Protein AF-0000000076748290 (afdb_homodimer)

Radius of gyration: 23.98 Å; Cα contacts (8 Å, |Δi|>4): 813; chains: 2; bounding box: 77×64×49 Å

Foldseek 3Di:
DPPPPPFCDPVNVQVPPQPPPPQDPQLLLCLLVVLCVVVVHDLVLLCVQLVNDSVVNVCSNVVNDPDDPSSLVSSCRSSVHDSVSSRDPPPPPPDPVDDFDDDPPRADWDDDQFWIKGWGPVVDGPDQKTKIKIFGAAADPVSDPFFQADAFKKKKAWQAAKKWKDWQPDDIDIDGHGDMDIDGRRTGIDMHGHGPGTTMMMMMTGD/DPPPPPFCDPVNVQVPPQPPPPQDPQLLLCLLVVLCVVVVDDLVLLCVQLVNDSVVNVCSNVVNDPDDPSSLVSSCRSSVHDSVSSRDPPPPPPDPVDDADDDPPRADWDDDQQWTKGWGRVVDGPDQKTKIKIFGAAADPVSDPFFQADAFKKKKAWQAAKKWKDWQPDDIDIDGHGDMDIDGRRTGIDMHGHGPGTTMMMMMTGD

Structure (mmCIF, N/CA/C/O backbone):
data_AF-0000000076748290-model_v1
#
loop_
_entity.id
_entity.type
_entity.pdbx_description
1 polymer 'Helix-turn-helix domain-containing protein'
#
loop_
_atom_site.group_PDB
_atom_site.id
_atom_site.type_symbol
_atom_site.label_atom_id
_atom_site.label_alt_id
_atom_site.label_comp_id
_atom_site.label_asym_id
_atom_site.label_entity_id
_atom_site.label_seq_id
_atom_site.pdbx_PDB_ins_code
_atom_site.Cartn_x
_atom_site.Cartn_y
_atom_site.Cartn_z
_atom_site.occupancy
_atom_site.B_iso_or_equiv
_atom_site.auth_seq_id
_atom_site.auth_comp_id
_atom_site.auth_asym_id
_atom_site.auth_atom_id
_atom_site.pdbx_PDB_model_num
ATOM 1 N N . MET A 1 1 ? 40 -3.592 -1.105 1 24.77 1 MET A N 1
ATOM 2 C CA . MET A 1 1 ? 39 -3.385 -0.055 1 24.77 1 MET A CA 1
ATOM 3 C C . MET A 1 1 ? 37.594 -3.691 -0.563 1 24.77 1 MET A C 1
ATOM 5 O O . MET A 1 1 ? 37.188 -3.219 -1.63 1 24.77 1 MET A O 1
ATOM 9 N N . PRO A 1 2 ? 37 -4.895 -0.304 1 26.12 2 PRO A N 1
ATOM 10 C CA . PRO A 1 2 ? 35.844 -5.426 -1.047 1 26.12 2 PRO A CA 1
ATOM 11 C C . PRO A 1 2 ? 34.625 -4.512 -0.983 1 26.12 2 PRO A C 1
ATOM 13 O O . PRO A 1 2 ? 34.375 -3.873 0.043 1 26.12 2 PRO A O 1
ATOM 16 N N . GLU A 1 3 ? 34.344 -3.779 -2.004 1 27.75 3 GLU A N 1
ATOM 17 C CA . GLU A 1 3 ? 33.188 -2.91 -2.203 1 27.75 3 GLU A CA 1
ATOM 18 C C . GLU A 1 3 ? 31.891 -3.574 -1.713 1 27.75 3 GLU A C 1
ATOM 20 O O . GLU A 1 3 ? 31.516 -4.645 -2.195 1 27.75 3 GLU A O 1
ATOM 25 N N . ASP A 1 4 ? 31.609 -3.545 -0.447 1 28.58 4 ASP A N 1
ATOM 26 C CA . ASP A 1 4 ? 30.406 -4.051 0.188 1 28.58 4 ASP A CA 1
ATOM 27 C C . ASP A 1 4 ? 29.156 -3.627 -0.587 1 28.58 4 ASP A C 1
ATOM 29 O O . ASP A 1 4 ? 28.812 -2.441 -0.625 1 28.58 4 ASP A O 1
ATOM 33 N N . ILE A 1 5 ? 28.969 -4.137 -1.68 1 30.45 5 ILE A N 1
ATOM 34 C CA . ILE A 1 5 ? 27.766 -3.93 -2.482 1 30.45 5 ILE A CA 1
ATOM 35 C C . ILE A 1 5 ? 26.531 -4.129 -1.613 1 30.45 5 ILE A C 1
ATOM 37 O O . ILE A 1 5 ? 26.234 -5.25 -1.191 1 30.45 5 ILE A O 1
ATOM 41 N N . TYR A 1 6 ? 26.172 -3.146 -0.785 1 31.05 6 TYR A N 1
ATOM 42 C CA . TYR A 1 6 ? 24.938 -3.127 -0.02 1 31.05 6 TYR A CA 1
ATOM 43 C C . TYR A 1 6 ? 23.734 -3.383 -0.923 1 31.05 6 TYR A C 1
ATOM 45 O O . TYR A 1 6 ? 23.688 -2.896 -2.055 1 31.05 6 TYR A O 1
ATOM 53 N N . ASP A 1 7 ? 23.078 -4.375 -0.81 1 36.25 7 ASP A N 1
ATOM 54 C CA . ASP A 1 7 ? 21.844 -4.727 -1.498 1 36.25 7 ASP A CA 1
ATOM 55 C C . ASP A 1 7 ? 20.844 -3.58 -1.442 1 36.25 7 ASP A C 1
ATOM 57 O O . ASP A 1 7 ? 20.391 -3.189 -0.361 1 36.25 7 ASP A O 1
ATOM 61 N N . GLU A 1 8 ? 21.016 -2.648 -2.223 1 37.81 8 GLU A N 1
ATOM 62 C CA . GLU A 1 8 ? 20.031 -1.572 -2.271 1 37.81 8 GLU A CA 1
ATOM 63 C C . GLU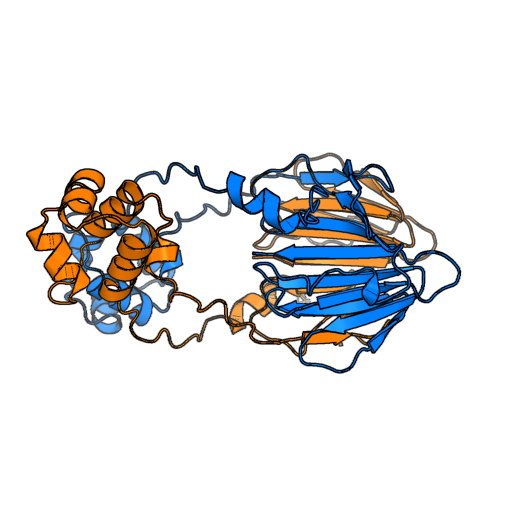 A 1 8 ? 18.641 -2.109 -2.627 1 37.81 8 GLU A C 1
ATOM 65 O O . GLU A 1 8 ? 18.422 -2.59 -3.742 1 37.81 8 GLU A O 1
ATOM 70 N N . TYR A 1 9 ? 17.922 -2.449 -1.63 1 41.5 9 TYR A N 1
ATOM 71 C CA . TYR A 1 9 ? 16.578 -2.973 -1.81 1 41.5 9 TYR A CA 1
ATOM 72 C C . TYR A 1 9 ? 15.688 -1.96 -2.527 1 41.5 9 TYR A C 1
ATOM 74 O O . TYR A 1 9 ? 15.844 -0.75 -2.34 1 41.5 9 TYR A O 1
ATOM 82 N N . PRO A 1 10 ? 15.164 -2.295 -3.48 1 38.56 10 PRO A N 1
ATOM 83 C CA . PRO A 1 10 ? 14.367 -1.38 -4.305 1 38.56 10 PRO A CA 1
ATOM 84 C C . PRO A 1 10 ? 13.492 -0.447 -3.473 1 38.56 10 PRO A C 1
ATOM 86 O O . PRO A 1 10 ? 13.266 0.703 -3.859 1 38.56 10 PRO A O 1
ATOM 89 N N . SER A 1 11 ? 13 -0.925 -2.41 1 38.88 11 SER A N 1
ATOM 90 C CA . SER A 1 11 ? 12.164 -0.087 -1.552 1 38.88 11 SER A CA 1
ATOM 91 C C . SER A 1 11 ? 12.945 1.122 -1.041 1 38.88 11 SER A C 1
ATOM 93 O O . SER A 1 11 ? 12.359 2.174 -0.772 1 38.88 11 SER A O 1
ATOM 95 N N . LEU A 1 12 ? 14.219 0.995 -0.969 1 37.5 12 LEU A N 1
ATOM 96 C CA . LEU A 1 12 ? 15.062 2.072 -0.464 1 37.5 12 LEU A CA 1
ATOM 97 C C . LEU A 1 12 ? 15.242 3.16 -1.518 1 37.5 12 LEU A C 1
ATOM 99 O O . LEU A 1 12 ? 15.32 4.348 -1.186 1 37.5 12 LEU A O 1
ATOM 103 N N . THR A 1 13 ? 15.445 2.912 -2.654 1 36.59 13 THR A N 1
ATOM 104 C CA . THR A 1 13 ? 15.688 3.836 -3.758 1 36.59 13 THR A CA 1
ATOM 105 C C . THR A 1 13 ? 14.453 4.699 -4.02 1 36.59 13 THR A C 1
ATOM 107 O O . THR A 1 13 ? 14.578 5.895 -4.297 1 36.59 13 THR A O 1
ATOM 110 N N . LEU A 1 14 ? 13.391 4.289 -3.973 1 34.53 14 LEU A N 1
ATOM 111 C CA . LEU A 1 14 ? 12.172 4.992 -4.367 1 34.53 14 LEU A CA 1
ATOM 112 C C . LEU A 1 14 ? 11.812 6.062 -3.342 1 34.53 14 LEU A C 1
ATOM 114 O O . LEU A 1 14 ? 11.172 7.062 -3.682 1 34.53 14 LEU A O 1
ATOM 118 N N . ALA A 1 15 ? 12.258 6.098 -2.215 1 34.06 15 ALA A N 1
ATOM 119 C CA . ALA A 1 15 ? 11.984 7.137 -1.224 1 34.06 15 ALA A CA 1
ATOM 120 C C . ALA A 1 15 ? 12.484 8.5 -1.698 1 34.06 15 ALA A C 1
ATOM 122 O O . ALA A 1 15 ? 11.852 9.523 -1.44 1 34.06 15 ALA A O 1
ATOM 123 N N . LYS A 1 16 ? 13.398 8.641 -2.523 1 35.56 16 LYS A N 1
ATOM 124 C CA . LYS A 1 16 ? 14 9.906 -2.932 1 35.56 16 LYS A CA 1
ATOM 125 C C . LYS A 1 16 ? 13.109 10.656 -3.91 1 35.56 16 LYS A C 1
ATOM 127 O O . LYS A 1 16 ? 13.148 11.883 -3.984 1 35.56 16 LYS A O 1
ATOM 132 N N . GLU A 1 17 ? 12.344 10.094 -4.719 1 33.84 17 GLU A N 1
ATOM 133 C CA . GLU A 1 17 ? 11.641 10.805 -5.777 1 33.84 17 GLU A CA 1
ATOM 134 C C . GLU A 1 17 ? 10.383 11.492 -5.238 1 33.84 17 GLU A C 1
ATOM 136 O O . GLU A 1 17 ? 9.867 12.422 -5.855 1 33.84 17 GLU A O 1
ATOM 141 N N . ALA A 1 18 ? 9.852 11.242 -4.195 1 34.78 18 ALA A N 1
ATOM 142 C CA . ALA A 1 18 ? 8.523 11.719 -3.801 1 34.78 18 ALA A CA 1
ATOM 143 C C . ALA A 1 18 ? 8.586 13.172 -3.324 1 34.78 18 ALA A C 1
ATOM 145 O O . ALA A 1 18 ? 7.555 13.766 -3.008 1 34.78 18 ALA A O 1
ATOM 146 N N . VAL A 1 19 ? 9.594 13.859 -3.137 1 32.34 19 VAL A N 1
ATOM 147 C CA . VAL A 1 19 ? 9.586 15.062 -2.312 1 32.34 19 VAL A CA 1
ATOM 148 C C . VAL A 1 19 ? 9.172 16.266 -3.16 1 32.34 19 VAL A C 1
ATOM 150 O O . VAL A 1 19 ? 9 17.359 -2.639 1 32.34 19 VAL A O 1
ATOM 153 N N . ASP A 1 20 ? 9.172 16.25 -4.395 1 33.66 20 ASP A N 1
ATOM 154 C CA . ASP A 1 20 ? 9.156 17.609 -4.926 1 33.66 20 ASP A CA 1
ATOM 155 C C . ASP A 1 20 ? 7.73 18.156 -4.984 1 33.66 20 ASP A C 1
ATOM 157 O O . ASP A 1 20 ? 7.164 18.312 -6.066 1 33.66 20 ASP A O 1
ATOM 161 N N . GLN A 1 21 ? 6.75 17.672 -4.379 1 34.34 21 GLN A N 1
ATOM 162 C CA . GLN A 1 21 ? 5.445 18.25 -4.676 1 34.34 21 GLN A CA 1
ATOM 163 C C . GLN A 1 21 ? 5.391 19.719 -4.242 1 34.34 21 GLN A C 1
ATOM 165 O O . GLN A 1 21 ? 5.766 20.047 -3.117 1 34.34 21 GLN A O 1
ATOM 170 N N . ASN A 1 22 ? 5.449 20.641 -5.141 1 35.62 22 ASN A N 1
ATOM 171 C CA . ASN A 1 22 ? 5.07 22.047 -5.066 1 35.62 22 ASN A CA 1
ATOM 172 C C . ASN A 1 22 ? 3.754 22.234 -4.316 1 35.62 22 ASN A C 1
ATOM 174 O O . ASN A 1 22 ? 2.693 21.844 -4.809 1 35.62 22 ASN A O 1
ATOM 178 N N . ILE A 1 23 ? 3.629 22.078 -3.104 1 37.31 23 ILE A N 1
ATOM 179 C CA . ILE A 1 23 ? 2.439 22.312 -2.289 1 37.31 23 ILE A CA 1
ATOM 180 C C . ILE A 1 23 ? 1.876 23.703 -2.572 1 37.31 23 ILE A C 1
ATOM 182 O O . ILE A 1 23 ? 2.551 24.703 -2.35 1 37.31 23 ILE A O 1
ATOM 186 N N . GLU A 1 24 ? 1.148 23.953 -3.602 1 42.62 24 GLU A N 1
ATOM 187 C CA . GLU A 1 24 ? 0.352 25.172 -3.66 1 42.62 24 GLU A CA 1
ATOM 188 C C . GLU A 1 24 ? -0.064 25.625 -2.264 1 42.62 24 GLU A C 1
ATOM 190 O O . GLU A 1 24 ? -0.232 24.812 -1.361 1 42.62 24 GLU A O 1
ATOM 195 N N . PRO A 1 25 ? 0.037 26.844 -1.928 1 48.09 25 PRO A N 1
ATOM 196 C CA . PRO A 1 25 ? -0.372 27.375 -0.626 1 48.09 25 PRO A CA 1
ATOM 197 C C . PRO A 1 25 ? -1.742 26.859 -0.184 1 48.09 25 PRO A C 1
ATOM 199 O O . PRO A 1 25 ? -2.719 26.984 -0.929 1 48.09 25 PRO A O 1
ATOM 202 N N . LEU A 1 26 ? -1.815 25.781 0.414 1 54.97 26 LEU A N 1
ATOM 203 C CA . LEU A 1 26 ? -3.002 25.141 0.983 1 54.97 26 LEU A CA 1
ATOM 204 C C . LEU A 1 26 ? -3.904 26.188 1.645 1 54.97 26 LEU A C 1
ATOM 206 O O . LEU A 1 26 ? -3.455 26.938 2.504 1 54.97 26 LEU A O 1
ATOM 210 N N . LYS A 1 27 ? -4.988 26.688 0.957 1 70 27 LYS A N 1
ATOM 211 C CA . LYS A 1 27 ? -5.988 27.531 1.591 1 70 27 LYS A CA 1
ATOM 212 C C . LYS A 1 27 ? -6.688 26.797 2.732 1 70 27 LYS A C 1
ATOM 214 O O . LYS A 1 27 ? -7.742 26.188 2.533 1 70 27 LYS A O 1
ATOM 219 N N . LEU A 1 28 ? -6.098 26.781 3.902 1 77 28 LEU A N 1
ATOM 220 C CA . LEU A 1 28 ? -6.559 26.078 5.098 1 77 28 LEU A CA 1
ATOM 221 C C . LEU A 1 28 ? -7.969 26.516 5.477 1 77 28 LEU A C 1
ATOM 223 O O . LEU A 1 28 ? -8.805 25.688 5.852 1 77 28 LEU A O 1
ATOM 227 N N . GLY A 1 29 ? -8.125 27.797 5.32 1 84.19 29 GLY A N 1
ATOM 228 C CA . GLY A 1 29 ? -9.438 28.328 5.652 1 84.19 29 GLY A CA 1
ATOM 229 C C . GLY A 1 29 ? -10.555 27.719 4.824 1 84.19 29 GLY A C 1
ATOM 230 O O . GLY A 1 29 ? -11.57 27.281 5.367 1 84.19 29 GLY A O 1
ATOM 231 N N . GLU A 1 30 ? -10.297 27.719 3.561 1 83.19 30 GLU A N 1
ATOM 232 C CA . GLU A 1 30 ? -11.281 27.125 2.656 1 83.19 30 GLU A CA 1
ATOM 233 C C . GLU A 1 30 ? -11.516 25.656 2.979 1 83.19 30 GLU A C 1
ATOM 235 O O . GLU A 1 30 ? -12.648 25.172 2.902 1 83.19 30 GLU A O 1
ATOM 240 N N . ARG A 1 31 ? -10.516 25 3.32 1 81.75 31 ARG A N 1
ATOM 241 C CA . ARG A 1 31 ? -10.609 23.578 3.641 1 81.75 31 ARG A CA 1
ATOM 242 C C . ARG A 1 31 ? -11.453 23.359 4.887 1 81.75 31 ARG A C 1
ATOM 244 O O . ARG A 1 31 ? -12.289 22.438 4.926 1 81.75 31 ARG A O 1
ATOM 251 N N . ILE A 1 32 ? -11.203 24.156 5.832 1 86.12 32 ILE A N 1
ATOM 252 C CA . ILE A 1 32 ? -11.961 24.062 7.074 1 86.12 32 ILE A CA 1
ATOM 253 C C . ILE A 1 32 ? -13.438 24.344 6.809 1 86.12 32 ILE A C 1
ATOM 255 O O . ILE A 1 32 ? -14.312 23.656 7.324 1 86.12 32 ILE A O 1
ATOM 259 N N . LYS A 1 33 ? -13.594 25.297 5.992 1 89.06 33 LYS A N 1
ATOM 260 C CA . LYS A 1 33 ? -14.953 25.641 5.598 1 89.06 33 LYS A CA 1
ATOM 261 C C . LYS A 1 33 ? -15.633 24.484 4.883 1 89.06 33 LYS A C 1
ATOM 263 O O . LYS A 1 33 ? -16.797 24.156 5.164 1 89.06 33 LYS A O 1
ATOM 268 N N . ASP A 1 34 ? -14.898 23.891 4.012 1 84.81 34 ASP A N 1
ATOM 269 C CA . ASP A 1 34 ? -15.414 22.75 3.258 1 84.81 34 ASP A CA 1
ATOM 270 C C . ASP A 1 34 ? -15.758 21.594 4.188 1 84.81 34 ASP A C 1
ATOM 272 O O . ASP A 1 34 ? -16.797 20.953 4.027 1 84.81 34 ASP A O 1
ATOM 276 N N . ILE A 1 35 ? -14.945 21.297 5.074 1 82.81 35 ILE A N 1
ATOM 277 C CA . ILE A 1 35 ? -15.148 20.219 6.023 1 82.81 35 ILE A CA 1
ATOM 278 C C . ILE A 1 35 ? -16.391 20.5 6.867 1 82.81 35 ILE A C 1
ATOM 280 O O . ILE A 1 35 ? -17.234 19.625 7.051 1 82.81 35 ILE A O 1
ATOM 284 N N . ARG A 1 36 ? -16.422 21.75 7.344 1 89.94 36 ARG A N 1
ATOM 285 C CA . ARG A 1 36 ? -17.578 22.141 8.133 1 89.94 36 ARG A CA 1
ATOM 286 C C . ARG A 1 36 ? -18.859 21.984 7.312 1 89.94 36 ARG A C 1
ATOM 288 O O . ARG A 1 36 ? -19.875 21.5 7.816 1 89.94 36 ARG A O 1
ATOM 295 N N . GLY A 1 37 ? -18.812 22.422 6.086 1 89.06 37 GLY A N 1
ATOM 296 C CA . GLY A 1 37 ? -19.938 22.281 5.191 1 89.06 37 GLY A CA 1
ATOM 297 C C . GLY A 1 37 ? -20.359 20.828 4.977 1 89.06 37 GLY A C 1
ATOM 298 O O . GLY A 1 37 ? -21.547 20.516 5.004 1 89.06 37 GLY A O 1
ATOM 299 N N . LYS A 1 38 ? -19.469 20 4.801 1 83.88 38 LYS A N 1
ATOM 300 C CA . LYS A 1 38 ? -19.734 18.578 4.582 1 83.88 38 LYS A CA 1
ATOM 301 C C . LYS A 1 38 ? -20.359 17.938 5.82 1 83.88 38 LYS A C 1
ATOM 303 O O . LYS A 1 38 ? -21.172 17.016 5.707 1 83.88 38 LYS A O 1
ATOM 308 N N . LEU A 1 39 ? -19.953 18.453 6.918 1 85.38 39 LEU A N 1
ATOM 309 C CA . LEU A 1 39 ? -20.5 17.953 8.172 1 85.38 39 LEU A CA 1
ATOM 310 C C . LEU A 1 39 ? -21.891 18.547 8.438 1 85.38 39 LEU A C 1
ATOM 312 O O . LEU A 1 39 ? -22.594 18.094 9.352 1 85.38 39 LEU A O 1
ATOM 316 N N . GLY A 1 40 ? -22.172 19.594 7.652 1 91.56 40 GLY A N 1
ATOM 317 C CA . GLY A 1 40 ? -23.484 20.219 7.75 1 91.56 40 GLY A CA 1
ATOM 318 C C . GLY A 1 40 ? -23.672 21.016 9.023 1 91.56 40 GLY A C 1
ATOM 319 O O . GLY A 1 40 ? -24.781 21.109 9.555 1 91.56 40 GLY A O 1
ATOM 320 N N . ILE A 1 41 ? -22.688 21.516 9.547 1 93.19 41 ILE A N 1
ATOM 321 C CA . ILE A 1 41 ? -22.828 22.219 10.82 1 93.19 41 ILE A CA 1
ATOM 322 C C . ILE A 1 41 ? -22.562 23.719 10.617 1 93.19 41 ILE A C 1
ATOM 324 O O . ILE A 1 41 ? -21.844 24.109 9.695 1 93.19 41 ILE A O 1
ATOM 328 N N . THR A 1 42 ? -23.188 24.516 11.516 1 94.19 42 THR A N 1
ATOM 329 C CA . THR A 1 42 ? -23.016 25.969 11.492 1 94.19 42 THR A CA 1
ATOM 330 C C . THR A 1 42 ? -21.719 26.359 12.18 1 94.19 42 THR A C 1
ATOM 332 O O . THR A 1 42 ? -21.062 25.531 12.812 1 94.19 42 THR A O 1
ATOM 335 N N . LEU A 1 43 ? -21.406 27.641 12.016 1 95.31 43 LEU A N 1
ATOM 336 C CA . LEU A 1 43 ? -20.219 28.156 12.703 1 95.31 43 LEU A CA 1
ATOM 337 C C . LEU A 1 43 ? -20.391 28.047 14.219 1 95.31 43 LEU A C 1
ATOM 339 O O . LEU A 1 43 ? -19.422 27.766 14.922 1 95.31 43 LEU A O 1
ATOM 343 N N . GLU A 1 44 ? -21.594 28.234 14.625 1 95.56 44 GLU A N 1
ATOM 344 C CA . GLU A 1 44 ? -21.875 28.156 16.062 1 95.56 44 GLU A CA 1
ATOM 345 C C . GLU A 1 44 ? -21.688 26.734 16.578 1 95.56 44 GLU A C 1
ATOM 347 O O . GLU A 1 44 ? -21.078 26.531 17.625 1 95.56 44 GLU A O 1
ATOM 352 N N . GLU A 1 45 ? -22.141 25.828 15.867 1 95.44 45 GLU A N 1
ATOM 353 C CA . GLU A 1 45 ? -21.984 24.422 16.234 1 95.44 45 GLU A CA 1
ATOM 354 C C . GLU A 1 45 ? -20.516 24 16.219 1 95.44 45 GLU A C 1
ATOM 356 O O . GLU A 1 45 ? -20.062 23.281 17.094 1 95.44 45 GLU A O 1
ATOM 361 N N . ALA A 1 46 ? -19.875 24.406 15.188 1 95.25 46 ALA A N 1
ATOM 362 C CA . ALA A 1 46 ? -18.438 24.109 15.102 1 95.25 46 ALA A CA 1
ATOM 363 C C . ALA A 1 46 ? -17.688 24.703 16.281 1 95.25 46 ALA A C 1
ATOM 365 O O . ALA A 1 46 ? -16.781 24.078 16.828 1 95.25 46 ALA A O 1
ATOM 366 N N . SER A 1 47 ? -18.031 25.906 16.625 1 95.62 47 SER A N 1
ATOM 367 C CA . SER A 1 47 ? -17.422 26.578 17.781 1 95.62 47 SER A CA 1
ATOM 368 C C . SER A 1 47 ? -17.594 25.75 19.047 1 95.62 47 SER A C 1
ATOM 370 O O . SER A 1 47 ? -16.656 25.562 19.812 1 95.62 47 SER A O 1
ATOM 372 N N . GLN A 1 48 ? -18.719 25.203 19.203 1 95 48 GLN A N 1
ATOM 373 C CA . GLN A 1 48 ? -19.016 24.406 20.391 1 95 48 GLN A CA 1
ATOM 374 C C . GLN A 1 48 ? -18.219 23.109 20.375 1 95 48 GLN A C 1
ATOM 376 O O . GLN A 1 48 ? -17.672 22.688 21.406 1 95 48 GLN A O 1
ATOM 381 N N . ARG A 1 49 ? -18.078 22.531 19.234 1 93.25 49 ARG A N 1
ATOM 382 C CA . ARG A 1 49 ? -17.406 21.234 19.125 1 93.25 49 ARG A CA 1
ATOM 383 C 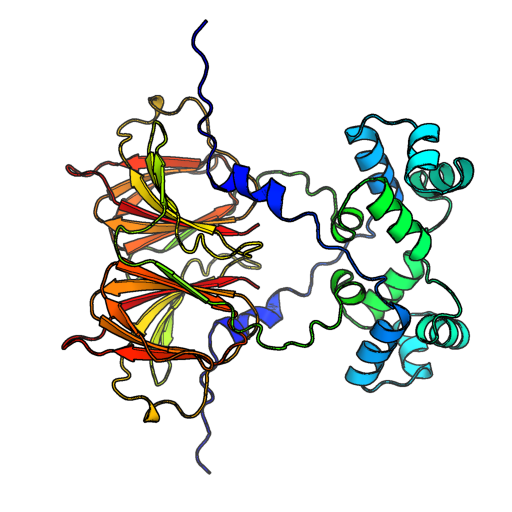C . ARG A 1 49 ? -15.891 21.406 19.297 1 93.25 49 ARG A C 1
ATOM 385 O O . ARG A 1 49 ? -15.227 20.516 19.828 1 93.25 49 ARG A O 1
ATOM 392 N N . THR A 1 50 ? -15.383 22.469 18.812 1 92.75 50 THR A N 1
ATOM 393 C CA . THR A 1 50 ? -13.93 22.625 18.719 1 92.75 50 THR A CA 1
ATOM 394 C C . THR A 1 50 ? -13.391 23.422 19.891 1 92.75 50 THR A C 1
ATOM 396 O O . THR A 1 50 ? -12.188 23.406 20.156 1 92.75 50 THR A O 1
ATOM 399 N N . GLY A 1 51 ? -14.242 24.203 20.531 1 93.69 51 GLY A N 1
ATOM 400 C CA . GLY A 1 51 ? -13.812 25.078 21.625 1 93.69 51 GLY A CA 1
ATOM 401 C C . GLY A 1 51 ? -13.195 26.375 21.141 1 93.69 51 GLY A C 1
ATOM 402 O O . GLY A 1 51 ? -12.648 27.141 21.938 1 93.69 51 GLY A O 1
ATOM 403 N N . LEU A 1 52 ? -13.25 26.625 19.891 1 94.19 52 LEU A N 1
ATOM 404 C CA . LEU A 1 52 ? -12.789 27.891 19.328 1 94.19 52 LEU A CA 1
ATOM 405 C C . LEU A 1 52 ? -13.93 28.891 19.25 1 94.19 52 LEU A C 1
ATOM 407 O O . LEU A 1 52 ? -15.07 28.531 18.969 1 94.19 52 LEU A O 1
ATOM 411 N N . ALA A 1 53 ? -13.57 30.141 19.531 1 94.94 53 ALA A N 1
ATOM 412 C CA . ALA A 1 53 ? -14.594 31.188 19.438 1 94.94 53 ALA A CA 1
ATOM 413 C C . ALA A 1 53 ? -15.141 31.266 18.016 1 94.94 53 ALA A C 1
ATOM 415 O O . ALA A 1 53 ? -14.391 31.141 17.047 1 94.94 53 ALA A O 1
ATOM 416 N N . ARG A 1 54 ? -16.469 31.484 17.938 1 95.38 54 ARG A N 1
ATOM 417 C CA . ARG A 1 54 ? -17.141 31.609 16.641 1 95.38 54 ARG A CA 1
ATOM 418 C C . ARG A 1 54 ? -16.453 32.656 15.773 1 95.38 54 ARG A C 1
ATOM 420 O O . ARG A 1 54 ? -16.266 32.438 14.57 1 95.38 54 ARG A O 1
ATOM 427 N N . SER A 1 55 ? -16.125 33.719 16.375 1 94.62 55 SER A N 1
ATOM 428 C CA . SER A 1 55 ? -15.469 34.812 15.633 1 94.62 55 SER A CA 1
ATOM 429 C C . SER A 1 55 ? -14.117 34.344 15.078 1 94.62 55 SER A C 1
ATOM 431 O O . SER A 1 55 ? -13.766 34.688 13.945 1 94.62 55 SER A O 1
ATOM 433 N N . THR A 1 56 ? -13.43 33.625 15.859 1 93.38 56 THR A N 1
ATOM 434 C CA . THR A 1 56 ? -12.133 33.094 15.461 1 93.38 56 THR A CA 1
ATOM 435 C C . THR A 1 56 ? -12.281 32.125 14.289 1 93.38 56 THR A C 1
ATOM 437 O O . THR A 1 56 ? -11.531 32.188 13.312 1 93.38 56 THR A O 1
ATOM 440 N N . LEU A 1 57 ? -13.203 31.266 14.391 1 94.31 57 LEU A N 1
ATOM 441 C CA . LEU A 1 57 ? -13.469 30.297 13.336 1 94.31 57 LEU A CA 1
ATOM 442 C C . LEU A 1 57 ? -13.812 30.984 12.023 1 94.31 57 LEU A C 1
ATOM 444 O O . LEU A 1 57 ? -13.336 30.594 10.961 1 94.31 57 LEU A O 1
ATOM 448 N N . SER A 1 58 ? -14.664 31.953 12.148 1 94.06 58 SER A N 1
ATOM 449 C CA . SER A 1 58 ? -15.062 32.719 10.961 1 94.06 58 SER A CA 1
ATOM 450 C C . SER A 1 58 ? -13.859 33.344 10.289 1 94.06 58 SER A C 1
ATOM 452 O O . SER A 1 58 ? -13.703 33.281 9.062 1 94.06 58 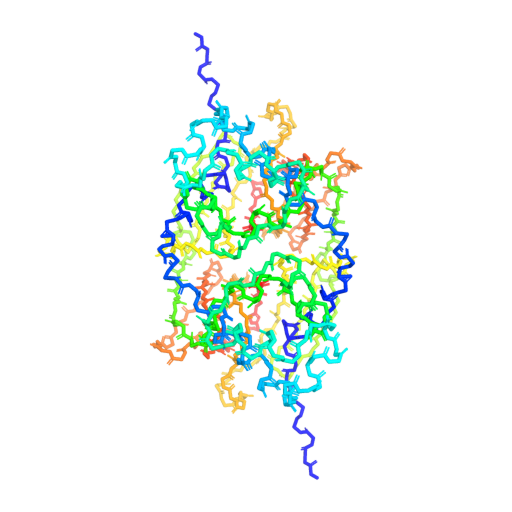SER A O 1
ATOM 454 N N . LYS A 1 59 ? -13.031 33.938 11.086 1 92.88 59 LYS A N 1
ATOM 455 C CA . LYS A 1 59 ? -11.852 34.625 10.555 1 92.88 59 LYS A CA 1
ATOM 456 C C . LYS A 1 59 ? -10.891 33.625 9.914 1 92.88 59 LYS A C 1
ATOM 458 O O . LYS A 1 59 ? -10.289 33.906 8.875 1 92.88 59 LYS A O 1
ATOM 463 N N . ILE A 1 60 ? -10.766 32.469 10.484 1 91.12 60 ILE A N 1
ATOM 464 C CA . ILE A 1 60 ? -9.906 31.406 9.953 1 91.12 60 ILE A CA 1
ATOM 465 C C . ILE A 1 60 ? -10.445 30.938 8.602 1 91.12 60 ILE A C 1
ATOM 467 O O . ILE A 1 60 ? -9.703 30.875 7.621 1 91.12 60 ILE A O 1
ATOM 471 N N . GLU A 1 61 ? -11.711 30.672 8.578 1 91.56 61 GLU A N 1
ATOM 472 C CA . GLU A 1 61 ? -12.328 30.141 7.371 1 91.56 61 GLU A CA 1
ATOM 473 C C . GLU A 1 61 ? -12.227 31.125 6.215 1 91.56 61 GLU A C 1
ATOM 475 O O . GLU A 1 61 ? -12.188 30.719 5.051 1 91.56 61 GLU A O 1
ATOM 480 N N . ASN A 1 62 ? -12.195 32.406 6.566 1 89.94 62 ASN A N 1
ATOM 481 C CA . ASN A 1 62 ? -12.125 33.469 5.547 1 89.94 62 ASN A CA 1
ATOM 482 C C . ASN A 1 62 ? -10.688 33.938 5.324 1 89.94 62 ASN A C 1
ATOM 484 O O . ASN A 1 62 ? -10.461 35 4.746 1 89.94 62 ASN A O 1
ATOM 488 N N . GLU A 1 63 ? -9.781 33.312 5.863 1 87.5 63 GLU A N 1
ATOM 489 C CA . GLU A 1 63 ? -8.352 33.5 5.672 1 87.5 63 GLU A CA 1
ATOM 490 C C . GLU A 1 63 ? -7.91 34.875 6.234 1 87.5 63 GLU A C 1
ATOM 492 O O . GLU A 1 63 ? -6.961 35.469 5.734 1 87.5 63 GLU A O 1
ATOM 497 N N . GLN A 1 64 ? -8.617 35.312 7.18 1 88.44 64 GLN A N 1
ATOM 498 C CA . GLN A 1 64 ? -8.258 36.594 7.809 1 88.44 64 GLN A CA 1
ATOM 499 C C . GLN A 1 64 ? -7.176 36.375 8.867 1 88.44 64 GLN A C 1
ATOM 501 O O . GLN A 1 64 ? -6.367 37.281 9.109 1 88.44 64 GLN A O 1
ATOM 506 N N . ILE A 1 65 ? -7.211 35.25 9.539 1 85.56 65 ILE A N 1
ATOM 507 C CA . ILE A 1 65 ? -6.152 34.906 10.492 1 85.56 65 ILE A CA 1
ATOM 508 C C . ILE A 1 65 ? -5.641 33.5 10.219 1 85.56 65 ILE A C 1
ATOM 510 O O . ILE A 1 65 ? -6.41 32.625 9.836 1 85.56 65 ILE A O 1
ATOM 514 N N . SER A 1 66 ? -4.352 33.344 10.375 1 85.62 66 SER A N 1
ATOM 515 C CA . SER A 1 66 ? -3.77 32 10.312 1 85.62 66 SER A CA 1
ATOM 516 C C . SER A 1 66 ? -3.914 31.281 11.641 1 85.62 66 SER A C 1
ATOM 518 O O . SER A 1 66 ? -3.518 31.797 12.688 1 85.62 66 SER A O 1
ATOM 520 N N . PRO A 1 67 ? -4.539 30.125 11.523 1 86.38 67 PRO A N 1
ATOM 521 C CA . PRO A 1 67 ? -4.723 29.422 12.797 1 86.38 67 PRO A CA 1
ATOM 522 C C . PRO A 1 67 ? -3.4 28.953 13.406 1 86.38 67 PRO A C 1
ATOM 524 O O . PRO A 1 67 ? -2.434 28.703 12.68 1 86.38 67 PRO A O 1
ATOM 527 N N . THR A 1 68 ? -3.439 28.938 14.742 1 83.5 68 THR A N 1
ATOM 528 C CA . THR A 1 68 ? -2.32 28.344 15.453 1 83.5 68 THR A CA 1
ATOM 529 C C . THR A 1 68 ? -2.404 26.812 15.398 1 83.5 68 THR A C 1
ATOM 531 O O . THR A 1 68 ? -3.438 26.25 15.023 1 83.5 68 THR A O 1
ATOM 534 N N . PHE A 1 69 ? -1.265 26.188 15.695 1 79.88 69 PHE A N 1
ATOM 535 C CA . PHE A 1 69 ? -1.257 24.734 15.766 1 79.88 69 PHE A CA 1
ATOM 536 C C . PHE A 1 69 ? -2.279 24.234 16.781 1 79.88 69 PHE A C 1
ATOM 538 O O . PHE A 1 69 ? -2.986 23.25 16.531 1 79.88 69 PHE A O 1
ATOM 545 N N . GLN A 1 70 ? -2.336 24.953 17.828 1 79.94 70 GLN A N 1
ATOM 546 C CA . GLN A 1 70 ? -3.303 24.578 18.844 1 79.94 70 GLN A CA 1
ATOM 547 C C . GLN A 1 70 ? -4.734 24.688 18.328 1 79.94 70 GLN A C 1
ATOM 549 O O . GLN A 1 70 ? -5.57 23.828 18.609 1 79.94 70 GLN A O 1
ATOM 554 N N . ALA A 1 71 ? -4.945 25.719 17.656 1 85.69 71 ALA A N 1
ATOM 555 C CA . ALA A 1 71 ? -6.266 25.891 17.062 1 85.69 71 ALA A CA 1
ATOM 556 C C . ALA A 1 71 ? -6.574 24.766 16.062 1 85.69 71 ALA A C 1
ATOM 558 O O . ALA A 1 71 ? -7.695 24.266 16.031 1 85.69 71 ALA A O 1
ATOM 559 N N . MET A 1 72 ? -5.625 24.375 15.32 1 83.5 72 MET A N 1
ATOM 560 C CA . MET A 1 72 ? -5.789 23.297 14.344 1 83.5 72 MET A CA 1
ATOM 561 C C . MET A 1 72 ? -6.078 21.969 15.039 1 83.5 72 MET A C 1
ATOM 563 O O . MET A 1 72 ? -6.895 21.172 14.555 1 83.5 72 MET A O 1
ATOM 567 N N . GLN A 1 73 ? -5.395 21.75 16.094 1 80.19 73 GLN A N 1
ATOM 568 C CA . GLN A 1 73 ? -5.637 20.547 16.875 1 80.19 73 GLN A CA 1
ATOM 569 C C . GLN A 1 73 ? -7.07 20.516 17.391 1 80.19 73 GLN A C 1
ATOM 571 O O . GLN A 1 73 ? -7.73 19.469 17.328 1 80.19 73 GLN A O 1
ATOM 576 N N . LYS A 1 74 ? -7.441 21.594 17.859 1 85.75 74 LYS A N 1
ATOM 577 C CA . LYS A 1 74 ? -8.812 21.688 18.359 1 85.75 74 LYS A CA 1
ATOM 578 C C . LYS A 1 74 ? -9.82 21.438 17.234 1 85.75 74 LYS A C 1
ATOM 580 O O . LYS A 1 74 ? -10.82 20.75 17.422 1 85.75 74 LYS A O 1
ATOM 585 N N . LEU A 1 75 ? -9.516 22.031 16.125 1 87.56 75 LEU A N 1
ATOM 586 C CA . LEU A 1 75 ? -10.367 21.828 14.961 1 87.56 75 LEU A CA 1
ATOM 587 C C . LEU A 1 75 ? -10.43 20.359 14.578 1 87.56 75 LEU A C 1
ATOM 589 O O . LEU A 1 75 ? -11.516 19.812 14.352 1 87.56 75 LEU A O 1
ATOM 593 N N . ALA A 1 76 ? -9.289 19.75 14.469 1 81.56 76 ALA A N 1
ATOM 594 C CA . ALA A 1 76 ? -9.219 18.328 14.094 1 81.56 76 ALA A CA 1
ATOM 595 C C . ALA A 1 76 ? -9.992 17.469 15.086 1 81.56 76 ALA A C 1
ATOM 597 O O . ALA A 1 76 ? -10.781 16.609 14.688 1 81.56 76 ALA A O 1
ATOM 598 N N . LEU A 1 77 ? -9.812 17.719 16.328 1 81.81 77 LEU A N 1
ATOM 599 C CA . LEU A 1 77 ? -10.469 16.953 17.391 1 81.81 77 LEU A CA 1
ATOM 600 C C . LEU A 1 77 ? -11.977 17.219 17.391 1 81.81 77 LEU A C 1
ATOM 602 O O . LEU A 1 77 ? -12.773 16.266 17.438 1 81.81 77 LEU A O 1
ATOM 606 N N . GLY A 1 78 ? -12.305 18.375 17.312 1 86.31 78 GLY A N 1
ATOM 607 C CA . GLY A 1 78 ? -13.703 18.766 17.375 1 86.31 78 GLY A CA 1
ATOM 608 C C . GLY A 1 78 ? -14.508 18.328 16.172 1 86.31 78 GLY A C 1
ATOM 609 O O . GLY A 1 78 ? -15.703 18.031 16.281 1 86.31 78 GLY A O 1
ATOM 610 N N . LEU A 1 79 ? -13.867 18.406 15.07 1 85.75 79 LEU A N 1
ATOM 611 C CA . LEU A 1 79 ? -14.555 18.031 13.836 1 85.75 79 LEU A CA 1
ATOM 612 C C . LEU A 1 79 ? -14.32 16.562 13.508 1 85.75 79 LEU A C 1
ATOM 614 O O . LEU A 1 79 ? -14.82 16.062 12.5 1 85.75 79 LEU A O 1
ATOM 618 N N . GLN A 1 80 ? -13.492 15.93 14.281 1 81 80 GLN A N 1
ATOM 619 C CA . GLN A 1 80 ? -13.195 14.508 14.148 1 81 80 GLN A CA 1
ATOM 620 C C . GLN A 1 80 ? -12.555 14.211 12.805 1 81 80 GLN A C 1
ATOM 622 O O . GLN A 1 80 ? -12.984 13.289 12.094 1 81 80 GLN A O 1
ATOM 627 N N . ILE A 1 81 ? -11.617 15 12.508 1 73.94 81 ILE A N 1
ATOM 628 C CA . ILE A 1 81 ? -10.836 14.766 11.297 1 73.94 81 ILE A CA 1
ATOM 629 C C . ILE A 1 81 ? -9.359 14.625 11.656 1 73.94 81 ILE A C 1
ATOM 631 O O . ILE A 1 81 ? -8.93 15.07 12.727 1 73.94 81 ILE A O 1
ATOM 635 N N . ASP A 1 82 ? -8.656 13.922 10.648 1 66.94 82 ASP A N 1
ATOM 636 C CA . ASP A 1 82 ? -7.219 13.805 10.852 1 66.94 82 ASP A CA 1
ATOM 637 C C . ASP A 1 82 ? -6.492 15.062 10.383 1 66.94 82 ASP A C 1
ATOM 639 O O . ASP A 1 82 ? -6.926 15.719 9.438 1 66.94 82 ASP A O 1
ATOM 643 N N . MET A 1 83 ? -5.438 15.461 11.148 1 68.25 83 MET A N 1
ATOM 644 C CA . MET A 1 83 ? -4.664 16.672 10.883 1 68.25 83 MET A CA 1
ATOM 645 C C . MET A 1 83 ? -4.203 16.719 9.438 1 68.25 83 MET A C 1
ATOM 647 O O . MET A 1 83 ? -4.293 17.766 8.781 1 68.25 83 MET A O 1
ATOM 651 N N . PRO A 1 84 ? -3.826 15.57 8.938 1 62.56 84 PRO A N 1
ATOM 652 C CA . PRO A 1 84 ? -3.396 15.625 7.543 1 62.56 84 PRO A CA 1
ATOM 653 C C . PRO A 1 84 ? -4.52 16.047 6.598 1 62.56 84 PRO A C 1
ATOM 655 O O . PRO A 1 84 ? -4.258 16.672 5.562 1 62.56 84 PRO A O 1
ATOM 658 N N . GLN A 1 85 ? -5.695 15.711 6.98 1 63.66 85 GLN A N 1
ATOM 659 C CA . GLN A 1 85 ? -6.844 16.062 6.145 1 63.66 85 GLN A CA 1
ATOM 660 C C . GLN A 1 85 ? -7.008 17.562 6.031 1 63.66 85 GLN A C 1
ATOM 662 O O . GLN A 1 85 ? -7.566 18.062 5.051 1 63.66 85 GLN A O 1
ATOM 667 N N . LEU A 1 86 ? -6.605 18.266 7.078 1 67.75 86 LEU A N 1
ATOM 668 C CA . LEU A 1 86 ? -6.699 19.719 7.074 1 67.75 86 LEU A CA 1
ATOM 669 C C . LEU A 1 86 ? -5.758 20.328 6.035 1 67.75 86 LEU A C 1
ATOM 671 O O . LEU A 1 86 ? -5.992 21.422 5.547 1 67.75 86 LEU A O 1
ATOM 675 N N . PHE A 1 87 ? -4.75 19.531 5.785 1 61.66 87 PHE A N 1
ATOM 676 C CA . PHE A 1 87 ? -3.713 20.062 4.91 1 61.66 87 PHE A CA 1
ATOM 677 C C . PHE A 1 87 ? -3.828 19.469 3.51 1 61.66 87 PHE A C 1
ATOM 679 O O . PHE A 1 87 ? -3.135 19.906 2.588 1 61.66 87 PHE A O 1
ATOM 686 N N . GLU A 1 88 ? -4.383 18.391 3.438 1 57.28 88 GLU A N 1
ATOM 687 C CA . GLU A 1 88 ? -4.492 17.734 2.141 1 57.28 88 GLU A CA 1
ATOM 688 C C . GLU A 1 88 ? -5.539 18.406 1.262 1 57.28 88 GLU A C 1
ATOM 690 O O . GLU A 1 88 ? -6.629 18.734 1.731 1 57.28 88 GLU A O 1
ATOM 695 N N . PRO A 1 89 ? -5.027 19.109 0.24 1 49.44 89 PRO A N 1
ATOM 696 C CA . PRO A 1 89 ? -6.062 19.641 -0.644 1 49.44 89 PRO A CA 1
ATOM 697 C C . PRO A 1 89 ? -7.219 18.672 -0.867 1 49.44 89 PRO A C 1
ATOM 699 O O . PRO A 1 89 ? -7.027 17.453 -0.795 1 49.44 89 PRO A O 1
ATOM 702 N N . PRO A 1 90 ? -8.43 19.312 -0.67 1 46.53 90 PRO A N 1
ATOM 703 C CA . PRO A 1 90 ? -9.523 18.422 -1.062 1 46.53 90 PRO A CA 1
ATOM 704 C C . PRO A 1 90 ? -9.211 17.625 -2.328 1 46.53 90 PRO A C 1
ATOM 706 O O . PRO A 1 90 ? -8.805 18.203 -3.34 1 46.53 90 PRO A O 1
ATOM 709 N N . ARG A 1 91 ? -8.445 16.672 -2.248 1 46.03 91 ARG A N 1
ATOM 710 C CA . ARG A 1 91 ? -8.227 15.906 -3.475 1 46.03 91 ARG A CA 1
ATOM 711 C C . ARG A 1 91 ? -9.531 15.719 -4.242 1 46.03 91 ARG A C 1
ATOM 713 O O . ARG A 1 91 ? -10.492 15.164 -3.713 1 46.03 91 ARG A O 1
ATOM 720 N N . LYS A 1 92 ? -9.891 16.781 -4.859 1 47.56 92 LYS A N 1
ATOM 721 C CA . LYS A 1 92 ? -10.961 16.406 -5.77 1 47.56 92 LYS A CA 1
ATOM 722 C C . LYS A 1 92 ? -10.766 14.977 -6.285 1 47.56 92 LYS A C 1
ATOM 724 O O . LYS A 1 92 ? -9.695 14.641 -6.797 1 47.56 92 LYS A O 1
ATOM 729 N N . LYS A 1 93 ? -11.398 14.117 -5.539 1 54.47 93 LYS A N 1
ATOM 730 C CA . LYS A 1 93 ? -11.383 12.695 -5.855 1 54.47 93 LYS A CA 1
ATOM 731 C C . LYS A 1 93 ? -11.516 12.461 -7.359 1 54.47 93 LYS A C 1
ATOM 733 O O . LYS A 1 93 ? -12.586 12.094 -7.844 1 54.47 93 LYS A O 1
ATOM 738 N N . VAL A 1 94 ? -10.891 13.445 -8.102 1 62.47 94 VAL A N 1
ATOM 739 C CA . VAL A 1 94 ? -11 13.164 -9.523 1 62.47 94 VAL A CA 1
ATOM 740 C C . VAL A 1 94 ? -10.117 11.977 -9.891 1 62.47 94 VAL A C 1
ATOM 742 O O . VAL A 1 94 ? -8.961 11.898 -9.469 1 62.47 94 VAL A O 1
ATOM 745 N N . ALA A 1 95 ? -10.734 11.016 -10.469 1 68.56 95 ALA A N 1
ATOM 746 C CA . ALA A 1 95 ? -9.984 9.875 -10.984 1 68.56 95 ALA A CA 1
ATOM 747 C C . ALA A 1 95 ? -8.883 10.328 -11.93 1 68.56 95 ALA A C 1
ATOM 749 O O . ALA A 1 95 ? -9.148 10.992 -12.938 1 68.56 95 ALA A O 1
ATOM 750 N N . THR A 1 96 ? -7.602 10.172 -11.57 1 78.81 96 THR A N 1
ATOM 751 C CA . THR A 1 96 ? -6.488 10.57 -12.43 1 78.81 96 THR A CA 1
ATOM 752 C C . THR A 1 96 ? -6.41 9.672 -13.656 1 78.81 96 THR A C 1
ATOM 754 O O . THR A 1 96 ? -5.777 10.031 -14.656 1 78.81 96 THR A O 1
ATOM 757 N N . GLY A 1 97 ? -7.039 8.484 -13.562 1 89.31 97 GLY A N 1
ATOM 758 C CA . GLY A 1 97 ? -7.004 7.539 -14.672 1 89.31 97 GLY A CA 1
ATOM 759 C C . GLY A 1 97 ? -5.648 6.883 -14.852 1 89.31 97 GLY A C 1
ATOM 760 O O . GLY A 1 97 ? -5.41 6.211 -15.852 1 89.31 97 GLY A O 1
ATOM 761 N N . ARG A 1 98 ? -4.699 7.082 -13.961 1 94.44 98 ARG A N 1
ATOM 762 C CA . ARG A 1 98 ? -3.375 6.484 -14.094 1 94.44 98 ARG A CA 1
ATOM 763 C C . ARG A 1 98 ? -3.445 4.969 -13.984 1 94.44 98 ARG A C 1
ATOM 765 O O . ARG A 1 98 ? -4.145 4.434 -13.117 1 94.44 98 ARG A O 1
ATOM 772 N N . ARG A 1 99 ? -2.775 4.324 -14.945 1 97.19 99 ARG A N 1
ATOM 773 C CA . ARG A 1 99 ? -2.723 2.867 -14.992 1 97.19 99 ARG A CA 1
ATOM 774 C C . ARG A 1 99 ? -1.431 2.385 -15.641 1 97.19 99 ARG A C 1
ATOM 776 O O . ARG A 1 99 ? -0.942 2.996 -16.594 1 97.19 99 ARG A O 1
ATOM 783 N N . ASP A 1 100 ? -0.862 1.346 -15.18 1 98.25 100 ASP A N 1
ATOM 784 C CA . ASP A 1 100 ? 0.293 0.687 -15.781 1 98.25 100 ASP A CA 1
ATOM 785 C C . ASP A 1 100 ? 0.118 -0.83 -15.781 1 98.25 100 ASP A C 1
ATOM 787 O O . ASP A 1 100 ? -0.236 -1.425 -14.766 1 98.25 100 ASP A O 1
ATOM 791 N N . ILE A 1 101 ? 0.333 -1.442 -16.922 1 98.5 101 ILE A N 1
ATOM 792 C CA . ILE A 1 101 ? 0.242 -2.891 -17.078 1 98.5 101 ILE A CA 1
ATOM 793 C C . ILE A 1 101 ? 1.643 -3.48 -17.234 1 98.5 101 ILE A C 1
ATOM 795 O O . ILE A 1 101 ? 2.455 -2.977 -18.016 1 98.5 101 ILE A O 1
ATOM 799 N N . THR A 1 102 ? 1.986 -4.457 -16.516 1 98.62 102 THR A N 1
ATOM 800 C CA . THR A 1 102 ? 3.203 -5.242 -16.688 1 98.62 102 THR A CA 1
ATOM 801 C C . THR A 1 102 ? 2.865 -6.676 -17.094 1 98.62 102 THR A C 1
ATOM 803 O O . THR A 1 102 ? 2.291 -7.426 -16.312 1 98.62 102 THR A O 1
ATOM 806 N N . LYS A 1 103 ? 3.236 -7.039 -18.234 1 98.44 103 LYS A N 1
ATOM 807 C CA . LYS A 1 103 ? 3.023 -8.414 -18.672 1 98.44 103 LYS A CA 1
ATOM 808 C C . LYS A 1 103 ? 3.998 -9.367 -17.984 1 98.44 103 LYS A C 1
ATOM 810 O O . LYS A 1 103 ? 5.047 -8.945 -17.5 1 98.44 103 LYS A O 1
ATOM 815 N N . ASN A 1 104 ? 3.568 -10.664 -17.953 1 98.12 104 ASN A N 1
ATOM 816 C CA . ASN A 1 104 ? 4.367 -11.68 -17.281 1 98.12 104 ASN A CA 1
ATOM 817 C C . ASN A 1 104 ? 5.82 -11.641 -17.734 1 98.12 104 ASN A C 1
ATOM 819 O O . ASN A 1 104 ? 6.102 -11.672 -18.938 1 98.12 104 ASN A O 1
ATOM 823 N N . LYS A 1 105 ? 6.777 -11.523 -16.75 1 96.75 105 LYS A N 1
ATOM 824 C CA . LYS A 1 105 ? 8.227 -11.578 -16.953 1 96.75 105 LYS A CA 1
ATOM 825 C C . LYS A 1 105 ? 8.711 -10.383 -17.781 1 96.75 105 LYS A C 1
ATOM 827 O O . LYS A 1 105 ? 9.75 -10.453 -18.438 1 96.75 105 LYS A O 1
ATOM 832 N N . GLN A 1 106 ? 7.969 -9.312 -17.859 1 97.06 106 GLN A N 1
ATOM 833 C CA . GLN A 1 106 ? 8.367 -8.141 -18.625 1 97.06 106 GLN A CA 1
ATOM 834 C C . GLN A 1 106 ? 8.617 -6.945 -17.703 1 97.06 106 GLN A C 1
ATOM 836 O O . GLN A 1 106 ? 8.648 -5.801 -18.156 1 97.06 106 GLN A O 1
ATOM 841 N N . GLY A 1 107 ? 8.703 -7.203 -16.484 1 96.38 107 GLY A N 1
ATOM 842 C CA . GLY A 1 107 ? 9.07 -6.148 -15.555 1 96.38 107 GLY A CA 1
ATOM 843 C C . GLY A 1 107 ? 10.516 -5.707 -15.688 1 96.38 107 GLY A C 1
ATOM 844 O O . GLY A 1 107 ? 11.297 -6.348 -16.391 1 96.38 107 GLY A O 1
ATOM 845 N N . LYS A 1 108 ? 10.836 -4.633 -15.086 1 93.56 108 LYS A N 1
ATOM 846 C CA . LYS A 1 108 ? 12.203 -4.125 -15.133 1 93.56 108 LYS A CA 1
ATOM 847 C C . LYS A 1 108 ? 13.125 -4.941 -14.234 1 93.56 108 LYS A C 1
ATOM 849 O O . LYS A 1 108 ? 12.906 -5.02 -13.023 1 93.56 108 LYS A O 1
ATOM 854 N N . PRO A 1 109 ? 14.141 -5.551 -14.773 1 93 109 PRO A N 1
ATOM 855 C CA . PRO A 1 109 ? 15.047 -6.375 -13.969 1 93 109 PRO A CA 1
ATOM 856 C C . PRO A 1 109 ? 15.852 -5.559 -12.961 1 93 109 PRO A C 1
ATOM 858 O O . PRO A 1 109 ? 16.266 -4.434 -13.258 1 93 109 PRO A O 1
ATOM 861 N N . HIS A 1 110 ? 16 -6.066 -11.789 1 87.88 110 HIS A N 1
ATOM 862 C CA . HIS A 1 110 ? 16.828 -5.512 -10.727 1 87.88 110 HIS A CA 1
ATOM 863 C C . HIS A 1 110 ? 17.5 -6.617 -9.922 1 87.88 110 HIS A C 1
ATOM 865 O O . HIS A 1 110 ? 17.047 -6.965 -8.828 1 87.88 110 HIS A O 1
ATOM 871 N N . PRO A 1 111 ? 18.578 -7.137 -10.398 1 86.81 111 PRO A N 1
ATOM 872 C CA . PRO A 1 111 ? 19.266 -8.234 -9.719 1 86.81 111 PRO A CA 1
ATOM 873 C C . PRO A 1 111 ? 20.016 -7.785 -8.461 1 86.81 111 PRO A C 1
ATOM 875 O O . PRO A 1 111 ? 20.562 -6.68 -8.438 1 86.81 111 PRO A O 1
ATOM 878 N N . THR A 1 112 ? 19.938 -8.547 -7.441 1 79.75 112 THR A N 1
ATOM 879 C CA . THR A 1 112 ? 20.75 -8.422 -6.23 1 79.75 112 THR A CA 1
ATOM 880 C C . THR A 1 112 ? 21.516 -9.711 -5.961 1 79.75 112 THR A C 1
ATOM 882 O O . THR A 1 112 ? 21.297 -10.719 -6.633 1 79.75 112 THR A O 1
ATOM 885 N N . PRO A 1 113 ? 22.391 -9.758 -5.043 1 77.94 113 PRO A N 1
ATOM 886 C CA . PRO A 1 113 ? 23.141 -10.984 -4.746 1 77.94 113 PRO A CA 1
ATOM 887 C C . PRO A 1 113 ? 22.234 -12.125 -4.266 1 77.94 113 PRO A C 1
ATOM 889 O O . PRO A 1 113 ? 22.516 -13.289 -4.527 1 77.94 113 PRO A O 1
ATOM 892 N N . THR A 1 114 ? 21.156 -11.844 -3.635 1 82.69 114 THR A N 1
ATOM 893 C CA . THR A 1 114 ? 20.344 -12.883 -3.014 1 82.69 114 THR A CA 1
ATOM 894 C C . THR A 1 114 ? 19.062 -13.117 -3.82 1 82.69 114 THR A C 1
ATOM 896 O O . THR A 1 114 ? 18.422 -14.156 -3.682 1 82.69 114 THR A O 1
ATOM 899 N N . TYR A 1 115 ? 18.766 -12.109 -4.633 1 87.81 115 TYR A N 1
ATOM 900 C CA . TYR A 1 115 ? 17.5 -12.18 -5.355 1 87.81 115 TYR A CA 1
ATOM 901 C C . TYR A 1 115 ? 17.672 -11.711 -6.797 1 87.81 115 TYR A C 1
ATOM 903 O O . TYR A 1 115 ? 18.562 -10.922 -7.098 1 87.81 115 TYR A O 1
ATOM 911 N N . GLU A 1 116 ? 16.859 -12.25 -7.688 1 91.94 116 GLU A N 1
ATOM 912 C CA . GLU A 1 116 ? 16.562 -11.602 -8.961 1 91.94 116 GLU A CA 1
ATOM 913 C C . GLU A 1 116 ? 15.203 -10.93 -8.93 1 91.94 116 GLU A C 1
ATOM 915 O O . GLU A 1 116 ? 14.164 -11.594 -9.008 1 91.94 116 GLU A O 1
ATOM 920 N N . HIS A 1 117 ? 15.25 -9.656 -8.898 1 91.38 117 HIS A N 1
ATOM 921 C CA . HIS A 1 117 ? 13.992 -8.922 -8.805 1 91.38 117 HIS A CA 1
ATOM 922 C C . HIS A 1 117 ? 13.5 -8.492 -10.188 1 91.38 117 HIS A C 1
ATOM 924 O O . HIS A 1 117 ? 14.305 -8.281 -11.094 1 91.38 117 HIS A O 1
ATOM 930 N N . GLU A 1 118 ? 12.273 -8.445 -10.312 1 95.19 118 GLU A N 1
ATOM 931 C CA . GLU A 1 118 ? 11.523 -7.824 -11.406 1 95.19 118 GLU A CA 1
ATOM 932 C C . GLU A 1 118 ? 10.562 -6.766 -10.883 1 95.19 118 GLU A C 1
ATOM 934 O O . GLU A 1 118 ? 9.578 -7.09 -10.219 1 95.19 118 GLU A O 1
ATOM 939 N N . LEU A 1 119 ? 10.836 -5.48 -11.195 1 94.31 119 LEU A N 1
ATOM 940 C CA . LEU A 1 119 ? 9.992 -4.383 -10.727 1 94.31 119 LEU A CA 1
ATOM 941 C C . LEU A 1 119 ? 8.742 -4.246 -11.594 1 94.31 119 LEU A C 1
ATOM 943 O O . LEU A 1 119 ? 8.82 -4.348 -12.82 1 94.31 119 LEU A O 1
ATOM 947 N N . LEU A 1 120 ? 7.668 -4.043 -11.008 1 97.06 120 LEU A N 1
ATOM 948 C CA . LEU A 1 120 ? 6.398 -3.947 -11.719 1 97.06 120 LEU A CA 1
ATOM 949 C C . LEU A 1 120 ? 5.848 -2.527 -11.656 1 97.06 120 LEU A C 1
ATOM 951 O O . LEU A 1 120 ? 6.125 -1.789 -10.711 1 97.06 120 LEU A O 1
ATOM 955 N N . ALA A 1 121 ? 5.078 -2.146 -12.734 1 97.62 121 ALA A N 1
ATOM 956 C CA . ALA A 1 121 ? 4.383 -0.865 -12.836 1 97.62 121 ALA A CA 1
ATOM 957 C C . ALA A 1 121 ? 5.371 0.298 -12.789 1 97.62 121 ALA A C 1
ATOM 959 O O . ALA A 1 121 ? 5.164 1.266 -12.055 1 97.62 121 ALA A O 1
ATOM 960 N N . THR A 1 122 ? 6.406 0.227 -13.523 1 93.62 122 THR A N 1
ATOM 961 C CA . THR A 1 122 ? 7.523 1.157 -13.383 1 93.62 122 THR A CA 1
ATOM 962 C C . THR A 1 122 ? 7.277 2.418 -14.211 1 93.62 122 THR A C 1
ATOM 964 O O . THR A 1 122 ? 8.062 3.367 -14.148 1 93.62 122 THR A O 1
ATOM 967 N N . GLN A 1 123 ? 6.191 2.463 -14.914 1 94.31 123 GLN A N 1
ATOM 968 C CA . GLN A 1 123 ? 5.891 3.65 -15.703 1 94.31 123 GLN A CA 1
ATOM 969 C C . GLN A 1 123 ? 5.238 4.73 -14.852 1 94.31 123 GLN A C 1
ATOM 971 O O . GLN A 1 123 ? 5.109 5.879 -15.281 1 94.31 123 GLN A O 1
ATOM 976 N N . LEU A 1 124 ? 4.797 4.34 -13.711 1 92 124 LEU A N 1
ATOM 977 C CA . LEU A 1 124 ? 4.152 5.277 -12.797 1 92 124 LEU A CA 1
ATOM 978 C C . LEU A 1 124 ? 5.125 5.758 -11.727 1 92 124 LEU A C 1
ATOM 980 O O . LEU A 1 124 ? 5.91 4.965 -11.195 1 92 124 LEU A O 1
ATOM 984 N N . SER A 1 125 ? 5.102 6.973 -11.5 1 84 125 SER A N 1
ATOM 985 C CA . SER A 1 125 ? 5.863 7.555 -10.398 1 84 125 SER A CA 1
ATOM 986 C C . SER A 1 125 ? 4.957 7.895 -9.219 1 84 125 SER A C 1
ATOM 988 O O . SER A 1 125 ? 3.73 7.848 -9.336 1 84 125 SER A O 1
ATOM 990 N N . ASN A 1 126 ? 5.508 8.062 -7.949 1 82.69 126 ASN A N 1
ATOM 991 C CA . ASN A 1 126 ? 4.801 8.484 -6.746 1 82.69 126 ASN A CA 1
ATOM 992 C C . ASN A 1 126 ? 3.66 7.531 -6.398 1 82.69 126 ASN A C 1
ATOM 994 O O . ASN A 1 126 ? 2.541 7.969 -6.129 1 82.69 126 ASN A O 1
ATOM 998 N N . LYS A 1 127 ? 3.996 6.316 -6.484 1 90.44 127 LYS A N 1
ATOM 999 C CA . LYS A 1 127 ? 3.037 5.266 -6.156 1 90.44 127 LYS A CA 1
ATOM 1000 C C . LYS A 1 127 ? 2.936 5.062 -4.648 1 90.44 127 LYS A C 1
ATOM 1002 O O . LYS A 1 127 ? 3.922 5.227 -3.928 1 90.44 127 LYS A O 1
ATOM 1007 N N . LYS A 1 128 ? 1.767 4.645 -4.195 1 89.56 128 LYS A N 1
ATOM 1008 C CA . LYS A 1 128 ? 1.573 4.324 -2.785 1 89.56 128 LYS A CA 1
ATOM 1009 C C . LYS A 1 128 ? 2.203 2.979 -2.436 1 89.56 128 LYS A C 1
ATOM 1011 O O . LYS A 1 128 ? 2.488 2.707 -1.267 1 89.56 128 LYS A O 1
ATOM 1016 N N . MET A 1 129 ? 2.379 2.133 -3.498 1 95.19 129 MET A N 1
ATOM 1017 C CA . MET A 1 129 ? 2.945 0.801 -3.312 1 95.19 129 MET A CA 1
ATOM 1018 C C . MET A 1 129 ? 4.023 0.516 -4.355 1 95.19 129 MET A C 1
ATOM 1020 O O . MET A 1 129 ? 3.984 1.066 -5.457 1 95.19 129 MET A O 1
ATOM 1024 N N . MET A 1 130 ? 4.859 -0.324 -3.971 1 94 130 MET A N 1
ATOM 1025 C CA . MET A 1 130 ? 5.887 -0.805 -4.887 1 94 130 MET A CA 1
ATOM 1026 C C . MET A 1 130 ? 5.832 -2.324 -5.02 1 94 130 MET A C 1
ATOM 1028 O O . MET A 1 130 ? 6.391 -3.045 -4.191 1 94 130 MET A O 1
ATOM 1032 N N . PRO A 1 131 ? 5.215 -2.787 -6.07 1 97.75 131 PRO A N 1
ATOM 1033 C CA . PRO A 1 131 ? 5.176 -4.234 -6.293 1 97.75 131 PRO A CA 1
ATOM 1034 C C . PRO A 1 131 ? 6.371 -4.742 -7.098 1 97.75 131 PRO A C 1
ATOM 1036 O O . PRO A 1 131 ? 6.82 -4.07 -8.031 1 97.75 131 PRO A O 1
ATOM 1039 N N . PHE A 1 132 ? 6.855 -5.867 -6.785 1 94.69 132 PHE A N 1
ATOM 1040 C CA . PHE A 1 132 ? 7.895 -6.52 -7.578 1 94.69 132 PHE A CA 1
ATOM 1041 C C . PHE A 1 132 ? 7.902 -8.023 -7.328 1 94.69 132 PHE A C 1
ATOM 1043 O O . PHE A 1 132 ? 7.484 -8.484 -6.262 1 94.69 132 PHE A O 1
ATOM 1050 N N . LYS A 1 133 ? 8.273 -8.758 -8.25 1 97.69 133 LYS A N 1
ATOM 1051 C CA . LYS A 1 133 ? 8.477 -10.203 -8.148 1 97.69 133 LYS A CA 1
ATOM 1052 C C . LYS A 1 133 ? 9.953 -10.531 -7.949 1 97.69 133 LYS A C 1
ATOM 1054 O O . LYS A 1 133 ? 10.828 -9.805 -8.422 1 97.69 133 LYS A O 1
ATOM 1059 N N . SER A 1 134 ? 10.203 -11.648 -7.25 1 95.75 134 SER A N 1
ATOM 1060 C CA . SER A 1 134 ? 11.586 -12.039 -7 1 95.75 134 SER A CA 1
ATOM 1061 C C . SER A 1 134 ? 11.781 -13.547 -7.141 1 95.75 134 SER A C 1
ATOM 1063 O O . SER A 1 134 ? 10.945 -14.328 -6.676 1 95.75 134 SER A O 1
ATOM 1065 N N . GLN A 1 135 ? 12.75 -13.875 -7.785 1 96.81 135 GLN A N 1
ATOM 1066 C CA . GLN A 1 135 ? 13.305 -15.227 -7.691 1 96.81 135 GLN A CA 1
ATOM 1067 C C . GLN A 1 135 ? 14.312 -15.32 -6.551 1 96.81 135 GLN A C 1
ATOM 1069 O O . GLN A 1 135 ? 15.289 -14.578 -6.512 1 96.81 135 GLN A O 1
ATOM 1074 N N . VAL A 1 136 ? 14.07 -16.188 -5.629 1 95.62 136 VAL A N 1
ATOM 1075 C CA . VAL A 1 136 ? 14.914 -16.312 -4.449 1 95.62 136 VAL A CA 1
ATOM 1076 C C . VAL A 1 136 ? 16 -17.359 -4.711 1 95.62 136 VAL A C 1
ATOM 1078 O O . VAL A 1 136 ? 15.719 -18.547 -4.797 1 95.62 136 VAL A O 1
ATOM 1081 N N . HIS A 1 137 ? 17.266 -16.922 -4.676 1 90.69 137 HIS A N 1
ATOM 1082 C CA . HIS A 1 137 ? 18.375 -17.812 -4.965 1 90.69 137 HIS A CA 1
ATOM 1083 C C . HIS A 1 137 ? 19.031 -18.312 -3.676 1 90.69 137 HIS A C 1
ATOM 1085 O O . HIS A 1 137 ? 19.641 -19.375 -3.656 1 90.69 137 HIS A O 1
ATOM 1091 N N . ALA A 1 138 ? 18.906 -17.484 -2.717 1 87.75 138 ALA A N 1
ATOM 1092 C CA . ALA A 1 138 ? 19.578 -17.797 -1.463 1 87.75 138 ALA A CA 1
ATOM 1093 C C . ALA A 1 138 ? 19.094 -19.125 -0.898 1 87.75 138 ALA A C 1
ATOM 1095 O O . ALA A 1 138 ? 17.891 -19.406 -0.912 1 87.75 138 ALA A O 1
ATOM 1096 N N . ARG A 1 139 ? 19.984 -19.875 -0.375 1 92.19 139 ARG A N 1
ATOM 1097 C CA . ARG A 1 139 ? 19.672 -21.188 0.171 1 92.19 139 ARG A CA 1
ATOM 1098 C C . ARG A 1 139 ? 20.016 -21.266 1.655 1 92.19 139 ARG A C 1
ATOM 1100 O O . ARG A 1 139 ? 19.562 -22.172 2.355 1 92.19 139 ARG A O 1
ATOM 1107 N N . ASN A 1 140 ? 20.828 -20.281 2.068 1 88.62 140 ASN A N 1
ATOM 1108 C CA . ASN A 1 140 ? 21.266 -20.281 3.459 1 88.62 140 ASN A CA 1
ATOM 1109 C C . ASN A 1 140 ? 21.234 -18.875 4.055 1 88.62 140 ASN A C 1
ATOM 1111 O O . ASN A 1 140 ? 21.406 -17.891 3.336 1 88.62 140 ASN A O 1
ATOM 1115 N N . PHE A 1 141 ? 20.984 -18.891 5.355 1 83.38 141 PHE A N 1
ATOM 1116 C CA . PHE A 1 141 ? 20.875 -17.656 6.102 1 83.38 141 PHE A CA 1
ATOM 1117 C C . PHE A 1 141 ? 22.172 -16.844 5.992 1 83.38 141 PHE A C 1
ATOM 1119 O O . PHE A 1 141 ? 22.125 -15.609 5.926 1 83.38 141 PHE A O 1
ATOM 1126 N N . GLU A 1 142 ? 23.281 -17.438 5.953 1 81.62 142 GLU A N 1
ATOM 1127 C CA . GLU A 1 142 ? 24.609 -16.812 5.977 1 81.62 142 GLU A CA 1
ATOM 1128 C C . GLU A 1 142 ? 24.859 -16.016 4.707 1 81.62 142 GLU A C 1
ATOM 1130 O O . GLU A 1 142 ? 25.766 -15.188 4.66 1 81.62 142 GLU A O 1
ATOM 1135 N N . GLU A 1 143 ? 24.094 -16.328 3.717 1 81.5 143 GLU A N 1
ATOM 1136 C CA . GLU A 1 143 ? 24.266 -15.594 2.463 1 81.5 143 GLU A CA 1
ATOM 1137 C C . GLU A 1 143 ? 23.859 -14.133 2.613 1 81.5 143 GLU A C 1
ATOM 1139 O O . GLU A 1 143 ? 24.172 -13.305 1.758 1 81.5 143 GLU A O 1
ATOM 1144 N N . TYR A 1 144 ? 23.203 -14.023 3.814 1 78.81 144 TYR A N 1
ATOM 1145 C CA . TYR A 1 144 ? 22.828 -12.648 4.129 1 78.81 144 TYR A CA 1
ATOM 1146 C C . TYR A 1 144 ? 23.875 -11.992 5.02 1 78.81 144 TYR A C 1
ATOM 1148 O O . TYR A 1 144 ? 24.516 -12.664 5.844 1 78.81 144 TYR A O 1
ATOM 1156 N N . GLY A 1 145 ? 24.328 -10.914 4.734 1 76.19 145 GLY A N 1
ATOM 1157 C CA . GLY A 1 145 ? 25.266 -10.227 5.613 1 76.19 145 GLY A CA 1
ATOM 1158 C C . GLY A 1 145 ? 24.625 -9.734 6.898 1 76.19 145 GLY A C 1
ATOM 1159 O O . GLY A 1 145 ? 25.25 -9.766 7.961 1 76.19 145 GLY A O 1
ATOM 1160 N N . ASP A 1 146 ? 23.469 -9.266 6.891 1 83.94 146 ASP A N 1
ATOM 1161 C CA . ASP A 1 146 ? 22.719 -8.734 8.016 1 83.94 146 ASP A CA 1
ATOM 1162 C C . ASP A 1 146 ? 21.219 -8.773 7.73 1 83.94 146 ASP A C 1
ATOM 1164 O O . ASP A 1 146 ? 20.797 -9.055 6.605 1 83.94 146 ASP A O 1
ATOM 1168 N N . TRP A 1 147 ? 20.484 -8.523 8.836 1 87.06 147 TRP A N 1
ATOM 1169 C CA . TRP A 1 147 ? 19.031 -8.383 8.672 1 87.06 147 TRP A CA 1
ATOM 1170 C C . TRP A 1 147 ? 18.703 -7.289 7.664 1 87.06 147 TRP A C 1
ATOM 1172 O O . TRP A 1 147 ? 19.359 -6.238 7.645 1 87.06 147 TRP A O 1
ATOM 1182 N N . VAL A 1 148 ? 17.766 -7.582 6.848 1 85.31 148 VAL A N 1
ATOM 1183 C CA . VAL A 1 148 ? 17.219 -6.559 5.961 1 85.31 148 VAL A CA 1
ATOM 1184 C C . VAL A 1 148 ? 16.188 -5.73 6.707 1 85.31 148 VAL A C 1
ATOM 1186 O O . VAL A 1 148 ? 15.297 -6.281 7.363 1 85.31 148 VAL A O 1
ATOM 1189 N N . ARG A 1 149 ? 16.266 -4.426 6.711 1 85.31 149 ARG A N 1
ATOM 1190 C CA . ARG A 1 149 ? 15.336 -3.49 7.328 1 85.31 149 ARG A CA 1
ATOM 1191 C C . ARG A 1 149 ? 15.078 -2.297 6.414 1 85.31 149 ARG A C 1
ATOM 1193 O O . ARG A 1 149 ? 15.984 -1.82 5.734 1 85.31 149 ARG A O 1
ATOM 1200 N N . HIS A 1 150 ? 13.953 -1.896 6.363 1 81.44 150 HIS A N 1
ATOM 1201 C CA . HIS A 1 150 ? 13.633 -0.658 5.66 1 81.44 150 HIS A CA 1
ATOM 1202 C C . HIS A 1 150 ? 12.281 -0.105 6.102 1 81.44 150 HIS A C 1
ATOM 1204 O O . HIS A 1 150 ? 11.492 -0.809 6.746 1 81.44 150 HIS A O 1
ATOM 1210 N N . ASP A 1 151 ? 12.016 1.046 5.777 1 80.56 151 ASP A N 1
ATOM 1211 C CA . ASP A 1 151 ? 10.773 1.71 6.156 1 80.56 151 ASP A CA 1
ATOM 1212 C C . ASP A 1 151 ? 9.578 1.107 5.418 1 80.56 151 ASP A C 1
ATOM 1214 O O . ASP A 1 151 ? 9.711 0.667 4.273 1 80.56 151 ASP A O 1
ATOM 1218 N N . GLY A 1 152 ? 8.414 1.153 6.23 1 87.88 152 GLY A N 1
ATOM 1219 C CA . GLY A 1 152 ? 7.16 0.767 5.605 1 87.88 152 GLY A CA 1
ATOM 1220 C C . GLY A 1 152 ? 6.672 -0.601 6.043 1 87.88 152 GLY A C 1
ATOM 1221 O O . GLY A 1 152 ? 7.188 -1.171 7.004 1 87.88 152 GLY A O 1
ATOM 1222 N N . GLU A 1 153 ? 5.582 -0.999 5.426 1 94.44 153 GLU A N 1
ATOM 1223 C CA . GLU A 1 153 ? 5.012 -2.328 5.617 1 94.44 153 GLU A CA 1
ATOM 1224 C C . GLU A 1 153 ? 5.113 -3.162 4.344 1 94.44 153 GLU A C 1
ATOM 1226 O O . GLU A 1 153 ? 5.133 -2.615 3.238 1 94.44 153 GLU A O 1
ATOM 1231 N N . GLU A 1 154 ? 5.223 -4.473 4.547 1 96.12 154 GLU A N 1
ATOM 1232 C CA . GLU A 1 154 ? 5.438 -5.348 3.398 1 96.12 154 GLU A CA 1
ATOM 1233 C C . GLU A 1 154 ? 4.449 -6.512 3.396 1 96.12 154 GLU A C 1
ATOM 1235 O O . GLU A 1 154 ? 4.121 -7.059 4.453 1 96.12 154 GLU A O 1
ATOM 1240 N N . PHE A 1 155 ? 3.965 -6.781 2.23 1 98.38 155 PHE A N 1
ATOM 1241 C CA . PHE A 1 155 ? 3.184 -7.98 1.95 1 98.38 155 PHE A CA 1
ATOM 1242 C C . PHE A 1 155 ? 3.941 -8.914 1.017 1 98.38 155 PHE A C 1
ATOM 1244 O O . PHE A 1 155 ? 4.473 -8.484 -0.008 1 98.38 155 PHE A O 1
ATOM 1251 N N . LEU A 1 156 ? 3.992 -10.164 1.428 1 98.12 156 LEU A N 1
ATOM 1252 C CA . LEU A 1 156 ? 4.703 -11.195 0.678 1 98.12 156 LEU A CA 1
ATOM 1253 C C . LEU A 1 156 ? 3.775 -12.359 0.339 1 98.12 156 LEU A C 1
ATOM 1255 O O . LEU A 1 156 ? 3.012 -12.82 1.19 1 98.12 156 LEU A O 1
ATOM 1259 N N . LEU A 1 157 ? 3.742 -12.812 -0.93 1 98.81 157 LEU A N 1
ATOM 1260 C CA . LEU A 1 157 ? 3.004 -13.984 -1.381 1 98.81 157 LEU A CA 1
ATOM 1261 C C . LEU A 1 157 ? 3.926 -14.969 -2.1 1 98.81 157 LEU A C 1
ATOM 1263 O O . LEU A 1 157 ? 4.668 -14.578 -3.004 1 98.81 157 LEU A O 1
ATOM 1267 N N . ILE A 1 158 ? 3.859 -16.234 -1.709 1 98.81 158 ILE A N 1
ATOM 1268 C CA . ILE A 1 158 ? 4.637 -17.266 -2.404 1 98.81 158 ILE A CA 1
ATOM 1269 C C . ILE A 1 158 ? 3.924 -17.672 -3.691 1 98.81 158 ILE A C 1
ATOM 1271 O O . ILE A 1 158 ? 2.807 -18.188 -3.65 1 98.81 158 ILE A O 1
ATOM 1275 N N . LEU A 1 159 ? 4.504 -17.438 -4.77 1 98.56 159 LEU A N 1
ATOM 1276 C CA . LEU A 1 159 ? 3.898 -17.75 -6.062 1 98.56 159 LEU A CA 1
ATOM 1277 C C . LEU A 1 159 ? 4.195 -19.188 -6.469 1 98.56 159 LEU A C 1
ATOM 1279 O O . LEU A 1 159 ? 3.34 -19.859 -7.035 1 98.56 159 LEU A O 1
ATOM 1283 N N . SER A 1 160 ? 5.414 -19.609 -6.27 1 98.19 160 SER A N 1
ATOM 1284 C CA . SER A 1 160 ? 5.816 -20.984 -6.508 1 98.19 160 SER A CA 1
ATOM 128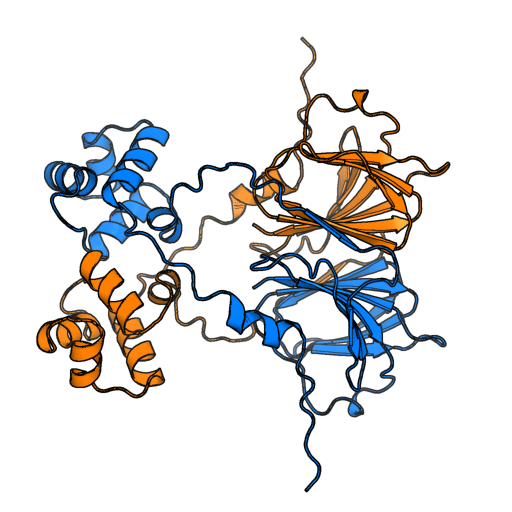5 C C . SER A 1 160 ? 6.992 -21.375 -5.621 1 98.19 160 SER A C 1
ATOM 1287 O O . SER A 1 160 ? 7.777 -20.531 -5.207 1 98.19 160 SER A O 1
ATOM 1289 N N . GLY A 1 161 ? 7.105 -22.719 -5.352 1 98.12 161 GLY A N 1
ATOM 1290 C CA . GLY A 1 161 ? 8.172 -23.219 -4.496 1 98.12 161 GLY A CA 1
ATOM 1291 C C . GLY A 1 161 ? 7.887 -23.016 -3.02 1 98.12 161 GLY A C 1
ATOM 1292 O O . GLY A 1 161 ? 6.727 -22.938 -2.607 1 98.12 161 GLY A O 1
ATOM 1293 N N . SER A 1 162 ? 9 -23.172 -2.242 1 98.38 162 SER A N 1
ATOM 1294 C CA . SER A 1 162 ? 8.906 -23 -0.795 1 98.38 162 SER A CA 1
ATOM 1295 C C . SER A 1 162 ? 10.07 -22.172 -0.258 1 98.38 162 SER A C 1
ATOM 1297 O O . SER A 1 162 ? 11.148 -22.141 -0.859 1 98.38 162 SER A O 1
ATOM 1299 N N . VAL A 1 163 ? 9.805 -21.5 0.855 1 98.25 163 VAL A N 1
ATOM 1300 C CA . VAL A 1 163 ? 10.844 -20.672 1.468 1 98.25 163 VAL A CA 1
ATOM 1301 C C . VAL A 1 163 ? 10.828 -20.859 2.982 1 98.25 163 VAL A C 1
ATOM 1303 O O . VAL A 1 163 ? 9.82 -21.281 3.549 1 98.25 163 VAL A O 1
ATOM 1306 N N . MET A 1 164 ? 11.922 -20.609 3.559 1 98.19 164 MET A N 1
ATOM 1307 C CA . MET A 1 164 ? 12.008 -20.359 4.996 1 98.19 164 MET A CA 1
ATOM 1308 C C . MET A 1 164 ? 12.047 -18.859 5.281 1 98.19 164 MET A C 1
ATOM 1310 O O . MET A 1 164 ? 12.953 -18.156 4.812 1 98.19 164 MET A O 1
ATOM 1314 N N . PHE A 1 165 ? 11.109 -18.375 5.992 1 97.69 165 PHE A N 1
ATOM 1315 C CA . PHE A 1 165 ? 11 -16.953 6.297 1 97.69 165 PHE A CA 1
ATOM 1316 C C . PHE A 1 165 ? 11.508 -16.672 7.703 1 97.69 165 PHE A C 1
ATOM 1318 O O . PHE A 1 165 ? 11.047 -17.281 8.672 1 97.69 165 PHE A O 1
ATOM 1325 N N . TYR A 1 166 ? 12.406 -15.719 7.754 1 96 166 TYR A N 1
ATOM 1326 C CA . TYR A 1 166 ? 12.977 -15.289 9.031 1 96 166 TYR A CA 1
ATOM 1327 C C . TYR A 1 166 ? 12.539 -13.875 9.375 1 96 166 TYR A C 1
ATOM 1329 O O . TYR A 1 166 ? 12.586 -12.977 8.539 1 96 166 TYR A O 1
ATOM 1337 N N . SER A 1 167 ? 12.078 -13.672 10.508 1 95.81 167 SER A N 1
ATOM 1338 C CA . SER A 1 167 ? 11.82 -12.352 11.078 1 95.81 167 SER A CA 1
ATOM 1339 C C . SER A 1 167 ? 12.406 -12.234 12.477 1 95.81 167 SER A C 1
ATOM 1341 O O . SER A 1 167 ? 12.32 -13.164 13.281 1 95.81 167 SER A O 1
ATOM 1343 N N . GLU A 1 168 ? 12.922 -11.148 12.742 1 92.94 168 GLU A N 1
ATOM 1344 C CA . GLU A 1 168 ? 13.844 -10.914 13.859 1 92.94 168 GLU A CA 1
ATOM 1345 C C . GLU A 1 168 ? 13.227 -11.352 15.18 1 92.94 168 GLU A C 1
ATOM 1347 O O . GLU A 1 168 ? 13.93 -11.867 16.062 1 92.94 168 GLU A O 1
ATOM 1352 N N . PHE A 1 169 ? 11.969 -11.266 15.367 1 94.62 169 PHE A N 1
ATOM 1353 C CA . PHE A 1 169 ? 11.359 -11.445 16.672 1 94.62 169 PHE A CA 1
ATOM 1354 C C . PHE A 1 169 ? 10.586 -12.758 16.734 1 94.62 169 PHE A C 1
ATOM 1356 O O . PHE A 1 169 ? 9.875 -13.016 17.703 1 94.62 169 PHE A O 1
ATOM 1363 N N . TYR A 1 170 ? 10.68 -13.547 15.742 1 96.62 170 TYR A N 1
ATOM 1364 C CA . TYR A 1 170 ? 9.906 -14.781 15.68 1 96.62 170 TYR A CA 1
ATOM 1365 C C . TYR A 1 170 ? 10.781 -15.961 15.266 1 96.62 170 TYR A C 1
ATOM 1367 O O . TYR A 1 170 ? 11.836 -15.766 14.648 1 96.62 170 TYR A O 1
ATOM 1375 N N . GLU A 1 171 ? 10.32 -17.125 15.586 1 96.94 171 GLU A N 1
ATOM 1376 C CA . GLU A 1 171 ? 10.914 -18.328 14.992 1 96.94 171 GLU A CA 1
ATOM 1377 C C . GLU A 1 171 ? 10.719 -18.344 13.484 1 96.94 171 GLU A C 1
ATOM 1379 O O . GLU A 1 171 ? 9.672 -17.938 12.984 1 96.94 171 GLU A O 1
ATOM 1384 N N . PRO A 1 172 ? 11.703 -18.922 12.758 1 97 172 PRO A N 1
ATOM 1385 C CA . PRO A 1 172 ? 11.523 -19.047 11.312 1 97 172 PRO A CA 1
ATOM 1386 C C . PRO A 1 172 ? 10.297 -19.875 10.938 1 97 172 PRO A C 1
ATOM 1388 O O . PRO A 1 172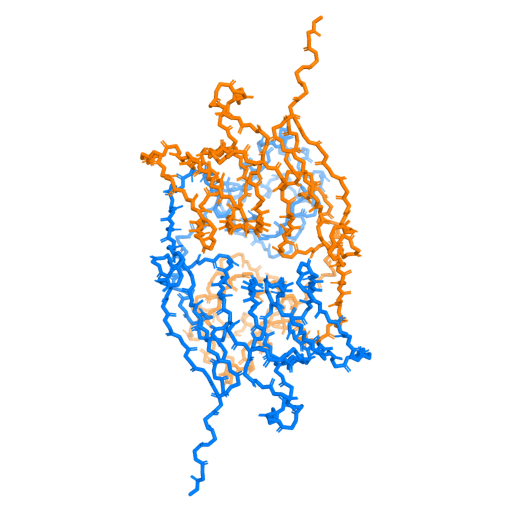 ? 9.93 -20.812 11.664 1 97 172 PRO A O 1
ATOM 1391 N N . VAL A 1 173 ? 9.711 -19.578 9.812 1 98.06 173 VAL A N 1
ATOM 1392 C CA . VAL A 1 173 ? 8.508 -20.281 9.391 1 98.06 173 VAL A CA 1
ATOM 1393 C C . VAL A 1 173 ? 8.648 -20.734 7.934 1 98.06 173 VAL A C 1
ATOM 1395 O O . VAL A 1 173 ? 9.109 -19.953 7.09 1 98.06 173 VAL A O 1
ATOM 1398 N N . GLU A 1 174 ? 8.297 -21.938 7.676 1 98.44 174 GLU A N 1
ATOM 1399 C CA . GLU A 1 174 ? 8.258 -22.438 6.305 1 98.44 174 GLU A CA 1
ATOM 1400 C C . GLU A 1 174 ? 6.969 -22 5.602 1 98.44 174 GLU A C 1
ATOM 1402 O O . GLU A 1 174 ? 5.875 -22.172 6.145 1 98.44 174 GLU A O 1
ATOM 1407 N N . LEU A 1 175 ? 7.141 -21.5 4.43 1 98.56 175 LEU A N 1
ATOM 1408 C CA . LEU A 1 175 ? 6.012 -21.078 3.609 1 98.56 175 LEU A CA 1
ATOM 1409 C C . LEU A 1 175 ? 6.055 -21.734 2.238 1 98.56 175 LEU A C 1
ATOM 1411 O O . LEU A 1 175 ? 7.133 -21.953 1.682 1 98.56 175 LEU A O 1
ATOM 1415 N N . SER A 1 176 ? 4.941 -22.016 1.711 1 98.44 176 SER A N 1
ATOM 1416 C CA . SER A 1 176 ? 4.832 -22.641 0.395 1 98.44 176 SER A CA 1
ATOM 1417 C C . SER A 1 176 ? 3.852 -21.875 -0.493 1 98.44 176 SER A C 1
ATOM 1419 O O . SER A 1 176 ? 3.264 -20.891 -0.067 1 98.44 176 SER A O 1
ATOM 1421 N N . GLU A 1 177 ? 3.732 -22.375 -1.72 1 98.38 177 GLU A N 1
ATOM 1422 C CA . GLU A 1 177 ? 2.906 -21.719 -2.723 1 98.38 177 GLU A CA 1
ATOM 1423 C C . GLU A 1 177 ? 1.541 -21.344 -2.152 1 98.38 177 GLU A C 1
ATOM 1425 O O . GLU A 1 177 ? 0.853 -22.188 -1.575 1 98.38 177 GLU A O 1
ATOM 1430 N N . GLY A 1 178 ? 1.202 -20.078 -2.311 1 98.5 178 GLY A N 1
ATOM 1431 C CA . GLY A 1 178 ? -0.095 -19.594 -1.866 1 98.5 178 GLY A CA 1
ATOM 1432 C C . GLY A 1 178 ? -0.068 -19.016 -0.465 1 98.5 178 GLY A C 1
ATOM 1433 O O . GLY A 1 178 ? -0.986 -18.297 -0.067 1 98.5 178 GLY A O 1
ATOM 1434 N N . ASP A 1 179 ? 0.914 -19.375 0.368 1 98.75 179 ASP A N 1
ATOM 1435 C CA . ASP A 1 179 ? 1.079 -18.766 1.684 1 98.75 179 ASP A CA 1
ATOM 1436 C C . ASP A 1 179 ? 1.499 -17.312 1.563 1 98.75 179 ASP A C 1
ATOM 1438 O O . ASP A 1 179 ? 2.115 -16.906 0.571 1 98.75 179 ASP A O 1
ATOM 1442 N N . SER A 1 180 ? 1.148 -16.484 2.557 1 98.81 180 SER A N 1
ATOM 1443 C CA . SER A 1 180 ? 1.514 -15.07 2.525 1 98.81 180 SER A CA 1
ATOM 1444 C C . SER A 1 180 ? 1.843 -14.555 3.922 1 98.81 180 SER A C 1
A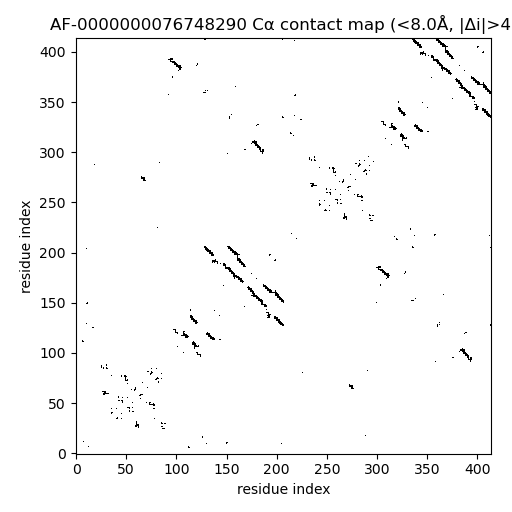TOM 1446 O O . SER A 1 180 ? 1.461 -15.164 4.922 1 98.81 180 SER A O 1
ATOM 1448 N N . VAL A 1 181 ? 2.574 -13.453 3.961 1 98.62 181 VAL A N 1
ATOM 1449 C CA . VAL A 1 181 ? 2.939 -12.797 5.207 1 98.62 181 VAL A CA 1
ATOM 1450 C C . VAL A 1 181 ? 2.805 -11.281 5.051 1 98.62 181 VAL A C 1
ATOM 1452 O O . VAL A 1 181 ? 3.18 -10.727 4.016 1 98.62 181 VAL A O 1
ATOM 1455 N N . TYR A 1 182 ? 2.242 -10.609 5.98 1 98.56 182 TYR A N 1
ATOM 1456 C CA . TYR A 1 182 ? 2.203 -9.156 6.129 1 98.56 182 TYR A CA 1
ATOM 1457 C C . TYR A 1 182 ? 2.953 -8.719 7.383 1 98.56 182 TYR A C 1
ATOM 1459 O O . TYR A 1 182 ? 2.727 -9.258 8.469 1 98.56 182 TYR A O 1
ATOM 1467 N N . TYR A 1 183 ? 3.857 -7.727 7.27 1 97.19 183 TYR A N 1
ATOM 1468 C CA . TYR A 1 183 ? 4.68 -7.422 8.438 1 97.19 183 TYR A CA 1
ATOM 1469 C C . TYR A 1 183 ? 5.238 -6.004 8.359 1 97.19 183 TYR A C 1
ATOM 1471 O O . TYR A 1 183 ? 5.219 -5.383 7.293 1 97.19 183 TYR A O 1
ATOM 1479 N N . ASP A 1 184 ? 5.672 -5.531 9.477 1 95.06 184 ASP A N 1
ATOM 1480 C CA . ASP A 1 184 ? 6.438 -4.297 9.609 1 95.06 184 ASP A CA 1
ATOM 1481 C C . ASP A 1 184 ? 7.859 -4.469 9.078 1 95.06 184 ASP A C 1
ATOM 1483 O O . ASP A 1 184 ? 8.656 -5.207 9.656 1 95.06 184 ASP A O 1
ATOM 1487 N N . ALA A 1 185 ? 8.242 -3.738 8.109 1 92.5 185 ALA A N 1
ATOM 1488 C CA . ALA A 1 185 ? 9.5 -3.973 7.402 1 92.5 185 ALA A CA 1
ATOM 1489 C C . ALA A 1 185 ? 10.688 -3.434 8.195 1 92.5 185 ALA A C 1
ATOM 1491 O O . ALA A 1 185 ? 11.836 -3.736 7.883 1 92.5 185 ALA A O 1
ATOM 1492 N N . ASN A 1 186 ? 10.375 -2.623 9.148 1 88.12 186 ASN A N 1
ATOM 1493 C CA . ASN A 1 186 ? 11.453 -2.191 10.039 1 88.12 186 ASN A CA 1
ATOM 1494 C C . ASN A 1 186 ? 11.984 -3.35 10.875 1 88.12 186 ASN A C 1
ATOM 1496 O O . ASN A 1 186 ? 13.086 -3.266 11.422 1 88.12 186 ASN A O 1
ATOM 1500 N N . MET A 1 187 ? 11.195 -4.34 11.086 1 93.12 187 MET A N 1
ATOM 1501 C CA . MET A 1 187 ? 11.68 -5.574 11.695 1 93.12 187 MET A CA 1
ATOM 1502 C C . MET A 1 187 ? 12.625 -6.312 10.75 1 93.12 187 MET A C 1
ATOM 1504 O O . MET A 1 187 ? 12.328 -6.465 9.562 1 93.12 187 MET A O 1
ATOM 1508 N N . GLY A 1 188 ? 13.766 -6.754 11.281 1 92.12 188 GLY A N 1
ATOM 1509 C CA . GLY A 1 188 ? 14.664 -7.543 10.461 1 92.12 188 GLY A CA 1
ATOM 1510 C C . GLY A 1 188 ? 13.992 -8.742 9.82 1 92.12 188 GLY A C 1
ATOM 1511 O O . GLY A 1 188 ? 13.273 -9.484 10.484 1 92.12 188 GLY A O 1
ATOM 1512 N N . HIS A 1 189 ? 14.211 -8.938 8.586 1 93.88 189 HIS A N 1
ATOM 1513 C CA . HIS A 1 189 ? 13.562 -10.039 7.879 1 93.88 189 HIS A CA 1
ATOM 1514 C C . HIS A 1 189 ? 14.445 -10.555 6.75 1 93.88 189 HIS A C 1
ATOM 1516 O O . HIS A 1 189 ? 15.312 -9.836 6.246 1 93.88 189 HIS A O 1
ATOM 1522 N N . MET A 1 190 ? 14.289 -11.797 6.453 1 91.38 190 MET A N 1
ATOM 1523 C CA . MET A 1 190 ? 14.969 -12.445 5.336 1 91.38 190 MET A CA 1
ATOM 1524 C C . MET A 1 190 ? 14.242 -13.727 4.93 1 91.38 190 MET A C 1
ATOM 1526 O O . MET A 1 190 ? 13.43 -14.258 5.695 1 91.38 190 MET A O 1
ATOM 1530 N N . LEU A 1 191 ? 14.5 -14.141 3.734 1 94.25 191 LEU A N 1
ATOM 1531 C CA . LEU A 1 191 ? 13.969 -15.453 3.369 1 94.25 191 LEU A CA 1
ATOM 1532 C C . LEU A 1 191 ? 14.938 -16.188 2.447 1 94.25 191 LEU A C 1
ATOM 1534 O O . LEU A 1 191 ? 15.711 -15.562 1.722 1 94.25 191 LEU A O 1
ATOM 1538 N N . ILE A 1 192 ? 14.953 -17.5 2.492 1 96.06 192 ILE A N 1
ATOM 1539 C CA . ILE A 1 192 ? 15.742 -18.375 1.625 1 96.06 192 ILE A CA 1
ATOM 1540 C C . ILE A 1 192 ? 14.836 -19.375 0.934 1 96.06 192 ILE A C 1
ATOM 1542 O O . ILE A 1 192 ? 13.781 -19.75 1.467 1 96.06 192 ILE A O 1
ATOM 1546 N N . SER A 1 193 ? 15.211 -19.812 -0.244 1 97.62 193 SER A N 1
ATOM 1547 C CA . SER A 1 193 ? 14.484 -20.859 -0.938 1 97.62 193 SER A CA 1
ATOM 1548 C C . SER A 1 193 ? 14.82 -22.234 -0.354 1 97.62 193 SER A C 1
ATOM 1550 O O . SER A 1 193 ? 15.984 -22.531 -0.076 1 97.62 193 SER A O 1
ATOM 1552 N N . THR A 1 194 ? 13.82 -23.094 -0.177 1 97.5 194 THR A N 1
ATOM 1553 C CA . THR A 1 194 ? 14.047 -24.422 0.376 1 97.5 194 THR A CA 1
ATOM 1554 C C . THR A 1 194 ? 13.641 -25.5 -0.626 1 97.5 194 THR A C 1
ATOM 1556 O O . THR A 1 194 ? 13.945 -26.672 -0.434 1 97.5 194 THR A O 1
ATOM 1559 N N . SER A 1 195 ? 12.891 -25.172 -1.658 1 97 195 SER A N 1
ATOM 1560 C CA . SER A 1 195 ? 12.508 -26.109 -2.697 1 97 195 SER A CA 1
ATOM 1561 C C . SER A 1 195 ? 13.664 -26.375 -3.662 1 97 195 SER A C 1
ATOM 1563 O O . SER A 1 195 ? 14.625 -25.609 -3.705 1 97 195 SER A O 1
ATOM 1565 N N . GLU A 1 196 ? 13.562 -27.469 -4.438 1 95.94 196 GLU A N 1
ATOM 1566 C CA . GLU A 1 196 ? 14.602 -27.828 -5.395 1 95.94 196 GLU A CA 1
ATOM 1567 C C . GLU A 1 196 ? 14.852 -26.703 -6.391 1 95.94 196 GLU A C 1
ATOM 1569 O O . GLU A 1 196 ? 16 -26.297 -6.605 1 95.94 196 GLU A O 1
ATOM 1574 N N . GLN A 1 197 ? 13.758 -26.281 -6.953 1 96.25 197 GLN A N 1
ATOM 1575 C CA . GLN A 1 197 ? 13.859 -25.109 -7.809 1 96.25 197 GLN A CA 1
ATOM 1576 C C . GLN A 1 197 ? 13.727 -23.828 -6.996 1 96.25 197 GLN A C 1
ATOM 1578 O O . GLN A 1 197 ? 13.078 -23.812 -5.949 1 96.25 197 GLN A O 1
ATOM 1583 N N . ASP A 1 198 ? 14.312 -22.75 -7.48 1 97.38 198 ASP A N 1
ATOM 1584 C CA . ASP A 1 198 ? 14.188 -21.453 -6.805 1 97.38 198 ASP A CA 1
ATOM 1585 C C . ASP A 1 198 ? 12.727 -21.062 -6.621 1 97.38 198 ASP A C 1
ATOM 1587 O O . ASP A 1 198 ? 11.914 -21.234 -7.535 1 97.38 198 ASP A O 1
ATOM 1591 N N . ALA A 1 199 ? 12.445 -20.641 -5.426 1 98.12 199 ALA A N 1
ATOM 1592 C CA . ALA A 1 199 ? 11.094 -20.156 -5.16 1 98.12 199 ALA A CA 1
ATOM 1593 C C . ALA A 1 199 ? 10.859 -18.812 -5.848 1 98.12 199 ALA A C 1
ATOM 1595 O O . ALA A 1 199 ? 11.781 -18.016 -5.992 1 98.12 199 ALA A O 1
ATOM 1596 N N . ASN A 1 200 ? 9.656 -18.547 -6.312 1 98.31 200 ASN A N 1
ATOM 1597 C CA . ASN A 1 200 ? 9.211 -17.266 -6.836 1 98.31 200 ASN A CA 1
ATOM 1598 C C . ASN A 1 200 ? 8.188 -16.609 -5.91 1 98.31 200 ASN A C 1
ATOM 1600 O O . ASN A 1 200 ? 7.242 -17.266 -5.457 1 98.31 200 ASN A O 1
ATOM 1604 N N . ILE A 1 201 ? 8.453 -15.352 -5.648 1 98.25 201 ILE A N 1
ATOM 1605 C CA . ILE A 1 201 ? 7.586 -14.688 -4.688 1 98.25 201 ILE A CA 1
ATOM 1606 C C . ILE A 1 201 ? 7.176 -13.32 -5.23 1 98.25 201 ILE A C 1
ATOM 1608 O O . ILE A 1 201 ? 7.836 -12.773 -6.117 1 98.25 201 ILE A O 1
ATOM 1612 N N . LEU A 1 202 ? 6.051 -12.758 -4.777 1 98.62 202 LEU A N 1
ATOM 1613 C CA . LEU A 1 202 ? 5.645 -11.367 -4.941 1 98.62 202 LEU A CA 1
ATOM 1614 C C . LEU A 1 202 ? 5.852 -10.586 -3.65 1 98.62 202 LEU A C 1
ATOM 1616 O O . LEU A 1 202 ? 5.473 -11.047 -2.572 1 98.62 202 LEU A O 1
ATOM 1620 N N . TRP A 1 203 ? 6.453 -9.438 -3.746 1 97.06 203 TRP A N 1
ATOM 1621 C CA . TRP A 1 203 ? 6.496 -8.453 -2.664 1 97.06 203 TRP A CA 1
ATOM 1622 C C . TRP A 1 203 ? 5.734 -7.191 -3.045 1 97.06 203 TRP A C 1
ATOM 1624 O O . TRP A 1 203 ? 5.805 -6.734 -4.188 1 97.06 203 TRP A O 1
ATOM 1634 N N . VAL A 1 204 ? 5.02 -6.684 -2.121 1 98.06 204 VAL A N 1
ATOM 1635 C CA . VAL A 1 204 ? 4.445 -5.344 -2.23 1 98.06 204 VAL A CA 1
ATOM 1636 C C . VAL A 1 204 ? 4.797 -4.527 -0.989 1 98.06 204 VAL A C 1
ATOM 1638 O O . VAL A 1 204 ? 4.512 -4.941 0.137 1 98.06 204 VAL A O 1
ATOM 1641 N N . THR A 1 205 ? 5.414 -3.385 -1.161 1 94.69 205 THR A N 1
ATOM 1642 C CA . THR A 1 205 ? 5.816 -2.521 -0.054 1 94.69 205 THR A CA 1
ATOM 1643 C C . THR A 1 205 ? 5.031 -1.213 -0.079 1 94.69 205 THR A C 1
ATOM 1645 O O . THR A 1 205 ? 4.832 -0.622 -1.143 1 94.69 205 THR A O 1
ATOM 1648 N N . ALA A 1 206 ? 4.555 -0.824 1.018 1 92.94 206 ALA A N 1
ATOM 1649 C CA . ALA A 1 206 ? 3.902 0.475 1.164 1 92.94 206 ALA A CA 1
ATOM 1650 C C . ALA A 1 206 ? 4.582 1.312 2.244 1 92.94 206 ALA A C 1
ATOM 1652 O O . ALA A 1 206 ? 4.938 0.796 3.307 1 92.94 206 ALA A O 1
ATOM 1653 N N . LYS A 1 207 ? 4.727 2.576 1.976 1 80.38 207 LYS A N 1
ATOM 1654 C CA . LYS A 1 207 ? 5.355 3.471 2.941 1 80.38 207 LYS A CA 1
ATOM 1655 C C . LYS A 1 207 ? 4.371 4.527 3.439 1 80.38 207 LYS A C 1
ATOM 1657 O O . LYS A 1 207 ? 3.453 4.914 2.715 1 80.38 207 LYS A O 1
ATOM 1662 N N . MET B 1 1 ? -39.25 -5.027 -3.197 1 24.78 1 MET B N 1
ATOM 1663 C CA . MET B 1 1 ? -38.312 -4.023 -3.66 1 24.78 1 MET B CA 1
ATOM 1664 C C . MET B 1 1 ? -36.875 -4.535 -3.537 1 24.78 1 MET B C 1
ATOM 1666 O O . MET B 1 1 ? -36.469 -5.055 -2.49 1 24.78 1 MET B O 1
ATOM 1670 N N . PRO B 1 2 ? -36.219 -5.035 -4.629 1 27.06 2 PRO B N 1
ATOM 1671 C CA . PRO B 1 2 ? -35.031 -5.887 -4.535 1 27.06 2 PRO B CA 1
ATOM 1672 C C . PRO B 1 2 ? -33.875 -5.203 -3.809 1 27.06 2 PRO B C 1
ATOM 1674 O O . PRO B 1 2 ? -33.656 -3.992 -3.953 1 27.06 2 PRO B O 1
ATOM 1677 N N . GLU B 1 3 ? -33.562 -5.531 -2.596 1 28.08 3 GLU B N 1
ATOM 1678 C CA . GLU B 1 3 ? -32.469 -5.086 -1.756 1 28.08 3 GLU B CA 1
ATOM 1679 C C . GLU B 1 3 ? -31.156 -5.047 -2.543 1 28.08 3 GLU B C 1
ATOM 1681 O O . GLU B 1 3 ? -30.703 -6.07 -3.061 1 28.08 3 GLU B O 1
ATOM 1686 N N . ASP B 1 4 ? -30.922 -4.023 -3.301 1 29.02 4 ASP B N 1
ATOM 1687 C CA . ASP B 1 4 ? -29.703 -3.783 -4.066 1 29.02 4 ASP B CA 1
ATOM 1688 C C . ASP B 1 4 ? -28.469 -4.047 -3.219 1 29.02 4 ASP B C 1
ATOM 1690 O O . ASP B 1 4 ? -28.188 -3.311 -2.271 1 29.02 4 ASP B O 1
ATOM 1694 N N . ILE B 1 5 ? -28.203 -5.199 -2.916 1 30.44 5 ILE B N 1
ATOM 1695 C CA . ILE B 1 5 ? -27 -5.637 -2.223 1 30.44 5 ILE B CA 1
ATOM 1696 C C . ILE B 1 5 ? -25.766 -5.035 -2.9 1 30.44 5 ILE B C 1
ATOM 1698 O O . ILE B 1 5 ? -25.422 -5.41 -4.023 1 30.44 5 ILE B O 1
ATOM 1702 N N . TYR B 1 6 ? -25.484 -3.771 -2.65 1 31.28 6 TYR B N 1
ATOM 1703 C CA . TYR B 1 6 ? -24.266 -3.107 -3.104 1 31.28 6 TYR B CA 1
ATOM 1704 C C . TYR B 1 6 ? -23.031 -3.908 -2.711 1 31.28 6 TYR B C 1
ATOM 1706 O O . TYR B 1 6 ? -22.969 -4.484 -1.623 1 31.28 6 TYR B O 1
ATOM 1714 N N . ASP B 1 7 ? -22.344 -4.391 -3.541 1 36.47 7 ASP B N 1
ATOM 1715 C CA . ASP B 1 7 ? -21.078 -5.09 -3.365 1 36.47 7 ASP B CA 1
ATOM 1716 C C . ASP B 1 7 ? -20.125 -4.285 -2.484 1 36.47 7 ASP B C 1
ATOM 1718 O O . ASP B 1 7 ? -19.703 -3.186 -2.854 1 36.47 7 ASP B O 1
ATOM 1722 N N . GLU B 1 8 ? -20.297 -4.336 -1.278 1 38 8 GLU B N 1
ATOM 1723 C CA . GLU B 1 8 ? -19.359 -3.654 -0.392 1 38 8 GLU B CA 1
ATOM 1724 C C . GLU B 1 8 ? -17.953 -4.211 -0.551 1 38 8 GLU B C 1
ATOM 1726 O O . GLU B 1 8 ? -17.688 -5.367 -0.214 1 38 8 GLU B O 1
ATOM 1731 N N . TYR B 1 9 ? -17.234 -3.605 -1.414 1 41.66 9 TYR B N 1
ATOM 1732 C CA . TYR B 1 9 ? -15.852 -4.02 -1.677 1 41.66 9 TYR B CA 1
ATOM 1733 C C . TYR B 1 9 ? -15 -3.916 -0.416 1 41.66 9 TYR B C 1
ATOM 1735 O O . TYR B 1 9 ? -15.211 -3.027 0.412 1 41.66 9 TYR B O 1
ATOM 1743 N N . PRO B 1 10 ? -14.43 -4.852 -0.092 1 38.84 10 PRO B N 1
ATOM 1744 C CA . PRO B 1 10 ? -13.664 -4.898 1.156 1 38.84 10 PRO B CA 1
ATOM 1745 C C . PRO B 1 10 ? -12.852 -3.627 1.398 1 38.84 10 PRO B C 1
ATOM 1747 O O . PRO B 1 10 ? -12.688 -3.205 2.547 1 38.84 10 PRO B O 1
ATOM 1750 N N . SER B 1 11 ? -12.359 -3.066 0.384 1 39.06 11 SER B N 1
ATOM 1751 C CA . SER B 1 11 ? -11.586 -1.835 0.528 1 39.06 11 SER B CA 1
ATOM 1752 C C . SER B 1 11 ? -12.438 -0.723 1.138 1 39.06 11 SER B C 1
ATOM 1754 O O . SER B 1 11 ? -11.914 0.172 1.803 1 39.06 11 SER B O 1
ATOM 1756 N N . LEU B 1 12 ? -13.695 -0.809 0.959 1 37.72 12 LEU B N 1
ATOM 1757 C CA . LEU B 1 12 ? -14.602 0.21 1.474 1 37.72 12 LEU B CA 1
ATOM 1758 C C . LEU B 1 12 ? -14.82 0.04 2.975 1 37.72 12 LEU B C 1
ATOM 1760 O O . LEU B 1 12 ? -14.977 1.024 3.699 1 37.72 12 LEU B O 1
ATOM 1764 N N . THR B 1 13 ? -14.977 -1.012 3.459 1 36.62 13 THR B N 1
ATOM 1765 C CA . THR B 1 13 ? -15.242 -1.33 4.859 1 36.62 13 THR B CA 1
ATOM 1766 C C . THR B 1 13 ? -14.055 -0.949 5.734 1 36.62 13 THR B C 1
ATOM 1768 O O . THR B 1 13 ? -14.234 -0.447 6.848 1 36.62 13 THR B O 1
ATOM 1771 N N . LEU B 1 14 ? -12.969 -1.126 5.406 1 34.97 14 LEU B N 1
ATOM 1772 C CA . LEU B 1 14 ? -11.781 -0.958 6.242 1 34.97 14 LEU B CA 1
ATOM 1773 C C . LEU B 1 14 ? -11.492 0.521 6.48 1 34.97 14 LEU B C 1
ATOM 1775 O O . LEU B 1 14 ? -10.898 0.883 7.5 1 34.97 14 LEU B O 1
ATOM 1779 N N . ALA B 1 15 ? -11.953 1.396 5.793 1 34.69 15 ALA B N 1
ATOM 1780 C CA . ALA B 1 15 ? -11.75 2.824 6.02 1 34.69 15 ALA B CA 1
ATOM 1781 C C . ALA B 1 15 ? -12.297 3.248 7.379 1 34.69 15 ALA B C 1
ATOM 1783 O O . ALA B 1 15 ? -11.719 4.109 8.047 1 34.69 15 ALA B O 1
ATOM 1784 N N . LYS B 1 16 ? -13.203 2.641 7.996 1 36.66 16 LYS B N 1
ATOM 1785 C CA . LYS B 1 16 ? -13.859 3.045 9.234 1 36.66 16 LYS B CA 1
ATOM 1786 C C . LYS B 1 16 ? -12.984 2.76 10.445 1 36.66 16 LYS B C 1
ATOM 1788 O O . LYS B 1 16 ? -13.086 3.436 11.469 1 36.66 16 LYS B O 1
ATOM 1793 N N . GLU B 1 17 ? -12.188 1.8 10.5 1 34.25 17 GLU B N 1
ATOM 1794 C CA . GLU B 1 17 ? -11.492 1.416 11.727 1 34.25 17 GLU B CA 1
ATOM 1795 C C . GLU B 1 17 ? -10.281 2.312 11.977 1 34.25 17 GLU B C 1
ATOM 1797 O O . GLU B 1 17 ? -9.781 2.389 13.094 1 34.25 17 GLU B O 1
ATOM 1802 N N . ALA B 1 18 ? -9.766 3.002 11.164 1 34.78 18 ALA B N 1
ATOM 1803 C CA . ALA B 1 18 ? -8.469 3.662 11.336 1 34.78 18 ALA B CA 1
ATOM 1804 C C . ALA B 1 18 ? -8.602 4.906 12.211 1 34.78 18 ALA B C 1
ATOM 1806 O O . ALA B 1 18 ? -7.605 5.559 12.531 1 34.78 18 ALA B O 1
ATOM 1807 N N . VAL B 1 19 ? -9.633 5.422 12.617 1 32.53 19 VAL B N 1
ATOM 1808 C CA . VAL B 1 19 ? -9.688 6.809 13.078 1 32.53 19 VAL B CA 1
ATOM 1809 C C . VAL B 1 19 ? -9.344 6.875 14.562 1 32.53 19 VAL B C 1
ATOM 1811 O O . VAL B 1 19 ? -9.273 7.961 15.141 1 32.53 19 VAL B O 1
ATOM 1814 N N . ASP B 1 20 ? -9.312 5.863 15.289 1 33.72 20 ASP B N 1
ATOM 1815 C CA . ASP B 1 20 ? -9.359 6.273 16.688 1 33.72 20 ASP B CA 1
ATOM 1816 C C . ASP B 1 20 ? -7.969 6.633 17.203 1 33.72 20 ASP B C 1
ATOM 1818 O O . ASP B 1 20 ? -7.379 5.887 17.984 1 33.72 20 ASP B O 1
ATOM 1822 N N . GLN B 1 21 ? -6.98 6.867 16.469 1 34.53 21 GLN B N 1
ATOM 1823 C CA . GLN B 1 21 ? -5.703 7.062 17.156 1 34.53 21 GLN B CA 1
ATOM 1824 C C . GLN B 1 21 ? -5.746 8.281 18.062 1 34.53 21 GLN B C 1
ATOM 1826 O O . GLN B 1 21 ? -6.176 9.359 17.641 1 34.53 21 GLN B O 1
ATOM 1831 N N . ASN B 1 22 ? -5.82 8.102 19.344 1 35.72 22 ASN B N 1
ATOM 1832 C CA . ASN B 1 22 ? -5.523 9.023 20.438 1 35.72 22 ASN B CA 1
ATOM 1833 C C . ASN B 1 22 ? -4.242 9.805 20.156 1 35.72 22 ASN B C 1
ATOM 1835 O O . ASN B 1 22 ? -3.145 9.242 20.203 1 35.72 22 ASN B O 1
ATOM 1839 N N . ILE B 1 23 ? -4.145 10.68 19.312 1 37.34 23 ILE B N 1
ATOM 1840 C CA . ILE B 1 23 ? -2.994 11.531 19.016 1 37.34 23 ILE B CA 1
ATOM 1841 C C . ILE B 1 23 ? -2.502 12.18 20.312 1 37.34 23 ILE B C 1
ATOM 1843 O O . ILE B 1 23 ? -3.238 12.938 20.953 1 37.34 23 ILE B O 1
ATOM 1847 N N . GLU B 1 24 ? -1.771 11.555 21.156 1 42.78 24 GLU B N 1
ATOM 1848 C CA . GLU B 1 24 ? -1.044 12.305 22.188 1 42.78 24 GLU B CA 1
ATOM 1849 C C . GLU B 1 24 ? -0.701 13.711 21.703 1 42.78 24 GLU B C 1
ATOM 1851 O O . GLU B 1 24 ? -0.508 13.93 20.5 1 42.78 24 GLU B O 1
ATOM 1856 N N . PRO B 1 25 ? -0.888 14.703 22.438 1 47.88 25 PRO B N 1
ATOM 1857 C CA . PRO B 1 25 ? -0.56 16.078 22.078 1 47.88 25 PRO B CA 1
ATOM 1858 C C . PRO B 1 25 ? 0.825 16.203 21.438 1 47.88 25 PRO B C 1
ATOM 1860 O O . PRO B 1 25 ? 1.815 15.75 22.016 1 47.88 25 PRO B O 1
ATOM 1863 N N . LEU B 1 26 ? 0.961 16.016 20.219 1 54.97 26 LEU B N 1
ATOM 1864 C CA . LEU B 1 26 ? 2.166 16.172 19.406 1 54.97 26 LEU B CA 1
ATOM 1865 C C . LEU B 1 26 ? 2.967 17.391 19.859 1 54.97 26 LEU B C 1
ATOM 1867 O O . LEU B 1 26 ? 2.434 18.5 19.922 1 54.97 26 LEU B O 1
ATOM 1871 N N . LYS B 1 27 ? 4.023 17.219 20.719 1 69.69 27 LYS B N 1
ATOM 1872 C CA . LYS B 1 27 ? 4.938 18.312 21.047 1 69.69 27 LYS B CA 1
ATOM 1873 C C . LYS B 1 27 ? 5.648 18.828 19.797 1 69.69 27 LYS B C 1
ATOM 1875 O O . LYS B 1 27 ? 6.746 18.375 19.469 1 69.69 27 LYS B O 1
ATOM 1880 N N . LEU B 1 28 ? 5.02 19.688 19.047 1 77.06 28 LEU B N 1
ATOM 1881 C CA . LEU B 1 28 ? 5.488 20.266 17.797 1 77.06 28 LEU B CA 1
ATOM 1882 C C . LEU B 1 28 ? 6.855 20.922 17.969 1 77.06 28 LEU B C 1
ATOM 1884 O O . LEU B 1 28 ? 7.73 20.781 17.125 1 77.06 28 LEU B O 1
ATOM 1888 N N . GLY B 1 29 ? 6.926 21.562 19.094 1 84.25 29 GLY B N 1
ATOM 1889 C CA . GLY B 1 29 ? 8.188 22.234 19.375 1 84.25 29 GLY B CA 1
ATOM 1890 C C . GLY B 1 29 ? 9.367 21.281 19.422 1 84.25 29 GLY B C 1
ATOM 1891 O O . GLY B 1 29 ? 10.398 21.516 18.781 1 84.25 29 GLY B O 1
ATOM 1892 N N . GLU B 1 30 ? 9.156 20.25 20.172 1 83.38 30 GLU B N 1
ATOM 1893 C CA . GLU B 1 30 ? 10.203 19.234 20.281 1 83.38 30 GLU B CA 1
ATOM 1894 C C . GLU B 1 30 ? 10.531 18.641 18.922 1 83.38 30 GLU B C 1
ATOM 1896 O O . GLU B 1 30 ? 11.695 18.359 18.609 1 83.38 30 GLU B O 1
ATOM 1901 N N . ARG B 1 31 ? 9.578 18.453 18.156 1 81.94 31 ARG B N 1
ATOM 1902 C CA . ARG B 1 31 ? 9.758 17.875 16.828 1 81.94 31 ARG B CA 1
ATOM 1903 C C . ARG B 1 31 ? 10.578 18.797 15.93 1 81.94 31 ARG B C 1
ATOM 1905 O O . ARG B 1 31 ? 11.469 18.328 15.211 1 81.94 31 ARG B O 1
ATOM 1912 N N . ILE B 1 32 ? 10.234 20.016 16 1 86.25 32 ILE B N 1
ATOM 1913 C CA . ILE B 1 32 ? 10.961 21 15.195 1 86.25 32 ILE B CA 1
ATOM 1914 C C . ILE B 1 32 ? 12.414 21.062 15.641 1 86.25 32 ILE B C 1
ATOM 1916 O O . ILE B 1 32 ? 13.328 21.109 14.812 1 86.25 32 ILE B O 1
ATOM 1920 N N . LYS B 1 33 ? 12.539 20.969 16.891 1 89.19 33 LYS B N 1
ATOM 1921 C CA . LYS B 1 33 ? 13.891 20.953 17.453 1 89.19 33 LYS B CA 1
ATOM 1922 C C . LYS B 1 33 ? 14.664 19.734 16.984 1 89.19 33 LYS B C 1
ATOM 1924 O O . LYS B 1 33 ? 15.836 19.844 16.609 1 89.19 33 LYS B O 1
ATOM 1929 N N . ASP B 1 34 ? 13.992 18.641 17.016 1 84.94 34 ASP B N 1
ATOM 1930 C CA . ASP B 1 34 ? 14.617 17.391 16.578 1 84.94 34 ASP B CA 1
ATOM 1931 C C . ASP B 1 34 ? 15.008 17.469 15.102 1 84.94 34 ASP B C 1
ATOM 1933 O O . ASP B 1 34 ? 16.094 17.031 14.727 1 84.94 34 ASP B O 1
ATOM 1937 N N . ILE B 1 35 ? 14.195 17.953 14.312 1 83.12 35 ILE B N 1
ATOM 1938 C CA . ILE B 1 35 ? 14.453 18.078 12.883 1 83.12 35 ILE B CA 1
ATOM 1939 C C . ILE B 1 35 ? 15.641 19 12.648 1 83.12 35 ILE B C 1
ATOM 1941 O O . ILE B 1 35 ? 16.547 18.688 11.875 1 83.12 35 ILE B O 1
ATOM 1945 N N . ARG B 1 36 ? 15.555 20.125 13.352 1 90.06 36 ARG B N 1
ATOM 1946 C CA . ARG B 1 36 ? 16.672 21.078 13.234 1 90.06 36 ARG B CA 1
ATOM 1947 C C . ARG B 1 36 ? 17.984 20.422 13.664 1 90.06 36 ARG B C 1
ATOM 1949 O O . ARG B 1 36 ? 19 20.594 13 1 90.06 36 ARG B O 1
ATOM 1956 N N . GLY B 1 37 ? 17.938 19.703 14.75 1 89.31 37 GLY B N 1
ATOM 1957 C CA . GLY B 1 37 ? 19.109 18.984 15.211 1 89.31 37 GLY B CA 1
ATOM 1958 C C . GLY B 1 37 ? 19.641 17.984 14.203 1 89.31 37 GLY B C 1
ATOM 1959 O O . GLY B 1 37 ? 20.844 17.891 13.977 1 89.31 37 GLY B O 1
ATOM 1960 N N . LYS B 1 38 ? 18.812 17.266 13.609 1 84.31 38 LYS B N 1
ATOM 1961 C CA . LYS B 1 38 ? 19.188 16.266 12.625 1 84.31 38 LYS B CA 1
ATOM 1962 C C . LYS B 1 38 ? 19.812 16.906 11.391 1 84.31 38 LYS B C 1
ATOM 1964 O O . LYS B 1 38 ? 20.688 16.328 10.75 1 84.31 38 LYS B O 1
ATOM 1969 N N . LEU B 1 39 ? 19.328 18.062 11.125 1 85.69 39 LEU B N 1
ATOM 1970 C CA . LEU B 1 39 ? 19.875 18.812 9.992 1 85.69 39 LEU B CA 1
ATOM 1971 C C . LEU B 1 39 ? 21.203 19.469 10.352 1 85.69 39 LEU B C 1
ATOM 1973 O O . LEU B 1 39 ? 21.906 19.984 9.484 1 85.69 39 LEU B O 1
ATOM 1977 N N . GLY B 1 40 ? 21.453 19.484 11.68 1 91.94 40 GLY B N 1
ATOM 1978 C CA . GLY B 1 40 ? 22.703 20.031 12.172 1 91.94 40 GLY B CA 1
ATOM 1979 C C . GLY B 1 40 ? 22.797 21.547 12.047 1 91.94 40 GLY B C 1
ATOM 1980 O O . GLY B 1 40 ? 23.875 22.094 11.844 1 91.94 40 GLY B O 1
ATOM 1981 N N . ILE B 1 41 ? 21.75 22.188 12.094 1 93.38 41 ILE B N 1
ATOM 1982 C CA . ILE B 1 41 ? 21.797 23.641 11.891 1 93.38 41 ILE B CA 1
ATOM 1983 C C . ILE B 1 41 ? 21.438 24.344 13.195 1 93.38 41 ILE B C 1
ATOM 1985 O O . ILE B 1 41 ? 20.734 23.797 14.039 1 93.38 41 ILE B O 1
ATOM 1989 N N . THR B 1 42 ? 21.984 25.594 13.32 1 94.25 42 THR B N 1
ATOM 1990 C CA . THR B 1 42 ? 21.703 26.422 14.492 1 94.25 42 THR B CA 1
ATOM 1991 C C . THR B 1 42 ? 20.359 27.125 14.344 1 94.25 42 THR B C 1
ATOM 1993 O O . THR B 1 42 ? 19.734 27.094 13.273 1 94.25 42 THR B O 1
ATOM 1996 N N . LEU B 1 43 ? 19.953 27.734 15.438 1 95.44 43 LEU B N 1
ATOM 1997 C CA . LEU B 1 43 ? 18.719 28.5 15.398 1 95.44 43 LEU B CA 1
ATOM 1998 C C . LEU B 1 43 ? 18.828 29.656 14.406 1 95.44 43 LEU B C 1
ATOM 2000 O O . LEU B 1 43 ? 17.875 29.984 13.711 1 95.44 43 LEU B O 1
ATOM 2004 N N . GLU B 1 44 ? 20.031 30.188 14.359 1 95.62 44 GLU B N 1
ATOM 2005 C CA . GLU B 1 44 ? 20.266 31.297 13.438 1 95.62 44 GLU B CA 1
ATOM 2006 C C . GLU B 1 44 ? 20.156 30.859 11.984 1 95.62 44 GLU B C 1
ATOM 2008 O O . GLU B 1 44 ? 19.516 31.531 11.172 1 95.62 44 GLU B O 1
ATOM 2013 N N . GLU B 1 45 ? 20.703 29.766 11.711 1 95.56 45 GLU B N 1
ATOM 2014 C CA . GLU B 1 45 ? 20.625 29.234 10.352 1 95.56 45 GLU B CA 1
ATOM 2015 C C . GLU B 1 45 ? 19.203 28.859 9.984 1 95.56 45 GLU B C 1
ATOM 2017 O O . GLU B 1 45 ? 18.766 29.094 8.859 1 95.56 45 GLU B O 1
ATOM 2022 N N . ALA B 1 46 ? 18.547 28.219 10.891 1 95.31 46 ALA B N 1
ATOM 2023 C CA . ALA B 1 46 ? 17.156 27.875 10.664 1 95.31 46 ALA B CA 1
ATOM 2024 C C . ALA B 1 46 ? 16.312 29.125 10.391 1 95.31 46 ALA B C 1
ATOM 2026 O O . ALA B 1 46 ? 15.438 29.125 9.531 1 95.31 46 ALA B O 1
ATOM 2027 N N . SER B 1 47 ? 16.562 30.141 11.164 1 95.62 47 SER B N 1
ATOM 2028 C CA . SER B 1 47 ? 15.867 31.422 10.984 1 95.62 47 SER B CA 1
ATOM 2029 C C . SER B 1 47 ? 16.062 31.953 9.57 1 95.62 47 SER B C 1
ATOM 2031 O O . SER B 1 47 ? 15.102 32.375 8.93 1 95.62 47 SER B O 1
ATOM 2033 N N . GLN B 1 48 ? 17.219 31.844 9.078 1 95.12 48 GLN B N 1
ATOM 2034 C CA . GLN B 1 48 ? 17.531 32.312 7.742 1 95.12 48 GLN B CA 1
ATOM 2035 C C . GLN B 1 48 ? 16.828 31.484 6.676 1 95.12 48 GLN B C 1
ATOM 2037 O O . GLN B 1 48 ? 16.266 32.031 5.715 1 95.12 48 GLN B O 1
ATOM 2042 N N . ARG B 1 49 ? 16.766 30.219 6.906 1 93.5 49 ARG B N 1
ATOM 2043 C CA . ARG B 1 49 ? 16.172 29.312 5.926 1 93.5 49 ARG B CA 1
ATOM 2044 C C . ARG B 1 49 ? 14.656 29.438 5.895 1 93.5 49 ARG B C 1
ATOM 2046 O O . ARG B 1 49 ? 14.031 29.297 4.84 1 93.5 49 ARG B O 1
ATOM 2053 N N . THR B 1 50 ? 14.094 29.656 7.012 1 92.88 50 THR B N 1
ATOM 2054 C CA . THR B 1 50 ? 12.641 29.562 7.137 1 92.88 50 THR B CA 1
ATOM 2055 C C . THR B 1 50 ? 12.008 30.953 7.043 1 92.88 50 THR B C 1
ATOM 2057 O O . THR B 1 50 ? 10.805 31.078 6.824 1 92.88 50 THR B O 1
ATOM 2060 N N . GLY B 1 51 ? 12.781 32 7.332 1 93.69 51 GLY B N 1
ATOM 2061 C CA . GLY B 1 51 ? 12.258 33.344 7.355 1 93.69 51 GLY B CA 1
ATOM 2062 C C . GLY B 1 51 ? 11.562 33.719 8.656 1 93.69 51 GLY B C 1
ATOM 2063 O O . GLY B 1 51 ? 10.945 34.75 8.773 1 93.69 51 GLY B O 1
ATOM 2064 N N . LEU B 1 52 ? 11.641 32.844 9.617 1 94.31 52 LEU B N 1
ATOM 2065 C CA . LEU B 1 52 ? 11.109 33.125 10.945 1 94.31 52 LEU B CA 1
ATOM 2066 C C . LEU B 1 52 ? 12.18 33.75 11.844 1 94.31 52 LEU B C 1
ATOM 2068 O O . LEU B 1 52 ? 13.352 33.375 11.758 1 94.31 52 LEU B O 1
ATOM 2072 N N . ALA B 1 53 ? 11.727 34.688 12.641 1 95 53 ALA B N 1
ATOM 2073 C CA . ALA B 1 53 ? 12.68 35.312 13.562 1 95 53 ALA B CA 1
ATOM 2074 C C . ALA B 1 53 ? 13.266 34.25 14.516 1 95 53 ALA B C 1
ATOM 2076 O O . ALA B 1 53 ? 12.555 33.375 14.969 1 95 53 ALA B O 1
ATOM 2077 N N . ARG B 1 54 ? 14.578 34.406 14.773 1 95.44 54 ARG B N 1
ATOM 2078 C CA . ARG B 1 54 ? 15.273 33.5 15.664 1 95.44 54 ARG B CA 1
ATOM 2079 C C . ARG B 1 54 ? 14.547 33.375 17 1 95.44 54 ARG B C 1
ATOM 2081 O O . ARG B 1 54 ? 14.414 32.281 17.547 1 95.44 54 ARG B O 1
ATOM 2088 N N . SER B 1 55 ? 14.133 34.469 17.484 1 94.56 55 SER B N 1
ATOM 2089 C CA . SER B 1 55 ? 13.43 34.5 18.766 1 94.56 55 SER B CA 1
ATOM 2090 C C . SER B 1 55 ? 12.133 33.688 18.688 1 94.56 55 SER B C 1
ATOM 2092 O O . SER B 1 55 ? 11.797 32.938 19.609 1 94.56 55 SER B O 1
ATOM 2094 N N . THR B 1 56 ? 11.461 33.812 17.609 1 93.38 56 THR B N 1
ATOM 2095 C CA . THR B 1 56 ? 10.219 33.094 17.375 1 93.38 56 THR B CA 1
ATOM 2096 C C . THR B 1 56 ? 10.469 31.594 17.328 1 93.38 56 THR B C 1
ATOM 2098 O O . THR B 1 56 ? 9.75 30.812 17.953 1 93.38 56 THR B O 1
ATOM 2101 N N . LEU B 1 57 ? 11.445 31.234 16.625 1 94.31 57 LEU B N 1
ATOM 2102 C CA . LEU B 1 57 ? 11.805 29.828 16.469 1 94.31 57 LEU B CA 1
ATOM 2103 C C . LEU B 1 57 ? 12.148 29.219 17.828 1 94.31 57 LEU B C 1
ATOM 2105 O O . LEU B 1 57 ? 11.734 28.094 18.141 1 94.31 57 LEU B O 1
ATOM 2109 N N . SER B 1 58 ? 12.938 29.953 18.562 1 94.19 58 SER B N 1
ATOM 2110 C CA . SER B 1 58 ? 13.312 29.484 19.891 1 94.19 58 SER B CA 1
ATOM 2111 C C . SER B 1 58 ? 12.094 29.25 20.766 1 94.19 58 SER B C 1
ATOM 2113 O O . SER B 1 58 ? 11.984 28.219 21.422 1 94.19 58 SER B O 1
ATOM 2115 N N . LYS B 1 59 ? 11.195 30.188 20.734 1 93 59 LYS B N 1
ATOM 2116 C CA . LYS B 1 59 ? 9.992 30.078 21.547 1 93 59 LYS B CA 1
ATOM 2117 C C . LYS B 1 59 ? 9.125 28.906 21.094 1 93 59 LYS B C 1
ATOM 2119 O O . LYS B 1 59 ? 8.539 28.203 21.922 1 93 59 LYS B O 1
ATOM 2124 N N . ILE B 1 60 ? 9.062 28.656 19.828 1 91.12 60 ILE B N 1
ATOM 2125 C CA . ILE B 1 60 ? 8.297 27.547 19.266 1 91.12 60 ILE B CA 1
ATOM 2126 C C . ILE B 1 60 ? 8.914 26.219 19.719 1 91.12 60 ILE B C 1
ATOM 2128 O O . ILE B 1 60 ? 8.211 25.344 20.234 1 91.12 60 ILE B O 1
ATOM 2132 N N . GLU B 1 61 ? 10.195 26.125 19.562 1 91.62 61 GLU B N 1
ATOM 2133 C CA . GLU B 1 61 ? 10.891 24.891 19.891 1 91.62 61 GLU B CA 1
ATOM 2134 C C . GLU B 1 61 ? 10.758 24.547 21.375 1 91.62 61 GLU B C 1
ATOM 2136 O O . GLU B 1 61 ? 10.773 23.375 21.75 1 91.62 61 GLU B O 1
ATOM 2141 N N . ASN B 1 62 ? 10.633 25.594 22.188 1 90.06 62 ASN B N 1
ATOM 2142 C CA . ASN B 1 62 ? 10.523 25.406 23.625 1 90.06 62 ASN B CA 1
ATOM 2143 C C . ASN B 1 62 ? 9.062 25.406 24.078 1 90.06 62 ASN B C 1
ATOM 2145 O O . ASN B 1 62 ? 8.781 25.562 25.266 1 90.06 62 ASN B O 1
ATOM 2149 N N . GLU B 1 63 ? 8.188 25.391 23.219 1 87.56 63 GLU B N 1
ATOM 2150 C CA . GLU B 1 63 ? 6.75 25.266 23.453 1 87.56 63 GLU B CA 1
ATOM 2151 C C . GLU B 1 63 ? 6.195 26.5 24.172 1 87.56 63 GLU B C 1
ATOM 2153 O O . GLU B 1 63 ? 5.23 26.391 24.938 1 87.56 63 GLU B O 1
ATOM 2158 N N . GLN B 1 64 ? 6.832 27.562 24 1 88.56 64 GLN B N 1
ATOM 2159 C CA . GLN B 1 64 ? 6.363 28.797 24.625 1 88.56 64 GLN B CA 1
ATOM 2160 C C . GLN B 1 64 ? 5.262 29.453 23.781 1 88.56 64 GLN B C 1
ATOM 2162 O O . GLN B 1 64 ? 4.387 30.125 24.328 1 88.56 64 GLN B O 1
ATOM 2167 N N . ILE B 1 65 ? 5.359 29.312 22.484 1 85.56 65 ILE B N 1
ATOM 2168 C CA . ILE B 1 65 ? 4.301 29.797 21.609 1 85.56 65 ILE B CA 1
ATOM 2169 C C . ILE B 1 65 ? 3.898 28.703 20.625 1 85.56 65 ILE B C 1
ATOM 2171 O O . ILE B 1 65 ? 4.742 27.922 20.172 1 85.56 65 ILE B O 1
ATOM 2175 N N . SER B 1 66 ? 2.617 28.656 20.359 1 85.69 66 SER B N 1
ATOM 2176 C CA . SER B 1 66 ? 2.131 27.766 19.297 1 85.69 66 SER B CA 1
ATOM 2177 C C . SER B 1 66 ? 2.281 28.406 17.922 1 85.69 66 SER B C 1
ATOM 2179 O O . SER B 1 66 ? 1.812 29.531 17.703 1 85.69 66 SER B O 1
ATOM 2181 N N . PRO B 1 67 ? 2.988 27.672 17.094 1 86.38 67 PRO B N 1
ATOM 2182 C CA . PRO B 1 67 ? 3.174 28.281 15.773 1 86.38 67 PRO B CA 1
ATOM 2183 C C . PRO B 1 67 ? 1.869 28.391 14.992 1 86.38 67 PRO B C 1
ATOM 2185 O O . PRO B 1 67 ? 0.949 27.594 15.195 1 86.38 67 PRO B O 1
ATOM 2188 N N . THR B 1 68 ? 1.868 29.453 14.172 1 83.44 68 THR B N 1
ATOM 2189 C CA . THR B 1 68 ? 0.768 29.578 13.219 1 83.44 68 THR B CA 1
ATOM 2190 C C . THR B 1 68 ? 0.961 28.641 12.039 1 83.44 68 THR B C 1
ATOM 2192 O O . THR B 1 68 ? 2.043 28.078 11.859 1 83.44 68 THR B O 1
ATOM 2195 N N . PHE B 1 69 ? -0.134 28.406 11.312 1 79.75 69 PHE B N 1
ATOM 2196 C CA . PHE B 1 69 ? -0.04 27.594 10.109 1 79.75 69 PHE B CA 1
ATOM 2197 C C . PHE B 1 69 ? 0.981 28.172 9.141 1 79.75 69 PHE B C 1
ATOM 2199 O O . PHE B 1 69 ? 1.767 27.438 8.539 1 79.75 69 PHE B O 1
ATOM 2206 N N . GLN B 1 70 ? 0.947 29.453 9.078 1 79.88 70 GLN B N 1
ATOM 2207 C CA . GLN B 1 70 ? 1.906 30.125 8.203 1 79.88 70 GLN B CA 1
ATOM 2208 C C . GLN B 1 70 ? 3.34 29.859 8.664 1 79.88 70 GLN B C 1
ATOM 2210 O O . GLN B 1 70 ? 4.227 29.625 7.84 1 79.88 70 GLN B O 1
ATOM 2215 N N . ALA B 1 71 ? 3.502 29.953 9.906 1 85.94 71 ALA B N 1
ATOM 2216 C CA . ALA B 1 71 ? 4.828 29.672 10.453 1 85.94 71 ALA B CA 1
ATOM 2217 C C . ALA B 1 71 ? 5.242 28.234 10.164 1 85.94 71 ALA B C 1
ATOM 2219 O O . ALA B 1 71 ? 6.398 27.969 9.828 1 85.94 71 ALA B O 1
ATOM 2220 N N . MET B 1 72 ? 4.344 27.344 10.25 1 83.69 72 MET B N 1
ATOM 2221 C CA . MET B 1 72 ? 4.617 25.938 9.992 1 83.69 72 MET B CA 1
ATOM 2222 C C . MET B 1 72 ? 4.977 25.703 8.523 1 83.69 72 MET B C 1
ATOM 2224 O O . MET B 1 72 ? 5.859 24.906 8.211 1 83.69 72 MET B O 1
ATOM 2228 N N . GLN B 1 73 ? 4.266 26.375 7.699 1 80.44 73 GLN B N 1
ATOM 2229 C CA . GLN B 1 73 ? 4.57 26.281 6.273 1 80.44 73 GLN B CA 1
ATOM 2230 C C . GLN B 1 73 ? 5.984 26.781 5.984 1 80.44 73 GLN B C 1
ATOM 2232 O O . GLN B 1 73 ? 6.719 26.156 5.215 1 80.44 73 GLN B O 1
ATOM 2237 N N . LYS B 1 74 ? 6.273 27.828 6.578 1 86.06 74 LYS B N 1
ATOM 2238 C CA . LYS B 1 74 ? 7.617 28.375 6.414 1 86.06 74 LYS B CA 1
ATOM 2239 C C . LYS B 1 74 ? 8.672 27.391 6.926 1 86.06 74 LYS B C 1
ATOM 2241 O O . LYS B 1 74 ? 9.719 27.219 6.293 1 86.06 74 LYS B O 1
ATOM 2246 N N . LEU B 1 75 ? 8.359 26.844 8.055 1 87.81 75 LEU B N 1
ATOM 2247 C CA . LEU B 1 75 ? 9.266 25.844 8.625 1 87.81 75 LEU B CA 1
ATOM 2248 C C . LEU B 1 75 ? 9.438 24.672 7.676 1 87.81 75 LEU B C 1
ATOM 2250 O O . LEU B 1 75 ? 10.57 24.234 7.422 1 87.81 75 LEU B O 1
ATOM 2254 N N . ALA B 1 76 ? 8.352 24.141 7.215 1 81.81 76 ALA B N 1
ATOM 2255 C CA . ALA B 1 76 ? 8.398 22.984 6.309 1 81.81 76 ALA B CA 1
ATOM 2256 C C . ALA B 1 76 ? 9.195 23.312 5.051 1 81.81 76 ALA B C 1
ATOM 2258 O O . ALA B 1 76 ? 10.055 22.531 4.633 1 81.81 76 ALA B O 1
ATOM 2259 N N . LEU B 1 77 ? 8.961 24.453 4.5 1 82 77 LEU B N 1
ATOM 2260 C CA . LEU B 1 77 ? 9.633 24.891 3.283 1 82 77 LEU B CA 1
ATOM 2261 C C . LEU B 1 77 ? 11.117 25.141 3.545 1 82 77 LEU B C 1
ATOM 2263 O O . LEU B 1 77 ? 11.977 24.672 2.793 1 82 77 LEU B O 1
ATOM 2267 N N . GLY B 1 78 ? 11.375 25.797 4.535 1 86.88 78 GLY B N 1
ATOM 2268 C CA . GLY B 1 78 ? 12.734 26.188 4.852 1 86.88 78 GLY B CA 1
ATOM 2269 C C . GLY B 1 78 ? 13.609 25.016 5.262 1 86.88 78 GLY B C 1
ATOM 2270 O O . GLY B 1 78 ? 14.812 25 4.996 1 86.88 78 GLY B O 1
ATOM 2271 N N . LEU B 1 79 ? 13 24.141 5.961 1 86.06 79 LEU B N 1
ATOM 2272 C CA . LEU B 1 79 ? 13.75 22.984 6.43 1 86.06 79 LEU B CA 1
ATOM 2273 C C . LEU B 1 79 ? 13.633 21.812 5.441 1 86.06 79 LEU B C 1
ATOM 2275 O O . LEU B 1 79 ? 14.195 20.75 5.668 1 86.06 79 LEU B O 1
ATOM 2279 N N . GLN B 1 80 ? 12.836 22 4.445 1 81.56 80 GLN B N 1
ATOM 2280 C CA . GLN B 1 80 ? 12.641 21.016 3.379 1 81.56 80 GLN B CA 1
ATOM 2281 C C . GLN B 1 80 ? 12.062 19.719 3.924 1 81.56 80 GLN B C 1
ATOM 2283 O O . GLN B 1 80 ? 12.578 18.641 3.635 1 81.56 80 GLN B O 1
ATOM 2288 N N . ILE B 1 81 ? 11.086 19.891 4.695 1 74.31 81 ILE B N 1
ATOM 2289 C CA . ILE B 1 81 ? 10.359 18.734 5.203 1 74.31 81 ILE B CA 1
ATOM 2290 C C . ILE B 1 81 ? 8.891 18.844 4.82 1 74.31 81 ILE B C 1
ATOM 2292 O O . ILE B 1 81 ? 8.391 19.922 4.523 1 74.31 81 ILE B O 1
ATOM 2296 N N . ASP B 1 82 ? 8.266 17.578 4.848 1 67.31 82 ASP B N 1
ATOM 2297 C CA . ASP B 1 82 ? 6.828 17.562 4.574 1 67.31 82 ASP B CA 1
ATOM 2298 C C . ASP B 1 82 ? 6.031 17.906 5.832 1 67.31 82 ASP B C 1
ATOM 2300 O O . ASP B 1 82 ? 6.441 17.562 6.945 1 67.31 82 ASP B O 1
ATOM 2304 N N . MET B 1 83 ? 4.922 18.672 5.656 1 68.56 83 MET B N 1
ATOM 2305 C CA . MET B 1 83 ? 4.074 19.141 6.746 1 68.56 83 MET B CA 1
ATOM 2306 C C . MET B 1 83 ? 3.658 17.969 7.645 1 68.56 83 MET B C 1
ATOM 2308 O O . MET B 1 83 ? 3.695 18.094 8.867 1 68.56 83 MET B O 1
ATOM 2312 N N . PRO B 1 84 ? 3.375 16.859 7.004 1 62.72 84 PRO B N 1
ATOM 2313 C CA . PRO B 1 84 ? 2.99 15.75 7.875 1 62.72 84 PRO B CA 1
ATOM 2314 C C . PRO B 1 84 ? 4.109 15.328 8.828 1 62.72 84 PRO B C 1
ATOM 2316 O O . PRO B 1 84 ? 3.836 14.852 9.93 1 62.72 84 PRO B O 1
ATOM 2319 N N . GLN B 1 85 ? 5.293 15.508 8.367 1 63.88 85 GLN B N 1
ATOM 2320 C CA . GLN B 1 85 ? 6.438 15.125 9.188 1 63.88 85 GLN B CA 1
ATOM 2321 C C . GLN B 1 85 ? 6.5 15.953 10.469 1 63.88 85 GLN B C 1
ATOM 2323 O O . GLN B 1 85 ? 7.051 15.5 11.477 1 63.88 85 GLN B O 1
ATOM 2328 N N . LEU B 1 86 ? 6.02 17.172 10.375 1 68.25 86 LEU B N 1
ATOM 2329 C CA . LEU B 1 86 ? 6.008 18.047 11.539 1 68.25 86 LEU B CA 1
ATOM 2330 C C . LEU B 1 86 ? 5.059 17.516 12.609 1 68.25 86 LEU B C 1
ATOM 2332 O O . LEU B 1 86 ? 5.234 17.812 13.797 1 68.25 86 LEU B O 1
ATOM 2336 N N . PHE B 1 87 ? 4.121 16.781 12.094 1 61.84 87 PHE B N 1
ATOM 2337 C CA . PHE B 1 87 ? 3.076 16.328 13.008 1 61.84 87 PHE B CA 1
ATOM 2338 C C . PHE B 1 87 ? 3.279 14.867 13.383 1 61.84 87 PHE B C 1
ATOM 2340 O O . PHE B 1 87 ? 2.582 14.336 14.25 1 61.84 87 PHE B O 1
ATOM 2347 N N . GLU B 1 88 ? 3.91 14.203 12.578 1 57.59 88 GLU B N 1
ATOM 2348 C CA . GLU B 1 88 ? 4.109 12.781 12.836 1 57.59 88 GLU B CA 1
ATOM 2349 C C . GLU B 1 88 ? 5.137 12.555 13.938 1 57.59 88 GLU B C 1
ATOM 2351 O O . GLU B 1 88 ? 6.188 13.203 13.961 1 57.59 88 GLU B O 1
ATOM 2356 N N . PRO B 1 89 ? 4.617 12.125 15.086 1 49.41 89 PRO B N 1
ATOM 2357 C CA . PRO B 1 89 ? 5.648 11.82 16.078 1 49.41 89 PRO B CA 1
ATOM 2358 C C . PRO B 1 89 ? 6.867 11.125 15.469 1 49.41 89 PRO B C 1
ATOM 2360 O O . PRO B 1 89 ? 6.746 10.438 14.453 1 49.41 89 PRO B O 1
ATOM 2363 N N . PRO B 1 90 ? 8.039 11.75 15.867 1 46.62 90 PRO B N 1
ATOM 2364 C CA . PRO B 1 90 ? 9.195 10.977 15.422 1 46.62 90 PRO B CA 1
ATOM 2365 C C . PRO B 1 90 ? 8.984 9.469 15.539 1 46.62 90 PRO B C 1
ATOM 2367 O O . PRO B 1 90 ? 8.594 8.977 16.594 1 46.62 90 PRO B O 1
ATOM 2370 N N . ARG B 1 91 ? 8.281 8.922 14.695 1 46.09 91 ARG B N 1
ATOM 2371 C CA . ARG B 1 91 ? 8.148 7.473 14.812 1 46.09 91 ARG B CA 1
ATOM 2372 C C . ARG B 1 91 ? 9.477 6.824 15.164 1 46.09 91 ARG B C 1
ATOM 2374 O O . ARG B 1 91 ? 10.461 6.965 14.43 1 46.09 91 ARG B O 1
ATOM 2381 N N . LYS B 1 92 ? 9.805 7.016 16.391 1 47.62 92 LYS B N 1
ATOM 2382 C CA . LYS B 1 92 ? 10.922 6.117 16.656 1 47.62 92 LYS B CA 1
ATOM 2383 C C . LYS B 1 92 ? 10.805 4.828 15.852 1 47.62 92 LYS B C 1
ATOM 2385 O O . LYS B 1 92 ? 9.766 4.168 15.883 1 47.62 92 LYS B O 1
ATOM 2390 N N . LYS B 1 93 ? 11.469 4.898 14.734 1 54.56 93 LYS B N 1
ATOM 2391 C CA . LYS B 1 93 ? 11.531 3.768 13.812 1 54.56 93 LYS B CA 1
ATOM 2392 C C . LYS B 1 93 ? 11.703 2.451 14.57 1 54.56 93 LYS B C 1
ATOM 2394 O O . LYS B 1 93 ? 12.797 1.894 14.625 1 54.56 93 LYS B O 1
ATOM 2399 N N . VAL B 1 94 ? 11.016 2.455 15.773 1 62.81 94 VAL B N 1
ATOM 2400 C CA . VAL B 1 94 ? 11.172 1.171 16.438 1 62.81 94 VAL B CA 1
ATOM 2401 C C . VAL B 1 94 ? 10.359 0.103 15.711 1 62.81 94 VAL B C 1
ATOM 2403 O O . VAL B 1 94 ? 9.203 0.333 15.344 1 62.81 94 VAL B O 1
ATOM 2406 N N . ALA B 1 95 ? 11.039 -0.921 15.344 1 68.81 95 ALA B N 1
ATOM 2407 C CA . ALA B 1 95 ? 10.367 -2.076 14.75 1 68.81 95 ALA B CA 1
ATOM 2408 C C . ALA B 1 95 ? 9.266 -2.594 15.672 1 68.81 95 ALA B C 1
ATOM 2410 O O . ALA B 1 95 ? 9.523 -2.957 16.812 1 68.81 95 ALA B O 1
ATOM 2411 N N . THR B 1 96 ? 7.984 -2.465 15.297 1 79 96 THR B N 1
ATOM 2412 C CA . THR B 1 96 ? 6.875 -2.945 16.109 1 79 96 THR B CA 1
ATOM 2413 C C . THR B 1 96 ? 6.863 -4.469 16.156 1 79 96 THR B C 1
ATOM 2415 O O . THR B 1 96 ? 6.238 -5.059 17.047 1 79 96 THR B O 1
ATOM 2418 N N . GLY B 1 97 ? 7.543 -5.094 15.188 1 89.38 97 GLY B N 1
ATOM 2419 C CA . GLY B 1 97 ? 7.57 -6.547 15.125 1 89.38 97 GLY B CA 1
ATOM 2420 C C . GLY B 1 97 ? 6.246 -7.152 14.695 1 89.38 97 GLY B C 1
ATOM 2421 O O . GLY B 1 97 ? 6.055 -8.367 14.781 1 89.38 97 GLY B O 1
ATOM 2422 N N . ARG B 1 98 ? 5.273 -6.363 14.289 1 94.5 98 ARG B N 1
ATOM 2423 C CA . ARG B 1 98 ? 3.977 -6.887 13.867 1 94.5 98 ARG B CA 1
ATOM 2424 C C . ARG B 1 98 ? 4.109 -7.734 12.602 1 94.5 98 ARG B C 1
ATOM 2426 O O . ARG B 1 98 ? 4.812 -7.352 11.664 1 94.5 98 ARG B O 1
ATOM 2433 N N . ARG B 1 99 ? 3.494 -8.922 12.688 1 97.25 99 ARG B N 1
ATOM 2434 C CA . ARG B 1 99 ? 3.506 -9.852 11.562 1 97.25 99 ARG B CA 1
ATOM 2435 C C . ARG B 1 99 ? 2.252 -10.719 11.555 1 97.25 99 ARG B C 1
ATOM 2437 O O . ARG B 1 99 ? 1.754 -11.109 12.617 1 97.25 99 ARG B O 1
ATOM 2444 N N . ASP B 1 100 ? 1.722 -11.023 10.438 1 98.25 100 ASP B N 1
ATOM 2445 C CA . ASP B 1 100 ? 0.609 -11.953 10.273 1 98.25 100 ASP B CA 1
ATOM 2446 C C . ASP B 1 100 ? 0.846 -12.891 9.086 1 98.25 100 ASP B C 1
ATOM 2448 O O . ASP B 1 100 ? 1.194 -12.438 7.992 1 98.25 100 ASP B O 1
ATOM 2452 N N . ILE B 1 101 ? 0.69 -14.164 9.312 1 98.5 101 ILE B N 1
ATOM 2453 C CA . ILE B 1 101 ? 0.849 -15.172 8.273 1 98.5 101 ILE B CA 1
ATOM 2454 C C . ILE B 1 101 ? -0.52 -15.727 7.875 1 98.5 101 ILE B C 1
ATOM 2456 O O . ILE B 1 101 ? -1.335 -16.062 8.734 1 98.5 101 ILE B O 1
ATOM 2460 N N . THR B 1 102 ? -0.834 -15.773 6.652 1 98.62 102 THR B N 1
ATOM 2461 C CA . THR B 1 102 ? -2.01 -16.453 6.125 1 98.62 102 THR B CA 1
ATOM 2462 C C . THR B 1 102 ? -1.602 -17.641 5.254 1 98.62 102 THR B C 1
ATOM 2464 O O . THR B 1 102 ? -1.012 -17.469 4.188 1 98.62 102 THR B O 1
ATOM 2467 N N . LYS B 1 103 ? -1.939 -18.781 5.664 1 98.44 103 LYS B N 1
ATOM 2468 C CA . LYS B 1 103 ? -1.657 -19.969 4.859 1 98.44 103 LYS B CA 1
ATOM 2469 C C . LYS B 1 103 ? -2.602 -20.062 3.664 1 98.44 103 LYS B C 1
ATOM 2471 O O . LYS B 1 103 ? -3.68 -19.469 3.67 1 98.44 103 LYS B O 1
ATOM 2476 N N . ASN B 1 104 ? -2.109 -20.797 2.635 1 98.12 104 ASN B N 1
ATOM 2477 C CA . ASN B 1 104 ? -2.875 -20.953 1.402 1 98.12 104 ASN B CA 1
ATOM 2478 C C . ASN B 1 104 ? -4.32 -21.359 1.685 1 98.12 104 ASN B C 1
ATOM 2480 O O . ASN B 1 104 ? -4.57 -22.328 2.404 1 98.12 104 ASN B O 1
ATOM 2484 N N . LYS B 1 105 ? -5.305 -20.562 1.138 1 96.75 105 LYS B N 1
ATOM 2485 C CA . LYS B 1 105 ? -6.742 -20.828 1.192 1 96.75 105 LYS B CA 1
ATOM 2486 C C . LYS B 1 105 ? -7.262 -20.75 2.625 1 96.75 105 LYS B C 1
ATOM 2488 O O . LYS B 1 105 ? -8.281 -21.344 2.955 1 96.75 105 LYS B O 1
ATOM 2493 N N . GLN B 1 106 ? -6.57 -20.109 3.525 1 97 106 GLN B N 1
ATOM 2494 C CA . GLN B 1 106 ? -7.004 -20 4.914 1 97 106 GLN B CA 1
ATOM 2495 C C . GLN B 1 106 ? -7.324 -18.547 5.273 1 97 106 GLN B C 1
ATOM 2497 O O . GLN B 1 106 ? -7.395 -18.203 6.453 1 97 106 GLN B O 1
ATOM 2502 N N . GLY B 1 107 ? -7.418 -17.75 4.32 1 96.25 107 GLY B N 1
ATOM 2503 C CA . GLY B 1 107 ? -7.855 -16.391 4.562 1 96.25 107 GLY B CA 1
ATOM 2504 C C . GLY B 1 107 ? -9.312 -16.297 4.965 1 96.25 107 GLY B C 1
ATOM 2505 O O . GLY B 1 107 ? -10.055 -17.281 4.883 1 96.25 107 GLY B O 1
ATOM 2506 N N . LYS B 1 108 ? -9.695 -15.164 5.426 1 93.44 108 LYS B N 1
ATOM 2507 C CA . LYS B 1 108 ? -11.086 -14.953 5.828 1 93.44 108 LYS B CA 1
ATOM 2508 C C . LYS B 1 108 ? -11.992 -14.781 4.613 1 93.44 108 LYS B C 1
ATOM 2510 O O . LYS B 1 108 ? -11.797 -13.875 3.807 1 93.44 108 LYS B O 1
ATOM 2515 N N . PRO B 1 109 ? -12.969 -15.633 4.453 1 92.81 109 PRO B N 1
ATOM 2516 C CA . PRO B 1 109 ? -13.852 -15.555 3.289 1 92.81 109 PRO B CA 1
ATOM 2517 C C . PRO B 1 109 ? -14.711 -14.289 3.291 1 92.81 109 PRO B C 1
ATOM 2519 O O . PRO B 1 109 ? -15.164 -13.852 4.352 1 92.81 109 PRO B O 1
ATOM 2522 N N . HIS B 1 110 ? -14.875 -13.672 2.16 1 87.56 110 HIS B N 1
ATOM 2523 C CA . HIS B 1 110 ? -15.742 -12.531 1.925 1 87.56 110 HIS B CA 1
ATOM 2524 C C . HIS B 1 110 ? -16.391 -12.609 0.545 1 87.56 110 HIS B C 1
ATOM 2526 O O . HIS B 1 110 ? -15.945 -11.938 -0.391 1 87.56 110 HIS B O 1
ATOM 2532 N N . PRO B 1 111 ? -17.422 -13.359 0.408 1 86.5 111 PRO B N 1
ATOM 2533 C CA . PRO B 1 111 ? -18.062 -13.531 -0.894 1 86.5 111 PRO B CA 1
ATOM 2534 C C . PRO B 1 111 ? -18.859 -12.305 -1.327 1 86.5 111 PRO B C 1
ATOM 2536 O O . PRO B 1 111 ? -19.469 -11.633 -0.491 1 86.5 111 PRO B O 1
ATOM 2539 N N . THR B 1 112 ? -18.781 -11.961 -2.557 1 79.12 112 THR B N 1
ATOM 2540 C CA . THR B 1 112 ? -19.609 -10.969 -3.227 1 79.12 112 THR B CA 1
ATOM 2541 C C . THR B 1 112 ? -20.328 -11.586 -4.426 1 79.12 112 THR B C 1
ATOM 2543 O O . THR B 1 112 ? -20.047 -12.727 -4.801 1 79.12 112 THR B O 1
ATOM 2546 N N . PRO B 1 113 ? -21.219 -10.93 -5.051 1 77.38 113 PRO B N 1
ATOM 2547 C CA . PRO B 1 113 ? -21.906 -11.484 -6.211 1 77.38 113 PRO B CA 1
ATOM 2548 C C . PRO B 1 113 ? -20.969 -11.773 -7.383 1 77.38 113 PRO B C 1
ATOM 2550 O O . PRO B 1 113 ? -21.203 -12.711 -8.141 1 77.38 113 PRO B O 1
ATOM 2553 N N . THR B 1 114 ? -19.922 -11.055 -7.535 1 82.19 114 THR B N 1
ATOM 2554 C CA . THR B 1 114 ? -19.078 -11.164 -8.711 1 82.19 114 THR B CA 1
ATOM 2555 C C . THR B 1 114 ? -17.781 -11.891 -8.367 1 82.19 114 THR B C 1
ATOM 2557 O O . THR B 1 114 ? -17.094 -12.406 -9.258 1 82.19 114 THR B O 1
ATOM 2560 N N . TYR B 1 115 ? -17.5 -11.891 -7.074 1 87.5 115 TYR B N 1
ATOM 2561 C CA . TYR B 1 115 ? -16.219 -12.453 -6.656 1 87.5 115 TYR B CA 1
ATOM 2562 C C . TYR B 1 115 ? -16.375 -13.297 -5.398 1 87.5 115 TYR B C 1
ATOM 2564 O O . TYR B 1 115 ? -17.297 -13.078 -4.609 1 87.5 115 TYR B O 1
ATOM 2572 N N . GLU B 1 116 ? -15.547 -14.305 -5.262 1 91.69 116 GLU B N 1
ATOM 2573 C CA . GLU B 1 116 ? -15.258 -14.898 -3.961 1 91.69 116 GLU B CA 1
ATOM 2574 C C . GLU B 1 116 ? -13.922 -14.391 -3.418 1 91.69 116 GLU B C 1
ATOM 2576 O O . GLU B 1 116 ? -12.859 -14.82 -3.875 1 91.69 116 GLU B O 1
ATOM 2581 N N . HIS B 1 117 ? -14.023 -13.594 -2.443 1 91.25 117 HIS B N 1
ATOM 2582 C CA . HIS B 1 117 ? -12.805 -13.016 -1.896 1 91.25 117 HIS B CA 1
ATOM 2583 C C . HIS B 1 117 ? -12.305 -13.812 -0.694 1 91.25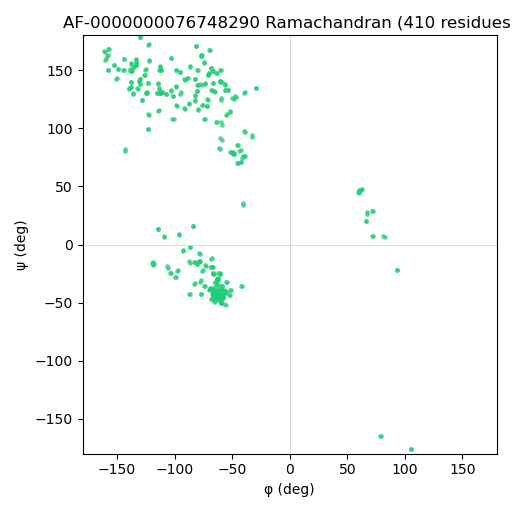 117 HIS B C 1
ATOM 2585 O O . HIS B 1 117 ? -13.102 -14.43 0.019 1 91.25 117 HIS B O 1
ATOM 2591 N N . GLU B 1 118 ? -11.062 -13.828 -0.546 1 95 118 GLU B N 1
ATOM 2592 C CA . GLU B 1 118 ? -10.328 -14.266 0.632 1 95 11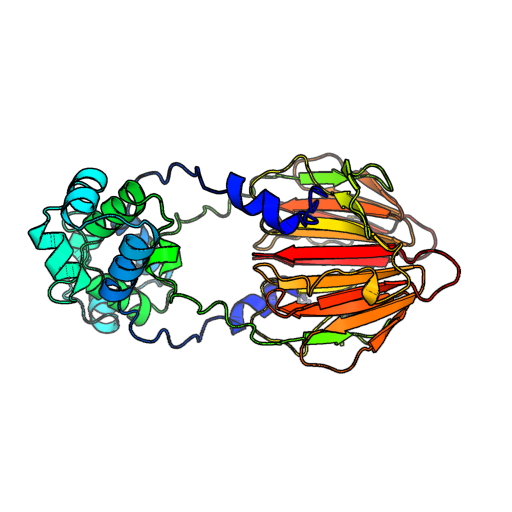8 GLU B CA 1
ATOM 2593 C C . GLU B 1 118 ? -9.422 -13.156 1.163 1 95 118 GLU B C 1
ATOM 2595 O O . GLU B 1 118 ? -8.438 -12.789 0.516 1 95 118 GLU B O 1
ATOM 2600 N N . LEU B 1 119 ? -9.75 -12.625 2.359 1 94.25 119 LEU B N 1
ATOM 2601 C CA . LEU B 1 119 ? -8.969 -11.547 2.947 1 94.25 119 LEU B CA 1
ATOM 2602 C C . LEU B 1 119 ? -7.711 -12.086 3.617 1 94.25 119 LEU B C 1
ATOM 2604 O O . LEU B 1 119 ? -7.758 -13.117 4.293 1 94.25 119 LEU B O 1
ATOM 2608 N N . LEU B 1 120 ? -6.652 -11.453 3.436 1 96.94 120 LEU B N 1
ATOM 2609 C CA . LEU B 1 120 ? -5.375 -11.898 3.979 1 96.94 120 LEU B CA 1
ATOM 2610 C C . LEU B 1 120 ? -4.887 -10.953 5.07 1 96.94 120 LEU B C 1
ATOM 2612 O O . LEU B 1 120 ? -5.211 -9.766 5.059 1 96.94 120 LEU B O 1
ATOM 2616 N N . ALA B 1 121 ? -4.109 -11.531 6.051 1 97.62 121 ALA B N 1
ATOM 2617 C CA . ALA B 1 121 ? -3.475 -10.789 7.141 1 97.62 121 ALA B CA 1
ATOM 2618 C C . ALA B 1 121 ? -4.516 -10.078 7.996 1 97.62 121 ALA B C 1
ATOM 2620 O O . ALA B 1 121 ? -4.367 -8.891 8.305 1 97.62 121 ALA B O 1
ATOM 2621 N N . THR B 1 122 ? -5.523 -10.734 8.367 1 93.44 122 THR B N 1
ATOM 2622 C CA . THR B 1 122 ? -6.684 -10.102 8.984 1 93.44 122 THR B CA 1
ATOM 2623 C C . THR B 1 122 ? -6.48 -9.961 10.492 1 93.44 122 THR B C 1
ATOM 2625 O O . THR B 1 122 ? -7.305 -9.359 11.18 1 93.44 122 THR B O 1
ATOM 2628 N N . GLN B 1 123 ? -5.379 -10.438 10.992 1 94.25 123 GLN B N 1
ATOM 2629 C CA . GLN B 1 123 ? -5.113 -10.312 12.422 1 94.25 123 GLN B CA 1
ATOM 2630 C C . GLN B 1 123 ? -4.531 -8.945 12.758 1 94.25 123 GLN B C 1
ATOM 2632 O O . GLN B 1 123 ? -4.445 -8.57 13.93 1 94.25 123 GLN B O 1
ATOM 2637 N N . LEU B 1 124 ? -4.094 -8.281 11.758 1 92 124 LEU B N 1
ATOM 2638 C CA . LEU B 1 124 ? -3.512 -6.957 11.945 1 92 124 LEU B CA 1
ATOM 2639 C C . LEU B 1 124 ? -4.531 -5.867 11.641 1 92 124 LEU B C 1
ATOM 2641 O O . LEU B 1 124 ? -5.289 -5.973 10.672 1 92 124 LEU B O 1
ATOM 2645 N N . SER B 1 125 ? -4.566 -4.922 12.453 1 83.62 125 SER B N 1
ATOM 2646 C CA . SER B 1 125 ? -5.379 -3.736 12.211 1 83.62 125 SER B CA 1
ATOM 2647 C C . SER B 1 125 ? -4.516 -2.559 11.758 1 83.62 125 SER B C 1
ATOM 2649 O O . SER B 1 125 ? -3.287 -2.625 11.82 1 83.62 125 SER B O 1
ATOM 2651 N N . ASN B 1 126 ? -5.102 -1.485 11.094 1 82.56 126 ASN B N 1
ATOM 2652 C CA . ASN B 1 126 ? -4.441 -0.244 10.703 1 82.56 126 ASN B CA 1
ATOM 2653 C C . ASN B 1 126 ? -3.271 -0.506 9.758 1 82.56 126 ASN B C 1
ATOM 2655 O O . ASN B 1 126 ? -2.18 0.031 9.953 1 82.56 126 ASN B O 1
ATOM 2659 N N . LYS B 1 127 ? -3.555 -1.354 8.852 1 90.19 127 LYS B N 1
ATOM 2660 C CA . LYS B 1 127 ? -2.555 -1.701 7.848 1 90.19 127 LYS B CA 1
ATOM 2661 C C . LYS B 1 127 ? -2.479 -0.634 6.762 1 90.19 127 LYS B C 1
ATOM 2663 O O . LYS B 1 127 ? -3.488 -0.014 6.418 1 90.19 127 LYS B O 1
ATOM 2668 N N . LYS B 1 128 ? -1.3 -0.476 6.184 1 89.44 128 LYS B N 1
ATOM 2669 C CA . LYS B 1 128 ? -1.124 0.445 5.062 1 89.44 128 LYS B CA 1
ATOM 2670 C C . LYS B 1 128 ? -1.698 -0.14 3.775 1 89.44 128 LYS B C 1
ATOM 2672 O O . LYS B 1 128 ? -1.997 0.596 2.832 1 89.44 128 LYS B O 1
ATOM 2677 N N . MET B 1 129 ? -1.814 -1.502 3.766 1 95.19 129 MET B N 1
ATOM 2678 C CA . MET B 1 129 ? -2.326 -2.203 2.592 1 95.19 129 MET B CA 1
ATOM 2679 C C . MET B 1 129 ? -3.363 -3.248 2.99 1 95.19 129 MET B C 1
ATOM 2681 O O . MET B 1 129 ? -3.322 -3.775 4.102 1 95.19 129 MET B O 1
ATOM 2685 N N . MET B 1 130 ? -4.168 -3.504 2.074 1 93.94 130 MET B N 1
ATOM 2686 C CA . MET B 1 130 ? -5.152 -4.57 2.242 1 93.94 130 MET B CA 1
ATOM 2687 C C . MET B 1 130 ? -5.023 -5.609 1.133 1 93.94 130 MET B C 1
ATOM 2689 O O . MET B 1 130 ? -5.566 -5.426 0.042 1 93.94 130 MET B O 1
ATOM 2693 N N . PRO B 1 131 ? -4.367 -6.688 1.429 1 97.75 131 PRO B N 1
ATOM 2694 C CA . PRO B 1 131 ? -4.254 -7.758 0.433 1 97.75 131 PRO B CA 1
ATOM 2695 C C . PRO B 1 131 ? -5.41 -8.75 0.507 1 97.75 131 PRO B C 1
ATOM 2697 O O . PRO B 1 131 ? -5.871 -9.086 1.601 1 97.75 131 PRO B O 1
ATOM 2700 N N . PHE B 1 132 ? -5.852 -9.227 -0.585 1 94.5 132 PHE B N 1
ATOM 2701 C CA . PHE B 1 132 ? -6.844 -10.297 -0.632 1 94.5 132 PHE B CA 1
ATOM 2702 C C . PHE B 1 132 ? -6.789 -11.031 -1.968 1 94.5 132 PHE B C 1
ATOM 2704 O O . PHE B 1 132 ? -6.379 -10.453 -2.979 1 94.5 132 PHE B O 1
ATOM 2711 N N . LYS B 1 133 ? -7.109 -12.227 -1.979 1 97.62 133 LYS B N 1
ATOM 2712 C CA . LYS B 1 133 ? -7.254 -13.039 -3.184 1 97.62 133 LYS B CA 1
ATOM 2713 C C . LYS B 1 133 ? -8.719 -13.156 -3.598 1 97.62 133 LYS B C 1
ATOM 2715 O O . LYS B 1 133 ? -9.609 -13.117 -2.75 1 97.62 133 LYS B O 1
ATOM 2720 N N . SER B 1 134 ? -8.938 -13.305 -4.914 1 95.62 134 SER B N 1
ATOM 2721 C CA . SER B 1 134 ? -10.312 -13.414 -5.402 1 95.62 134 SER B CA 1
ATOM 2722 C C . SER B 1 134 ? -10.43 -14.461 -6.504 1 95.62 134 SER B C 1
ATOM 2724 O O . SER B 1 134 ? -9.57 -14.539 -7.387 1 95.62 134 SER B O 1
ATOM 2726 N N . GLN B 1 135 ? -11.367 -15.219 -6.395 1 96.75 135 GLN B N 1
ATOM 2727 C CA . GLN B 1 135 ? -11.859 -16 -7.523 1 96.75 135 GLN B CA 1
ATOM 2728 C C . GLN B 1 135 ? -12.891 -15.211 -8.328 1 96.75 135 GLN B C 1
ATOM 2730 O O . GLN B 1 135 ? -13.898 -14.766 -7.785 1 96.75 135 GLN B O 1
ATOM 2735 N N . VAL B 1 136 ? -12.625 -15.008 -9.555 1 95.5 136 VAL B N 1
ATOM 2736 C CA . VAL B 1 136 ? -13.484 -14.195 -10.414 1 95.5 136 VAL B CA 1
ATOM 2737 C C . VAL B 1 136 ? -14.523 -15.094 -11.094 1 95.5 136 VAL B C 1
ATOM 2739 O O . VAL B 1 136 ? -14.188 -15.875 -11.984 1 95.5 136 VAL B O 1
ATOM 2742 N N . HIS B 1 137 ? -15.805 -14.859 -10.797 1 90.5 137 HIS B N 1
ATOM 2743 C CA . HIS B 1 137 ? -16.875 -15.68 -11.344 1 90.5 137 HIS B CA 1
ATOM 2744 C C . HIS B 1 137 ? -17.531 -15.008 -12.547 1 90.5 137 HIS B C 1
ATOM 2746 O O . HIS B 1 137 ? -18.109 -15.68 -13.406 1 90.5 137 HIS B O 1
ATOM 2752 N N . ALA B 1 138 ? -17.453 -13.734 -12.492 1 87.69 138 ALA B N 1
ATOM 2753 C CA . ALA B 1 138 ? -18.141 -12.977 -13.531 1 87.69 138 ALA B CA 1
ATOM 2754 C C . ALA B 1 138 ? -17.594 -13.336 -14.914 1 87.69 138 ALA B C 1
ATOM 2756 O O . ALA B 1 138 ? -16.391 -13.469 -15.102 1 87.69 138 ALA B O 1
ATOM 2757 N N . ARG B 1 139 ? -18.469 -13.43 -15.836 1 92.06 139 ARG B N 1
ATOM 2758 C CA . ARG B 1 139 ? -18.109 -13.797 -17.203 1 92.06 139 ARG B CA 1
ATOM 2759 C C . ARG B 1 139 ? -18.469 -12.695 -18.188 1 92.06 139 ARG B C 1
ATOM 2761 O O . ARG B 1 139 ? -18 -12.695 -19.328 1 92.06 139 ARG B O 1
ATOM 2768 N N . ASN B 1 140 ? -19.344 -11.805 -17.703 1 88.44 140 ASN B N 1
ATOM 2769 C CA . ASN B 1 140 ? -19.812 -10.734 -18.578 1 88.44 140 ASN B CA 1
ATOM 2770 C C . ASN B 1 140 ? -19.859 -9.398 -17.844 1 88.44 140 ASN B C 1
ATOM 2772 O O . ASN B 1 140 ? -20.062 -9.359 -16.625 1 88.44 140 ASN B O 1
ATOM 2776 N N . PHE B 1 141 ? -19.641 -8.375 -18.656 1 82.81 141 PHE B N 1
ATOM 2777 C CA . PHE B 1 141 ? -19.609 -7.012 -18.141 1 82.81 141 PHE B CA 1
ATOM 2778 C C . PHE B 1 141 ? -20.922 -6.66 -17.469 1 82.81 141 PHE B C 1
ATOM 2780 O O . PHE B 1 141 ? -20.953 -5.953 -16.453 1 82.81 141 PHE B O 1
ATOM 2787 N N . GLU B 1 142 ? -22.016 -7.109 -17.938 1 81.12 142 GLU B N 1
ATOM 2788 C CA . GLU B 1 142 ? -23.359 -6.77 -17.5 1 81.12 142 GLU B CA 1
ATOM 2789 C C . GLU B 1 142 ? -23.625 -7.277 -16.078 1 81.12 142 GLU B C 1
ATOM 2791 O O . GLU B 1 142 ? -24.578 -6.84 -15.422 1 81.12 142 GLU B O 1
ATOM 2796 N N . GLU B 1 143 ? -22.812 -8.211 -15.688 1 81.38 143 GLU B N 1
ATOM 2797 C CA . GLU B 1 143 ? -23 -8.75 -14.344 1 81.38 143 GLU B CA 1
ATOM 2798 C C . GLU B 1 143 ? -22.656 -7.707 -13.281 1 81.38 143 GLU B C 1
ATOM 2800 O O . GLU B 1 143 ? -23 -7.875 -12.109 1 81.38 143 GLU B O 1
ATOM 2805 N N . TYR B 1 144 ? -22.016 -6.68 -13.93 1 78.69 144 TYR B N 1
ATOM 2806 C CA . TYR B 1 144 ? -21.734 -5.562 -13.039 1 78.69 144 TYR B CA 1
ATOM 2807 C C . TYR B 1 144 ? -22.828 -4.508 -13.109 1 78.69 144 TYR B C 1
ATOM 2809 O O . TYR B 1 144 ? -23.422 -4.301 -14.164 1 78.69 144 TYR B O 1
ATOM 2817 N N . GLY B 1 145 ? -23.312 -4.082 -12.102 1 76.12 145 GLY B N 1
ATOM 2818 C CA . GLY B 1 145 ? -24.297 -3.012 -12.133 1 76.12 145 GLY B CA 1
ATOM 2819 C C . GLY B 1 145 ? -23.703 -1.671 -12.531 1 76.12 145 GLY B C 1
ATOM 2820 O O . GLY B 1 145 ? -24.344 -0.891 -13.234 1 76.12 145 GLY B O 1
ATOM 2821 N N . ASP B 1 146 ? -22.594 -1.334 -12.117 1 83.75 146 ASP B N 1
ATOM 2822 C CA . ASP B 1 146 ? -21.875 -0.088 -12.375 1 83.75 146 ASP B CA 1
ATOM 2823 C C . ASP B 1 146 ? -20.375 -0.268 -12.188 1 83.75 146 ASP B C 1
ATOM 2825 O O . ASP B 1 146 ? -19.922 -1.308 -11.703 1 83.75 146 ASP B O 1
ATOM 2829 N N . TRP B 1 147 ? -19.672 0.785 -12.664 1 87.12 147 TRP B N 1
ATOM 2830 C CA . TRP B 1 147 ? -18.234 0.807 -12.414 1 87.12 147 TRP B CA 1
ATOM 2831 C C . TRP B 1 147 ? -17.938 0.705 -10.922 1 87.12 147 TRP B C 1
ATOM 2833 O O . TRP B 1 147 ? -18.641 1.306 -10.102 1 87.12 147 TRP B O 1
ATOM 2843 N N . VAL B 1 148 ? -16.969 -0.071 -10.625 1 85.31 148 VAL B N 1
ATOM 2844 C CA . VAL B 1 148 ? -16.453 -0.114 -9.258 1 85.31 148 VAL B CA 1
ATOM 2845 C C . VAL B 1 148 ? -15.477 1.033 -9.039 1 85.31 148 VAL B C 1
ATOM 2847 O O . VAL B 1 148 ? -14.578 1.252 -9.859 1 85.31 148 VAL B O 1
ATOM 2850 N N . ARG B 1 149 ? -15.625 1.833 -8.023 1 85.19 149 ARG B N 1
ATOM 2851 C CA . ARG B 1 149 ? -14.75 2.938 -7.645 1 85.19 149 ARG B CA 1
ATOM 2852 C C . ARG B 1 149 ? -14.531 2.969 -6.137 1 85.19 149 ARG B C 1
ATOM 2854 O O . ARG B 1 149 ? -15.445 2.689 -5.363 1 85.19 149 ARG B O 1
ATOM 2861 N N . HIS B 1 150 ? -13.414 3.225 -5.75 1 81.44 150 HIS B N 1
ATOM 2862 C CA . HIS B 1 150 ? -13.133 3.447 -4.336 1 81.44 150 HIS B CA 1
ATOM 2863 C C . HIS B 1 150 ? -11.82 4.199 -4.145 1 81.44 150 HIS B C 1
ATOM 2865 O O . HIS B 1 150 ? -11.023 4.301 -5.074 1 81.44 150 HIS B O 1
ATOM 2871 N N . ASP B 1 151 ? -11.609 4.668 -3.043 1 80.44 151 ASP B N 1
ATOM 2872 C CA . ASP B 1 151 ? -10.414 5.434 -2.729 1 80.44 151 ASP B CA 1
ATOM 2873 C C . ASP B 1 151 ? -9.172 4.539 -2.713 1 80.44 151 ASP B C 1
ATOM 2875 O O . ASP B 1 151 ? -9.258 3.365 -2.344 1 80.44 151 ASP B O 1
ATOM 2879 N N . GLY B 1 152 ? -8.016 5.254 -3.148 1 87.94 152 GLY B N 1
ATOM 2880 C CA . GLY B 1 152 ? -6.734 4.582 -3.037 1 87.94 152 GLY B CA 1
ATOM 2881 C C . GLY B 1 152 ? -6.191 4.102 -4.371 1 87.94 152 GLY B C 1
ATOM 2882 O O . GLY B 1 152 ? -6.695 4.492 -5.426 1 87.94 152 GLY B O 1
ATOM 2883 N N . GLU B 1 153 ? -5.082 3.422 -4.277 1 94.44 153 GLU B N 1
ATOM 2884 C CA . GLU B 1 153 ? -4.453 2.777 -5.43 1 94.44 153 GLU B CA 1
ATOM 2885 C C . GLU B 1 153 ? -4.492 1.257 -5.301 1 94.44 153 GLU B C 1
ATOM 2887 O O . GLU B 1 153 ? -4.516 0.724 -4.188 1 94.44 153 GLU B O 1
ATOM 2892 N N . GLU B 1 154 ? -4.535 0.604 -6.453 1 96.06 154 GLU B N 1
ATOM 2893 C CA . GLU B 1 154 ? -4.684 -0.848 -6.438 1 96.06 154 GLU B CA 1
ATOM 2894 C C . GLU B 1 154 ? -3.643 -1.52 -7.328 1 96.06 154 GLU B C 1
ATOM 2896 O O . GLU B 1 154 ? -3.312 -1.009 -8.398 1 96.06 154 GLU B O 1
ATOM 2901 N N . PHE B 1 155 ? -3.121 -2.584 -6.812 1 98.31 155 PHE B N 1
ATOM 2902 C CA . PHE B 1 155 ? -2.281 -3.51 -7.562 1 98.31 155 PHE B CA 1
ATOM 2903 C C . PHE B 1 155 ? -2.977 -4.855 -7.738 1 98.31 155 PHE B C 1
ATOM 2905 O O . PHE B 1 155 ? -3.504 -5.414 -6.773 1 98.31 155 PHE B O 1
ATOM 2912 N N . LEU B 1 156 ? -2.982 -5.309 -8.977 1 98.12 156 LEU B N 1
ATOM 2913 C CA . LEU B 1 156 ? -3.629 -6.562 -9.336 1 98.12 156 LEU B CA 1
ATOM 2914 C C . LEU B 1 156 ? -2.643 -7.508 -10.016 1 98.12 156 LEU B C 1
ATOM 2916 O O . LEU B 1 156 ? -1.877 -7.086 -10.891 1 98.12 156 LEU B O 1
ATOM 2920 N N . LEU B 1 157 ? -2.553 -8.789 -9.586 1 98.81 157 LEU B N 1
ATOM 2921 C CA . LEU B 1 157 ? -1.752 -9.828 -10.219 1 98.81 157 LEU B CA 1
ATOM 2922 C C . LEU B 1 157 ? -2.611 -11.039 -10.562 1 98.81 157 LEU B C 1
ATOM 2924 O O . LEU B 1 157 ? -3.348 -11.547 -9.711 1 98.81 157 LEU B O 1
ATOM 2928 N N . ILE B 1 158 ? -2.502 -11.508 -11.805 1 98.81 158 ILE B N 1
ATOM 2929 C CA . ILE B 1 158 ? -3.217 -12.719 -12.195 1 98.81 158 ILE B CA 1
ATOM 2930 C C . ILE B 1 158 ? -2.457 -13.945 -11.703 1 98.81 158 ILE B C 1
ATOM 2932 O O . ILE B 1 158 ? -1.318 -14.188 -12.117 1 98.81 158 ILE B O 1
ATOM 2936 N N . LEU B 1 159 ? -3.033 -14.68 -10.867 1 98.56 159 LEU B N 1
ATOM 2937 C CA . LEU B 1 159 ? -2.387 -15.859 -10.305 1 98.56 159 LEU B CA 1
ATOM 2938 C C . LEU B 1 159 ? -2.609 -17.078 -11.188 1 98.56 159 LEU B C 1
ATOM 2940 O O . LEU B 1 159 ? -1.709 -17.906 -11.352 1 98.56 159 LEU B O 1
ATOM 2944 N N . SER B 1 160 ? -3.807 -17.234 -11.664 1 98.19 160 SER B N 1
ATOM 2945 C CA . SER B 1 160 ? -4.141 -18.297 -12.609 1 98.19 160 SER B CA 1
ATOM 2946 C C . SER B 1 160 ? -5.316 -17.891 -13.492 1 98.19 160 SER B C 1
ATOM 2948 O O . SER B 1 160 ? -6.152 -17.078 -13.094 1 98.19 160 SER B O 1
ATOM 2950 N N . GLY B 1 161 ? -5.363 -18.516 -14.711 1 98.06 161 GLY B N 1
ATOM 2951 C CA . GLY B 1 161 ? -6.422 -18.203 -15.656 1 98.06 161 GLY B CA 1
ATOM 2952 C C . GLY B 1 161 ? -6.184 -16.906 -16.406 1 98.06 161 GLY B C 1
ATOM 2953 O O . GLY B 1 161 ? -5.039 -16.484 -16.578 1 98.06 161 GLY B O 1
ATOM 2954 N N . SER B 1 162 ? -7.312 -16.438 -17.031 1 98.38 162 SER B N 1
ATOM 2955 C CA . SER B 1 162 ? -7.258 -15.195 -17.797 1 98.38 162 SER B CA 1
ATOM 2956 C C . SER B 1 162 ? -8.469 -14.32 -17.5 1 98.38 162 SER B C 1
ATOM 2958 O O . SER B 1 162 ? -9.531 -14.82 -17.141 1 98.38 162 SER B O 1
ATOM 2960 N N . VAL B 1 163 ? -8.258 -13.008 -17.656 1 98.19 163 VAL B N 1
ATOM 2961 C CA . VAL B 1 163 ? -9.352 -12.062 -17.422 1 98.19 163 VAL B CA 1
ATOM 2962 C C . VAL B 1 163 ? -9.352 -10.992 -18.5 1 98.19 163 VAL B C 1
ATOM 2964 O O . VAL B 1 163 ? -8.336 -10.766 -19.156 1 98.19 163 VAL B O 1
ATOM 2967 N N . MET B 1 164 ? -10.477 -10.422 -18.688 1 98.12 164 MET B N 1
ATOM 2968 C CA . MET B 1 164 ? -10.594 -9.148 -19.375 1 98.12 164 MET B CA 1
ATOM 2969 C C . MET B 1 164 ? -10.719 -8 -18.375 1 98.12 164 MET B C 1
ATOM 2971 O O . MET B 1 164 ? -11.641 -7.977 -17.562 1 98.12 164 MET B O 1
ATOM 2975 N N . PHE B 1 165 ? -9.812 -7.102 -18.422 1 97.69 165 PHE B N 1
ATOM 2976 C CA . PHE B 1 165 ? -9.773 -5.98 -17.484 1 97.69 165 PHE B CA 1
ATOM 2977 C C . PHE B 1 165 ? -10.32 -4.719 -18.141 1 97.69 165 PHE B C 1
ATOM 2979 O O . PHE B 1 165 ? -9.859 -4.312 -19.203 1 97.69 165 PHE B O 1
ATOM 2986 N N . TYR B 1 166 ? -11.273 -4.129 -17.438 1 96 166 TYR B N 1
ATOM 2987 C CA . TYR B 1 166 ? -11.891 -2.891 -17.906 1 96 166 TYR B CA 1
ATOM 2988 C C . TYR B 1 166 ? -11.516 -1.722 -17 1 96 166 TYR B C 1
ATOM 2990 O O . TYR B 1 166 ? -11.594 -1.828 -15.773 1 96 166 TYR B O 1
ATOM 2998 N N . SER B 1 167 ? -11.086 -0.688 -17.531 1 95.88 167 SER B N 1
ATOM 2999 C CA . SER B 1 167 ? -10.891 0.585 -16.844 1 95.88 167 SER B CA 1
ATOM 3000 C C . SER B 1 167 ? -11.523 1.735 -17.625 1 95.88 167 SER B C 1
ATOM 3002 O O . SER B 1 167 ? -11.398 1.798 -18.859 1 95.88 167 SER B O 1
ATOM 3004 N N . GLU B 1 168 ? -12.086 2.584 -16.953 1 92.94 168 GLU B N 1
ATOM 3005 C CA . GLU B 1 168 ? -13.031 3.566 -17.469 1 92.94 168 GLU B CA 1
ATOM 3006 C C . GLU B 1 168 ? -12.422 4.367 -18.609 1 92.94 168 GLU B C 1
ATOM 3008 O O . GLU B 1 168 ? -13.117 4.707 -19.578 1 92.94 168 GLU B O 1
ATOM 3013 N N . PHE B 1 169 ? -11.172 4.629 -18.641 1 94.56 169 PHE B N 1
ATOM 3014 C CA . PHE B 1 169 ? -10.586 5.57 -19.578 1 94.56 169 PHE B CA 1
ATOM 3015 C C . PHE B 1 169 ? -9.75 4.844 -20.625 1 94.56 169 PHE B C 1
ATOM 3017 O O . PHE B 1 169 ? -9.047 5.477 -21.422 1 94.56 169 PHE B O 1
ATOM 3024 N N . TYR B 1 170 ? -9.797 3.553 -20.641 1 96.62 170 TYR B N 1
ATOM 3025 C CA . TYR B 1 170 ? -8.969 2.777 -21.562 1 96.62 170 TYR B CA 1
ATOM 3026 C C . TYR B 1 170 ? -9.781 1.688 -22.25 1 96.62 170 TYR B C 1
ATOM 3028 O O . TYR B 1 170 ? -10.828 1.277 -21.75 1 96.62 170 TYR B O 1
ATOM 3036 N N . GLU B 1 171 ? -9.273 1.235 -23.359 1 96.94 171 GLU B N 1
ATOM 3037 C CA . GLU B 1 171 ? -9.812 0.008 -23.938 1 96.94 171 GLU B CA 1
ATOM 3038 C C . GLU B 1 171 ? -9.578 -1.187 -23.016 1 96.94 171 GLU B C 1
ATOM 3040 O O . GLU B 1 171 ? -8.539 -1.278 -22.359 1 96.94 171 GLU B O 1
ATOM 3045 N N . PRO B 1 172 ? -10.516 -2.145 -23.047 1 97 172 PRO B N 1
ATOM 3046 C CA . PRO B 1 172 ? -10.312 -3.355 -22.234 1 97 172 PRO B CA 1
ATOM 3047 C C . PRO B 1 172 ? -9.047 -4.113 -22.625 1 97 172 PRO B C 1
ATOM 3049 O O . PRO B 1 172 ? -8.656 -4.105 -23.797 1 97 172 PRO B O 1
ATOM 3052 N N . VAL B 1 173 ? -8.438 -4.789 -21.688 1 98.06 173 VAL B N 1
ATOM 3053 C CA . VAL B 1 173 ? -7.195 -5.508 -21.969 1 98.06 173 VAL B CA 1
ATOM 3054 C C . VAL B 1 173 ? -7.285 -6.926 -21.406 1 98.06 173 VAL B C 1
ATOM 3056 O O . VAL B 1 173 ? -7.762 -7.137 -20.297 1 98.06 173 VAL B O 1
ATOM 3059 N N . GLU B 1 174 ? -6.883 -7.855 -22.188 1 98.44 174 GLU B N 1
ATOM 3060 C CA . GLU B 1 174 ? -6.789 -9.234 -21.734 1 98.44 174 GLU B CA 1
ATOM 3061 C C . GLU B 1 174 ? -5.504 -9.469 -20.938 1 98.44 174 GLU B C 1
ATOM 3063 O O . GLU B 1 174 ? -4.418 -9.094 -21.375 1 98.44 174 GLU B O 1
ATOM 3068 N N . LEU B 1 175 ? -5.668 -10.094 -19.812 1 98.56 175 LEU B N 1
ATOM 3069 C CA . LEU B 1 175 ? -4.543 -10.422 -18.953 1 98.56 175 LEU B CA 1
ATOM 3070 C C . LEU B 1 175 ? -4.527 -11.914 -18.625 1 98.56 175 LEU B C 1
ATOM 3072 O O . LEU B 1 175 ? -5.582 -12.531 -18.469 1 98.56 175 LEU B O 1
ATOM 3076 N N . SER B 1 176 ? -3.396 -12.445 -18.5 1 98.44 176 SER B N 1
ATOM 3077 C CA . SER B 1 176 ? -3.229 -13.859 -18.156 1 98.44 176 SER B CA 1
ATOM 3078 C C . SER B 1 176 ? -2.264 -14.039 -17 1 98.44 176 SER B C 1
ATOM 3080 O O . SER B 1 176 ? -1.733 -13.062 -16.469 1 98.44 176 SER B O 1
ATOM 3082 N N . GLU B 1 177 ? -2.098 -15.312 -16.625 1 98.38 177 GLU B N 1
ATOM 3083 C CA . GLU B 1 177 ? -1.28 -15.648 -15.461 1 98.38 177 GLU B CA 1
ATOM 3084 C C . GLU B 1 177 ? 0.054 -14.906 -15.492 1 98.38 177 GLU B C 1
ATOM 3086 O O . GLU B 1 177 ? 0.767 -14.945 -16.5 1 98.38 177 GLU B O 1
ATOM 3091 N N . GLY B 1 178 ? 0.34 -14.242 -14.398 1 98.5 178 GLY B N 1
ATOM 3092 C CA . GLY B 1 178 ? 1.605 -13.531 -14.266 1 98.5 178 GLY B CA 1
ATOM 3093 C C . GLY B 1 178 ? 1.521 -12.078 -14.68 1 98.5 178 GLY B C 1
ATOM 3094 O O . GLY B 1 178 ? 2.398 -11.281 -14.336 1 98.5 178 GLY B O 1
ATOM 3095 N N . ASP B 1 179 ? 0.542 -11.68 -15.492 1 98.75 179 ASP B N 1
ATOM 3096 C CA . ASP B 1 179 ? 0.322 -10.281 -15.836 1 98.75 179 ASP B CA 1
ATOM 3097 C C . ASP B 1 179 ? -0.164 -9.492 -14.625 1 98.75 179 ASP B C 1
ATOM 3099 O O . ASP B 1 179 ? -0.776 -10.055 -13.711 1 98.75 179 ASP B O 1
ATOM 3103 N N . SER B 1 180 ? 0.131 -8.195 -14.578 1 98.81 180 SER B N 1
ATOM 3104 C CA . SER B 1 180 ? -0.298 -7.363 -13.453 1 98.81 180 SER B CA 1
ATOM 3105 C C . SER B 1 180 ? -0.681 -5.961 -13.914 1 98.81 180 SER B C 1
ATOM 3107 O O . SER B 1 180 ? -0.297 -5.535 -15.008 1 98.81 180 SER B O 1
ATOM 3109 N N . VAL B 1 181 ? -1.46 -5.281 -13.102 1 98.62 181 VAL B N 1
ATOM 3110 C CA . VAL B 1 181 ? -1.885 -3.91 -13.359 1 98.62 181 VAL B CA 1
ATOM 3111 C C . VAL B 1 181 ? -1.813 -3.096 -12.07 1 98.62 181 VAL B C 1
ATOM 3113 O O . VAL B 1 181 ? -2.189 -3.582 -11 1 98.62 181 VAL B O 1
ATOM 3116 N N . TYR B 1 182 ? -1.305 -1.924 -12.102 1 98.56 182 TYR B N 1
ATOM 3117 C CA . TYR B 1 182 ? -1.334 -0.909 -11.055 1 98.56 182 TYR B CA 1
ATOM 3118 C C . TYR B 1 182 ? -2.129 0.312 -11.5 1 98.56 182 TYR B C 1
ATOM 3120 O O . TYR B 1 182 ? -1.904 0.844 -12.594 1 98.56 182 TYR B O 1
ATOM 3128 N N . TYR B 1 183 ? -3.076 0.799 -10.672 1 97.19 183 TYR B N 1
ATOM 3129 C CA . TYR B 1 183 ? -3.934 1.866 -11.172 1 97.19 183 TYR B CA 1
ATOM 3130 C C . TYR B 1 183 ? -4.555 2.654 -10.023 1 97.19 183 TYR B C 1
ATOM 3132 O O . TYR B 1 183 ? -4.539 2.203 -8.875 1 97.19 183 TYR B O 1
ATOM 3140 N N . ASP B 1 184 ? -5.031 3.807 -10.359 1 95.12 184 ASP B N 1
ATOM 3141 C CA . ASP B 1 184 ? -5.855 4.637 -9.484 1 95.12 184 ASP B CA 1
ATOM 3142 C C . ASP B 1 184 ? -7.254 4.051 -9.32 1 95.12 184 ASP B C 1
ATOM 3144 O O . ASP B 1 184 ? -8.031 4.02 -10.281 1 95.12 184 ASP B O 1
ATOM 3148 N N . ALA B 1 185 ? -7.652 3.723 -8.164 1 92.5 185 ALA B N 1
ATOM 3149 C CA . ALA B 1 185 ? -8.883 2.965 -7.938 1 92.5 185 ALA B CA 1
ATOM 3150 C C . ALA B 1 185 ? -10.109 3.867 -8.031 1 92.5 185 ALA B C 1
ATOM 3152 O O . ALA B 1 185 ? -11.234 3.383 -8.109 1 92.5 185 ALA B O 1
ATOM 3153 N N . ASN B 1 186 ? -9.859 5.133 -7.977 1 88.12 186 ASN B N 1
ATOM 3154 C CA . ASN B 1 186 ? -10.969 6.047 -8.211 1 88.12 186 ASN B CA 1
ATOM 3155 C C . ASN B 1 186 ? -11.469 5.965 -9.648 1 88.12 186 ASN B C 1
ATOM 3157 O O . ASN B 1 186 ? -12.586 6.398 -9.945 1 88.12 186 ASN B O 1
ATOM 3161 N N . MET B 1 187 ? -10.641 5.559 -10.531 1 93.12 187 MET B N 1
ATOM 3162 C CA . MET B 1 187 ? -11.078 5.254 -11.891 1 93.12 187 MET B CA 1
ATOM 3163 C C . MET B 1 187 ? -11.977 4.02 -11.906 1 93.12 187 MET B C 1
ATOM 3165 O O . MET B 1 187 ? -11.656 3.008 -11.281 1 93.12 187 MET B O 1
ATOM 3169 N N . GLY B 1 188 ? -13.094 4.113 -12.609 1 92.12 188 GLY B N 1
ATOM 3170 C CA . GLY B 1 188 ? -13.945 2.941 -12.75 1 92.12 188 GLY B CA 1
ATOM 3171 C C . GLY B 1 188 ? -13.211 1.727 -13.273 1 92.12 188 GLY B C 1
ATOM 3172 O O . GLY B 1 188 ? -12.461 1.824 -14.258 1 92.12 188 GLY B O 1
ATOM 3173 N N . HIS B 1 189 ? -13.391 0.619 -12.68 1 93.88 189 HIS B N 1
ATOM 3174 C CA . HIS B 1 189 ? -12.68 -0.587 -13.086 1 93.88 189 HIS B CA 1
ATOM 3175 C C . HIS B 1 189 ? -13.516 -1.836 -12.82 1 93.88 189 HIS B C 1
ATOM 3177 O O . HIS B 1 189 ? -14.398 -1.822 -11.961 1 93.88 189 HIS B O 1
ATOM 3183 N N . MET B 1 190 ? -13.297 -2.824 -13.594 1 91.31 190 MET B N 1
ATOM 3184 C CA . MET B 1 190 ? -13.922 -4.133 -13.438 1 91.31 190 MET B CA 1
ATOM 3185 C C . MET B 1 190 ? -13.133 -5.207 -14.172 1 91.31 190 MET B C 1
ATOM 3187 O O . MET B 1 190 ? -12.312 -4.898 -15.039 1 91.31 190 MET B O 1
ATOM 3191 N N . LEU B 1 191 ? -13.336 -6.414 -13.766 1 94.19 191 LEU B N 1
ATOM 3192 C CA . LEU B 1 191 ? -12.742 -7.488 -14.555 1 94.19 191 LEU B CA 1
ATOM 3193 C C . LEU B 1 191 ? -13.656 -8.711 -14.594 1 94.19 191 LEU B C 1
ATOM 3195 O O . LEU B 1 191 ? -14.445 -8.922 -13.672 1 94.19 191 LEU B O 1
ATOM 3199 N N . ILE B 1 192 ? -13.617 -9.492 -15.648 1 96 192 ILE B N 1
ATOM 3200 C CA . ILE B 1 192 ? -14.352 -10.742 -15.812 1 96 192 ILE B CA 1
ATOM 3201 C C . ILE B 1 192 ? -13.383 -11.867 -16.156 1 96 192 ILE B C 1
ATOM 3203 O O . ILE B 1 192 ? -12.328 -11.625 -16.75 1 96 192 ILE B O 1
ATOM 3207 N N . SER B 1 193 ? -13.711 -13.07 -15.766 1 97.56 193 SER B N 1
ATOM 3208 C CA . SER B 1 193 ? -12.93 -14.242 -16.156 1 97.56 193 SER B CA 1
ATOM 3209 C C . SER B 1 193 ? -13.211 -14.641 -17.594 1 97.56 193 SER B C 1
ATOM 3211 O O . SER B 1 193 ? -14.367 -14.664 -18.016 1 97.56 193 SER B O 1
ATOM 3213 N N . THR B 1 194 ? -12.188 -14.977 -18.359 1 97.44 194 THR B N 1
ATOM 3214 C CA . THR B 1 194 ? -12.359 -15.367 -19.75 1 97.44 194 THR B CA 1
ATOM 3215 C C . THR B 1 194 ? -11.891 -16.797 -19.969 1 97.44 194 THR B C 1
ATOM 3217 O O . THR B 1 194 ? -12.148 -17.391 -21.016 1 97.44 194 THR B O 1
ATOM 3220 N N . SER B 1 195 ? -11.117 -17.375 -19.047 1 97 195 SER B N 1
ATOM 3221 C CA . SER B 1 195 ? -10.672 -18.766 -19.156 1 97 195 SER B CA 1
ATOM 3222 C C . SER B 1 195 ? -11.789 -19.734 -18.781 1 97 195 SER B C 1
ATOM 3224 O O . SER B 1 195 ? -12.789 -19.328 -18.172 1 97 195 SER B O 1
ATOM 3226 N N . GLU B 1 196 ? -11.641 -21 -19.172 1 95.88 196 GLU B N 1
ATOM 3227 C CA . GLU B 1 196 ? -12.641 -22.031 -18.875 1 95.88 196 GLU B CA 1
ATOM 3228 C C . GLU B 1 196 ? -12.914 -22.125 -17.375 1 95.88 196 GLU B C 1
ATOM 3230 O O . GLU B 1 196 ? -14.07 -22.078 -16.953 1 95.88 196 GLU B O 1
ATOM 3235 N N . GLN B 1 197 ? -11.828 -22.25 -16.688 1 96.19 197 GLN B N 1
ATOM 3236 C CA . GLN B 1 197 ? -11.961 -22.203 -15.227 1 96.19 197 GLN B CA 1
ATOM 3237 C C . GLN B 1 197 ? -11.906 -20.766 -14.719 1 96.19 197 GLN B C 1
ATOM 3239 O O . GLN B 1 197 ? -11.289 -19.906 -15.344 1 96.19 197 GLN B O 1
ATOM 3244 N N . ASP B 1 198 ? -12.531 -20.516 -13.586 1 97.31 198 ASP B N 1
ATOM 3245 C CA . ASP B 1 198 ? -12.484 -19.188 -12.992 1 97.31 198 ASP B CA 1
ATOM 3246 C C . ASP B 1 198 ? -11.047 -18.734 -12.758 1 97.31 198 ASP B C 1
ATOM 3248 O O . ASP B 1 198 ? -10.203 -19.516 -12.305 1 97.31 198 ASP B O 1
ATOM 3252 N N . ALA B 1 199 ? -10.805 -17.516 -13.172 1 98.06 199 ALA B N 1
ATOM 3253 C CA . ALA B 1 199 ? -9.484 -16.953 -12.914 1 98.06 199 ALA B CA 1
ATOM 3254 C C . ALA B 1 199 ? -9.297 -16.656 -11.43 1 98.06 199 ALA B C 1
ATOM 3256 O O . ALA B 1 199 ? -10.25 -16.312 -10.734 1 98.06 199 ALA B O 1
ATOM 3257 N N . ASN B 1 200 ? -8.094 -16.812 -10.898 1 98.31 200 ASN B N 1
ATOM 3258 C CA . ASN B 1 200 ? -7.691 -16.406 -9.555 1 98.31 200 ASN B CA 1
ATOM 3259 C C . ASN B 1 200 ? -6.715 -15.234 -9.586 1 98.31 200 ASN B C 1
ATOM 3261 O O . ASN B 1 200 ? -5.754 -15.242 -10.359 1 98.31 200 ASN B O 1
ATOM 3265 N N . ILE B 1 201 ? -7.047 -14.266 -8.773 1 98.25 201 ILE B N 1
ATOM 3266 C CA . ILE B 1 201 ? -6.23 -13.062 -8.82 1 98.25 201 ILE B CA 1
ATOM 3267 C C . ILE B 1 201 ? -5.871 -12.625 -7.406 1 98.25 201 ILE B C 1
ATOM 3269 O O . ILE B 1 201 ? -6.531 -13.008 -6.441 1 98.25 201 ILE B O 1
ATOM 3273 N N . LEU B 1 202 ? -4.781 -11.875 -7.23 1 98.62 202 LEU B N 1
ATOM 3274 C CA . LEU B 1 202 ? -4.434 -11.125 -6.023 1 98.62 202 LEU B CA 1
ATOM 3275 C C . LEU B 1 202 ? -4.707 -9.633 -6.211 1 98.62 202 LEU B C 1
ATOM 3277 O O . LEU B 1 202 ? -4.332 -9.055 -7.234 1 98.62 202 LEU B O 1
ATOM 3281 N N . TRP B 1 203 ? -5.352 -9.023 -5.258 1 97 203 TRP B N 1
ATOM 3282 C CA . TRP B 1 203 ? -5.465 -7.574 -5.156 1 97 203 TRP B CA 1
ATOM 3283 C C . TRP B 1 203 ? -4.75 -7.059 -3.912 1 97 203 TRP B C 1
ATOM 3285 O O . TRP B 1 203 ? -4.812 -7.68 -2.85 1 97 203 TRP B O 1
ATOM 3295 N N . VAL B 1 204 ? -4.078 -5.992 -4.074 1 98.06 204 VAL B N 1
ATOM 3296 C CA . VAL B 1 204 ? -3.562 -5.227 -2.943 1 98.06 204 VAL B CA 1
ATOM 3297 C C . VAL B 1 204 ? -3.98 -3.766 -3.076 1 98.06 204 VAL B C 1
ATOM 3299 O O . VAL B 1 204 ? -3.703 -3.123 -4.094 1 98.06 204 VAL B O 1
ATOM 3302 N N . THR B 1 205 ? -4.648 -3.223 -2.082 1 94.56 205 THR B N 1
ATOM 3303 C CA . THR B 1 205 ? -5.109 -1.839 -2.096 1 94.56 205 THR B CA 1
ATOM 3304 C C . THR B 1 205 ? -4.387 -1.017 -1.033 1 94.56 205 THR B C 1
ATOM 3306 O O . THR B 1 205 ? -4.195 -1.479 0.094 1 94.56 205 THR B O 1
ATOM 3309 N N . ALA B 1 206 ? -3.955 0.108 -1.392 1 93 206 ALA B N 1
ATOM 3310 C CA . ALA B 1 206 ? -3.365 1.053 -0.446 1 93 206 ALA B CA 1
ATOM 3311 C C . ALA B 1 206 ? -4.105 2.387 -0.468 1 93 206 ALA B C 1
ATOM 3313 O O . ALA B 1 206 ? -4.461 2.891 -1.536 1 93 206 ALA B O 1
ATOM 3314 N N . LYS B 1 207 ? -4.305 2.936 0.685 1 80.31 207 LYS B N 1
ATOM 3315 C CA . LYS B 1 207 ? -4.996 4.219 0.781 1 80.31 207 LYS B CA 1
ATOM 3316 C C . LYS B 1 207 ? -4.07 5.305 1.322 1 80.31 207 LYS B C 1
ATOM 3318 O O . LYS B 1 207 ? -3.148 5.016 2.088 1 80.31 207 LYS B O 1
#

Organism: NCBI:txid190893

Nearest PDB structures (foldseek):
  2bnn-assembly1_B-2  TM=5.202E-01  e=4.414E-13  Streptomyces wedmorensis
  1zz7-assembly1_B-2  TM=4.982E-01  e=3.025E-12  Streptomyces wedmorensis
  6b9t-assembly1_B  TM=4.794E-01  e=1.052E-10  Nitrosopumilus maritimus SCM1
  6b9s-assembly3_F  TM=4.203E-01  e=5.762E-11  Nitrosopumilus maritimus SCM1
  1juh-assembly1_C  TM=8.122E-01  e=2.380E-05  Aspergillus japonicus

Sequence (414 aa):
MPEDIYDEYPSLTLAKEAVDQNIEPLKLGERIKDIRGKLGITLEEASQRTGLARSTLSKIENEQISPTFQAMQKLALGLQIDMPQLFEPPRKKVATGRRDITKNKQGKPHPTPTYEHELLATQLSNKKMMPFKSQVHARNFEEYGDWVRHDGEEFLLILSGSVMFYSEFYEPVELSEGDSVYYDANMGHMLISTSEQDANILWVTAKMPEDIYDEYPSLTLAKEAVDQNIEPLKLGERIKDIRGKLGITLEEASQRTGLARSTLSKIENEQISPTFQAMQKLALGLQIDMPQLFEPPRKKVATGRRDITKNKQGKPHPTPTYEHELLATQLSNKKMMPFKSQVHARNFEEYGDWVRHDGEEFLLILSGSVMFYSEFYEPVELSEGDSVYYDANMGHMLISTSEQDANILWVTAK

Secondary structure (DSSP, 8-state):
---------HHHHHGGGGG--------HHHHHHHHHHHHT--HHHHHHHH---HHHHHHHHTTSSPPBHHHHHHHHHHHT--HHHHHS----------EEEE-TT-SEEEE-SSEEEEE--TT--S-SEEEEEEEE---SGGG-SS-B--SSEEEEEEEESEEEEEETTS--EEEETT-EEEEETTS-EEEEE-SSSPEEEEEEEE-/---------HHHHHGGGGG--------HHHHHHHHHHHHT--HHHHHHHH---HHHHHHHHTTSSPPBHHHHHHHHHHHT--HHHHHS----------EEEE-TT-SEEEE-SSEEEEE--TT--S-SEEEEEEEE---SGGG-SS-B--SSEEEEEEEESEEEEEETTS--EEEETT-EEEEETTS-EEEEE-SSSPEEEEEEEE-

pLDDT: mean 82.29, std 20.5, range [24.77, 98.81]

InterPro domains:
  IPR001387 Cro/C1-type, helix-turn-helix domain [PF01381] (32-84)
  IPR001387 Cro/C1-type, helix-turn-helix domain [PS50943] (32-86)
  IPR001387 Cro/C1-type, helix-turn-helix domain [SM00530] (31-86)
  IPR001387 Cro/C1-type, helix-turn-helix domain [cd00093] (29-86)
  IPR010982 Lambda repressor-like, DNA-binding domain superfamily [G3DSA:1.10.260.40] (26-94)
  IPR010982 Lambda repressor-like, DNA-binding domain superfamily [SSF47413] (26-90)
  IPR011051 RmlC-like cupin domain superfamily [SSF51182] (97-204)
  IPR013096 Cupin 2, conserved barrel [PF07883] (146-204)
  IPR014710 RmlC-like jelly roll fold [G3DSA:2.60.120.10] (95-205)
  IPR050807 Transcriptional regulator/dioxygenase, bacterial-type [PTHR46797] (27-206)

Solvent-accessible surface area (backbone atoms only — not comparable to full-atom values): 22469 Å² total; per-residue (Å²): 128,84,78,77,74,69,75,75,49,69,79,64,64,58,65,71,72,60,70,75,70,79,72,66,83,66,60,46,18,54,44,51,44,48,52,37,53,74,70,67,52,53,63,65,55,47,18,68,50,30,72,45,54,47,68,56,52,53,33,25,38,67,62,72,44,70,49,31,48,62,54,47,50,29,43,22,62,37,69,69,46,59,68,61,61,58,60,43,65,79,64,68,84,60,52,80,60,49,68,31,74,26,52,54,95,58,37,52,77,50,76,47,97,50,33,43,31,28,38,42,41,76,86,57,75,85,62,69,57,50,44,30,37,32,39,32,67,28,69,50,77,76,77,43,91,66,71,44,61,44,87,38,37,35,38,37,37,29,69,36,47,23,31,42,38,40,38,74,89,52,78,67,44,80,40,37,51,54,17,33,40,33,33,38,28,48,26,32,36,50,70,26,22,68,37,95,54,68,13,31,33,39,40,37,37,32,110,129,86,77,76,75,71,73,77,49,67,78,65,63,58,66,70,71,60,70,74,68,80,72,66,83,67,60,48,18,54,45,51,44,49,51,37,53,74,69,68,50,52,62,65,53,47,19,67,50,28,71,45,54,48,69,56,51,52,33,25,38,67,64,72,43,69,48,30,49,62,52,46,51,29,43,21,61,38,69,69,46,59,68,62,61,57,61,42,66,80,64,68,85,59,52,80,59,50,67,30,74,26,52,54,94,60,40,52,77,49,75,48,97,50,33,44,31,28,39,42,42,76,86,56,75,84,61,67,57,51,43,31,37,32,40,31,67,28,69,47,77,76,79,43,90,63,72,43,62,44,86,36,37,35,38,38,37,30,69,35,47,24,30,42,40,39,36,72,89,51,78,68,43,80,42,37,52,53,16,32,39,34,34,37,29,48,26,30,35,50,69,25,22,69,37,94,54,66,13,31,33,40,39,36,37,35,109